Protein AF-A0AAD3M2L0-F1 (afdb_monomer_lite)

pLDDT: mean 81.77, std 20.48, range [26.97, 98.06]

Organism: Lates japonicus (NCBI:txid270547)

Sequence (405 aa):
MWPLIIVSFMLYFEPCYQQFPRLCATREALRAKECCPPWEGDGSACGASSGRGFCRDVEVSDQPDGPQYPFAGLDDREKWPLVFYNRTCQCAGNFMGFNCADCKFGYFGVNCNERRESLRRNIFHLSRAERIRVVSYLNLAKQTVSRDYVVATGTYREMENGSNPMFADESVYDVFVWMHHYVSRNALLGGPRNMWTDVDFAHWAPAFLPWHRTGLGNSSRMGMHAALHVFMNGSMSSVQGSANDPIFLLHHAFVDSIYEEWLRRHRPSPSQYPESNTPIGHNSEYHMVPFLPLHRNREYFVSSKDLGYEYSHLLDANQRLAESLRPYLEELQAVWPWLLLAGLCGGIVVVAVATAAVTAKRRYRGSPWLNVSRWKNLFALPERQPLICSSDAVETSQRNYQTVM

Radius of gyration: 34.85 Å; chains: 1; bounding box: 71×69×112 Å

Secondary structure (DSSP, 8-state):
------------------SEEGGG-SHHHHHHTEE-PBPTTT-SBTTGGGTSEEEEE-----PPPPTT---SS--TTTTTTTTT-SEEEEE-TTEESTTS-EEPTTEETTTT-EE--EEE--GGGS-HHHHHHHHHHHHHHHHSEEEEEEEE-S-TTTTTTTTS--EEEEEHHHHHHHHHHHHHSPEE-SSTT-EE-S--SSSSSTTHHHHHHHH-----SSSSHHHHHHHH-GGGG-TTTGGGSTHHHHHHHHHHHHHHHHHHHH---GGGS--SSSSTT-STTSBPTT-SS--BGGGGSS-GGGGTEEEGGG--HHHHHHHHHHHHHHHHHHHHHHHHHHHHHHHHHHHHHHHHHHHHHHHSTTS----S-SSSSSS--------------------------

Foldseek 3Di:
DDDDPPPPPPPPPPFLFWFAWPVCLALVNQVQLFQFAADPVPRDTLCVVVQFWDKDFDDFDPFAAAPLDVDPPQFCQFSPPSLRHGIFIDTPDQFDGRSSQHGFFQFDDRNRPRGAFAEDEDLVPDDPVVVVVVVVVVVVQQPAWDPTHWAAPDDCVVCVSSNNRGTDIGGSLVVLLVQQLSQQDWGDRDDPPPTHNSAGQQEPWQLQCLLVVSVFGDDDDVPPLQVVLPVVPDQSNDSSRNSVDVVVNVSSVVVNQVLLVVCVVPVDDLPVQAQHNHHRNRHQQRFRPPTPVTDGSSVSNDHVVVSRYYYQVPDDPVVVVCVVCVVVVVVCVVCVVVVVVVVVVVVVVVVVVVVVVVVVVVVCVPDPDDDPPDDPPPPPDPPDDDDDDDDDDDDDDDDDDDDDD

Structure (mmCIF, N/CA/C/O backbone):
data_AF-A0AAD3M2L0-F1
#
_entry.id   AF-A0AAD3M2L0-F1
#
loop_
_atom_site.group_PDB
_atom_site.id
_atom_site.type_symbol
_atom_site.label_atom_id
_atom_site.label_alt_id
_atom_site.label_comp_id
_atom_site.label_asym_id
_atom_site.label_entity_id
_atom_site.label_seq_id
_atom_site.pdbx_PDB_ins_code
_atom_site.Cartn_x
_atom_site.Cartn_y
_atom_site.Cartn_z
_atom_site.occupancy
_atom_site.B_iso_or_equiv
_atom_site.auth_seq_id
_atom_site.auth_comp_id
_atom_site.auth_asym_id
_atom_site.auth_atom_id
_atom_site.pdbx_PDB_model_num
ATOM 1 N N . MET A 1 1 ? -5.353 -17.076 48.288 1.00 34.03 1 MET A N 1
ATOM 2 C CA . MET A 1 1 ? -4.268 -16.529 47.376 1.00 34.03 1 MET A CA 1
ATOM 3 C C . MET A 1 1 ? -4.640 -16.769 45.909 1.00 34.03 1 MET A C 1
ATOM 5 O O . MET A 1 1 ? -4.703 -17.907 45.442 1.00 34.03 1 MET A O 1
ATOM 9 N N . TRP A 1 2 ? -5.704 -16.104 45.436 1.00 28.94 2 TRP A N 1
ATOM 10 C CA . TRP A 1 2 ? -6.404 -16.089 44.134 1.00 28.94 2 TRP A CA 1
ATOM 11 C C . TRP A 1 2 ? -5.483 -15.508 43.052 1.00 28.94 2 TRP A C 1
ATOM 13 O O . TRP A 1 2 ? -4.833 -14.478 43.250 1.00 28.94 2 TRP A O 1
ATOM 23 N N . PRO A 1 3 ? -5.026 -16.269 41.988 1.00 39.59 3 PRO A N 1
ATOM 24 C CA . PRO A 1 3 ? -4.100 -15.712 40.985 1.00 39.59 3 PRO A CA 1
ATOM 25 C C . PRO A 1 3 ? -4.816 -14.750 40.024 1.00 39.59 3 PRO A C 1
ATOM 27 O O . PRO A 1 3 ? -6.037 -14.809 39.860 1.00 39.59 3 PRO A O 1
ATOM 30 N N . LEU A 1 4 ? -4.573 -13.468 40.186 1.00 32.00 4 LEU A N 1
ATOM 31 C CA . LEU A 1 4 ? -4.619 -12.295 39.289 1.00 32.00 4 LEU A CA 1
ATOM 32 C C . LEU A 1 4 ? -4.294 -12.688 37.843 1.00 32.00 4 LEU A C 1
ATOM 34 O O . LEU A 1 4 ? -3.260 -13.299 37.563 1.00 32.00 4 LEU A O 1
ATOM 38 N N . ILE A 1 5 ? -5.209 -13.191 37.074 1.00 32.47 5 ILE A N 1
ATOM 39 C CA . ILE A 1 5 ? -5.191 -13.359 35.603 1.00 32.47 5 ILE A CA 1
ATOM 40 C C . ILE A 1 5 ? -5.008 -11.985 34.945 1.00 32.47 5 ILE A C 1
ATOM 42 O O . ILE A 1 5 ? -5.754 -11.040 35.212 1.00 32.47 5 ILE A O 1
ATOM 46 N N . ILE A 1 6 ? -3.801 -11.508 34.836 1.00 33.47 6 ILE A N 1
ATOM 47 C CA . ILE A 1 6 ? -3.325 -10.403 33.975 1.00 33.47 6 ILE A CA 1
ATOM 48 C C . ILE A 1 6 ? -3.750 -10.672 32.523 1.00 33.47 6 ILE A C 1
ATOM 50 O O . ILE A 1 6 ? -3.491 -11.740 31.965 1.00 33.47 6 ILE A O 1
ATOM 54 N N . VAL A 1 7 ? -4.956 -10.329 32.129 1.00 35.03 7 VAL A N 1
ATOM 55 C CA . VAL A 1 7 ? -5.419 -10.249 30.724 1.00 35.03 7 VAL A CA 1
ATOM 56 C C . VAL A 1 7 ? -4.512 -9.279 29.955 1.00 35.03 7 VAL A C 1
ATOM 58 O O . VAL A 1 7 ? -4.312 -8.131 30.357 1.00 35.03 7 VAL A O 1
ATOM 61 N N . SER A 1 8 ? -3.324 -9.692 29.584 1.00 30.58 8 SER A N 1
ATOM 62 C CA . SER A 1 8 ? -2.406 -9.117 28.576 1.00 30.58 8 SER A CA 1
ATOM 63 C C . SER A 1 8 ? -3.157 -8.757 27.287 1.00 30.58 8 SER A C 1
ATOM 65 O O . SER A 1 8 ? -3.901 -9.568 26.732 1.00 30.58 8 SER A O 1
ATOM 67 N N . PHE A 1 9 ? -3.795 -7.637 27.226 1.00 32.59 9 PHE A N 1
ATOM 68 C CA . PHE A 1 9 ? -4.285 -7.018 25.970 1.00 32.59 9 PHE A CA 1
ATOM 69 C C . PHE A 1 9 ? -3.142 -6.895 24.960 1.00 32.59 9 PHE A C 1
ATOM 71 O O . PHE A 1 9 ? -2.128 -6.241 25.214 1.00 32.59 9 PHE A O 1
ATOM 78 N N . MET A 1 10 ? -2.648 -8.010 24.433 1.00 26.97 10 MET A N 1
ATOM 79 C CA . MET A 1 10 ? -1.750 -7.961 23.252 1.00 26.97 10 MET A CA 1
ATOM 80 C C . MET A 1 10 ? -2.412 -7.194 22.104 1.00 26.97 10 MET A C 1
ATOM 82 O O . MET A 1 10 ? -3.483 -7.563 21.620 1.00 26.97 10 MET A O 1
ATOM 86 N N . LEU A 1 11 ? -2.534 -5.900 22.166 1.00 30.14 11 LEU A N 1
ATOM 87 C CA . LEU A 1 11 ? -2.800 -5.041 20.989 1.00 30.14 11 LEU A CA 1
ATOM 88 C C . LEU A 1 11 ? -1.956 -5.494 19.792 1.00 30.14 11 LEU A C 1
ATOM 90 O O . LEU A 1 11 ? -0.743 -5.687 19.899 1.00 30.14 11 LEU A O 1
ATOM 94 N N . TYR A 1 12 ? -2.404 -6.573 19.103 1.00 29.39 12 TYR A N 1
ATOM 95 C CA . TYR A 1 12 ? -1.860 -7.028 17.804 1.00 29.39 12 TYR A CA 1
ATOM 96 C C . TYR A 1 12 ? -1.722 -5.844 16.840 1.00 29.39 12 TYR A C 1
ATOM 98 O O . TYR A 1 12 ? -2.651 -5.055 16.654 1.00 29.39 12 TYR A O 1
ATOM 106 N N . PHE A 1 13 ? -0.676 -5.140 17.004 1.00 33.94 13 PHE A N 1
ATOM 107 C CA . PHE A 1 13 ? -0.201 -4.114 16.054 1.00 33.94 13 PHE A CA 1
ATOM 108 C C . PHE A 1 13 ? -0.119 -4.698 14.637 1.00 33.94 13 PHE A C 1
ATOM 110 O O . PHE A 1 13 ? 0.333 -5.826 14.435 1.00 33.94 13 PHE A O 1
ATOM 117 N N . GLU A 1 14 ? -1.105 -4.371 13.819 1.00 38.16 14 GLU A N 1
ATOM 118 C CA . GLU A 1 14 ? -0.926 -4.849 12.428 1.00 38.16 14 GLU A CA 1
ATOM 119 C C . GLU A 1 14 ? -0.145 -3.806 11.612 1.00 38.16 14 GLU A C 1
ATOM 121 O O . GLU A 1 14 ? -0.617 -2.692 11.378 1.00 38.16 14 GLU A O 1
ATOM 126 N N . PRO A 1 15 ? 1.225 -3.903 11.529 1.00 38.53 15 PRO A N 1
ATOM 127 C CA . PRO A 1 15 ? 2.194 -3.052 10.824 1.00 38.53 15 PRO A CA 1
ATOM 128 C C . PRO A 1 15 ? 2.010 -3.117 9.300 1.00 38.53 15 PRO A C 1
ATOM 130 O O . PRO A 1 15 ? 1.131 -3.825 8.803 1.00 38.53 15 PRO A O 1
ATOM 133 N N . CYS A 1 16 ? 2.033 -1.976 8.669 1.00 43.31 16 CYS A N 1
ATOM 134 C CA . CYS A 1 16 ? 2.202 -1.779 7.214 1.00 43.31 16 CYS A CA 1
ATOM 135 C C . CYS A 1 16 ? 2.407 -3.116 6.492 1.00 43.31 16 CYS A C 1
ATOM 137 O O . CYS A 1 16 ? 3.262 -3.921 6.867 1.00 43.31 16 CYS A O 1
ATOM 139 N N . TYR A 1 17 ? 1.391 -3.616 5.799 1.00 56.34 17 TYR A N 1
ATOM 140 C CA . TYR A 1 17 ? 1.148 -4.964 5.243 1.00 56.34 17 TYR A CA 1
ATOM 141 C C . TYR A 1 17 ? 1.546 -4.987 3.763 1.00 56.34 17 TYR A C 1
ATOM 143 O O . TYR A 1 17 ? 1.151 -5.892 3.025 1.00 56.34 17 TYR A O 1
ATOM 151 N N . GLN A 1 18 ? 2.896 -4.525 3.589 1.00 65.88 18 GLN A N 1
ATOM 152 C CA . GLN A 1 18 ? 2.962 -4.913 2.154 1.00 65.88 18 GLN A CA 1
ATOM 153 C C . GLN A 1 18 ? 4.288 -4.426 1.561 1.00 65.88 18 GLN A C 1
ATOM 155 O O . GLN A 1 18 ? 4.679 -3.269 1.730 1.00 65.88 18 GLN A O 1
ATOM 160 N N . GLN A 1 19 ? 5.164 -5.270 1.297 1.00 79.56 19 GLN A N 1
ATOM 161 C CA . GLN A 1 19 ? 6.403 -5.246 0.499 1.00 79.56 19 GLN A CA 1
ATOM 162 C C . GLN A 1 19 ? 6.954 -6.668 0.356 1.00 79.56 19 GLN A C 1
ATOM 164 O O . GLN A 1 19 ? 6.198 -7.640 0.422 1.00 79.56 19 GLN A O 1
ATOM 169 N N . PHE A 1 20 ? 8.327 -6.769 -0.040 1.00 91.00 20 PHE A N 1
ATOM 170 C CA . PHE A 1 20 ? 8.880 -8.134 -0.153 1.00 91.00 20 PHE A CA 1
ATOM 171 C C . PHE A 1 20 ? 8.854 -8.854 1.200 1.00 91.00 20 PHE A C 1
ATOM 173 O O . PHE A 1 20 ? 9.484 -8.422 2.168 1.00 91.00 20 PHE A O 1
ATOM 180 N N . PRO A 1 21 ? 8.013 -9.960 1.268 1.00 94.31 21 PRO A N 1
ATOM 181 C CA . PRO A 1 21 ? 8.020 -10.728 2.526 1.00 94.31 21 PRO A CA 1
ATOM 182 C C . PRO A 1 21 ? 9.409 -11.314 2.825 1.00 94.31 21 PRO A C 1
ATOM 184 O O . PRO A 1 21 ? 10.104 -11.793 1.925 1.00 94.31 21 PRO A O 1
ATOM 187 N N . ARG A 1 22 ? 9.739 -11.101 4.026 1.00 94.44 22 ARG A N 1
ATOM 188 C CA . ARG A 1 22 ? 11.058 -11.606 4.442 1.00 94.44 22 ARG A CA 1
ATOM 189 C C . ARG A 1 22 ? 11.267 -13.057 4.007 1.00 94.44 22 ARG A C 1
ATOM 191 O O . ARG A 1 22 ? 12.366 -13.416 3.578 1.00 94.44 22 ARG A O 1
ATOM 198 N N . LEU A 1 23 ? 10.242 -13.801 4.101 1.00 95.12 23 LEU A N 1
ATOM 199 C CA . LEU A 1 23 ? 10.373 -15.241 3.776 1.00 95.12 23 LEU A CA 1
ATOM 200 C C . LEU A 1 23 ? 10.572 -15.447 2.273 1.00 95.12 23 LEU A C 1
ATOM 202 O O . LEU A 1 23 ? 11.029 -16.513 1.855 1.00 95.12 23 LEU A O 1
ATOM 206 N N . CYS A 1 24 ? 10.313 -14.412 1.557 1.00 96.50 24 CYS A N 1
ATOM 207 C CA . CYS A 1 24 ? 10.480 -14.567 0.098 1.00 96.50 24 CYS A CA 1
ATOM 208 C C . CYS A 1 24 ? 11.699 -13.777 -0.398 1.00 96.50 24 CYS A C 1
ATOM 210 O O . CYS A 1 24 ? 11.979 -13.766 -1.598 1.00 96.50 24 CYS A O 1
ATOM 212 N N . ALA A 1 25 ? 12.410 -13.189 0.525 1.00 96.38 25 ALA A N 1
ATOM 213 C CA . ALA A 1 25 ? 13.597 -12.402 0.123 1.00 96.38 25 ALA A CA 1
ATOM 214 C C . ALA A 1 25 ? 14.852 -13.270 0.264 1.00 96.38 25 ALA A C 1
ATOM 216 O O . ALA A 1 25 ? 15.796 -12.907 0.970 1.00 96.38 25 ALA A O 1
ATOM 217 N N . THR A 1 26 ? 14.792 -14.474 -0.329 1.00 96.94 26 THR A N 1
ATOM 218 C CA . THR A 1 26 ? 15.925 -15.424 -0.269 1.00 96.94 26 THR A CA 1
ATOM 219 C C . THR A 1 26 ? 16.336 -15.800 -1.699 1.00 96.94 26 THR A C 1
ATOM 221 O O . THR A 1 26 ? 15.598 -15.563 -2.657 1.00 96.94 26 THR A O 1
ATOM 224 N N . ARG A 1 27 ? 17.525 -16.295 -1.722 1.00 97.19 27 ARG A N 1
ATOM 225 C CA . ARG A 1 27 ? 18.045 -16.749 -3.039 1.00 97.19 27 ARG A CA 1
ATOM 226 C C . ARG A 1 27 ? 17.136 -17.821 -3.644 1.00 97.19 27 ARG A C 1
ATOM 228 O O . ARG A 1 27 ? 16.831 -17.763 -4.837 1.00 97.19 27 ARG A O 1
ATOM 235 N N . GLU A 1 28 ? 16.667 -18.700 -2.840 1.00 97.06 28 GLU A N 1
ATOM 236 C CA . GLU A 1 28 ? 15.828 -19.818 -3.349 1.00 97.06 28 GLU A CA 1
ATOM 237 C C . GLU A 1 28 ? 14.501 -19.294 -3.908 1.00 97.06 28 GLU A C 1
ATOM 239 O O . GLU A 1 28 ? 14.090 -19.710 -4.994 1.00 97.06 28 GLU A O 1
ATOM 244 N N . ALA A 1 29 ? 13.916 -18.406 -3.181 1.00 96.88 29 ALA A N 1
ATOM 245 C CA . ALA A 1 29 ? 12.616 -17.884 -3.661 1.00 96.88 29 ALA A CA 1
ATOM 246 C C . ALA A 1 29 ? 12.791 -17.027 -4.923 1.00 96.88 29 ALA A C 1
ATOM 248 O O . ALA A 1 29 ? 11.995 -17.143 -5.857 1.00 96.88 29 ALA A O 1
ATOM 249 N N . LEU A 1 30 ? 13.832 -16.204 -4.973 1.00 97.25 30 LEU A N 1
ATOM 250 C CA . LEU A 1 30 ? 14.030 -15.312 -6.143 1.00 97.25 30 LEU A CA 1
ATOM 251 C C . LEU A 1 30 ? 14.409 -16.126 -7.381 1.00 97.25 30 LEU A C 1
ATOM 253 O O . LEU A 1 30 ? 13.932 -15.826 -8.477 1.00 97.25 30 LEU A O 1
ATOM 257 N N . ARG A 1 31 ? 15.208 -17.203 -7.203 1.00 96.56 31 ARG A N 1
ATOM 258 C CA . ARG A 1 31 ? 15.579 -18.027 -8.380 1.00 96.56 31 ARG A CA 1
ATOM 259 C C . ARG A 1 31 ? 14.383 -18.838 -8.883 1.00 96.56 31 ARG A C 1
ATOM 261 O O . ARG A 1 31 ? 14.213 -18.986 -10.095 1.00 96.56 31 ARG A O 1
ATOM 268 N N . ALA A 1 32 ? 13.603 -19.206 -7.866 1.00 96.94 32 ALA A N 1
ATOM 269 C CA . ALA A 1 32 ? 12.411 -19.984 -8.284 1.00 96.94 32 ALA A CA 1
ATOM 270 C C . ALA A 1 32 ? 11.303 -19.059 -8.795 1.00 96.94 32 ALA A C 1
ATOM 272 O O . ALA A 1 32 ? 10.339 -19.530 -9.402 1.00 96.94 32 ALA A O 1
ATOM 273 N N . LYS A 1 33 ? 11.528 -17.746 -8.549 1.00 97.69 33 LYS A N 1
ATOM 274 C CA . LYS A 1 33 ? 10.514 -16.725 -8.887 1.00 97.69 33 LYS A CA 1
ATOM 275 C C . LYS A 1 33 ? 9.138 -17.099 -8.327 1.00 97.69 33 LYS A C 1
ATOM 277 O O . LYS A 1 33 ? 8.119 -16.935 -9.002 1.00 97.69 33 LYS A O 1
ATOM 282 N N . GLU A 1 34 ? 9.174 -17.619 -7.113 1.00 97.81 34 GLU A N 1
ATOM 283 C CA . GLU A 1 34 ? 7.920 -18.004 -6.434 1.00 97.81 34 GLU A CA 1
ATOM 284 C C . GLU A 1 34 ? 7.939 -17.483 -4.989 1.00 97.81 34 GLU A C 1
ATOM 286 O O . GLU A 1 34 ? 8.883 -17.724 -4.234 1.00 97.81 34 GLU A O 1
ATOM 291 N N . CYS A 1 35 ? 6.885 -16.672 -4.656 1.00 97.38 35 CYS A N 1
ATOM 292 C CA . CYS A 1 35 ? 6.742 -16.199 -3.263 1.00 97.38 35 CYS A CA 1
ATOM 293 C C . CYS A 1 35 ? 5.420 -16.704 -2.676 1.00 97.38 35 CYS A C 1
ATOM 295 O O . CYS A 1 35 ? 4.378 -16.059 -2.804 1.00 97.38 35 CYS A O 1
ATOM 297 N N . CYS A 1 36 ? 5.464 -17.919 -2.061 1.00 97.44 36 CYS A N 1
ATOM 298 C CA . CYS A 1 36 ? 4.264 -18.534 -1.444 1.00 97.44 36 CYS A CA 1
ATOM 299 C C . CYS A 1 36 ? 4.659 -19.164 -0.106 1.00 97.44 36 CYS A C 1
ATOM 301 O O . CYS A 1 36 ? 4.749 -20.387 0.017 1.00 97.44 36 CYS A O 1
ATOM 303 N N . PRO A 1 37 ? 4.877 -18.267 0.802 1.00 96.56 37 PRO A N 1
ATOM 304 C CA . PRO A 1 37 ? 5.324 -18.777 2.107 1.00 96.56 37 PRO A CA 1
ATOM 305 C C . PRO A 1 37 ? 4.214 -19.567 2.821 1.00 96.56 37 PRO A C 1
ATOM 307 O O . PRO A 1 37 ? 3.024 -19.321 2.610 1.00 96.56 37 PRO A O 1
ATOM 310 N N . PRO A 1 38 ? 4.690 -20.522 3.626 1.00 96.69 38 PRO A N 1
ATOM 311 C CA . PRO A 1 38 ? 3.716 -21.334 4.371 1.00 96.69 38 PRO A CA 1
ATOM 312 C C . PRO A 1 38 ? 3.057 -20.533 5.507 1.00 96.69 38 PRO A C 1
ATOM 314 O O . PRO A 1 38 ? 3.662 -19.617 6.070 1.00 96.69 38 PRO A O 1
ATOM 317 N N . TRP A 1 39 ? 1.724 -20.837 5.697 1.00 94.88 39 TRP A N 1
ATOM 318 C CA . TRP A 1 39 ? 1.002 -20.254 6.849 1.00 94.88 39 TRP A CA 1
ATOM 319 C C . TRP A 1 39 ? 1.276 -21.069 8.119 1.00 94.88 39 TRP A C 1
ATOM 321 O O . TRP A 1 39 ? 1.233 -22.301 8.111 1.00 94.88 39 TRP A O 1
ATOM 331 N N . GLU A 1 40 ? 1.626 -20.382 9.224 1.00 92.44 40 GLU A N 1
ATOM 332 C CA . GLU A 1 40 ? 2.038 -21.057 10.478 1.00 92.44 40 GLU A CA 1
ATOM 333 C C . GLU A 1 40 ? 0.913 -21.936 11.032 1.00 92.44 40 GLU A C 1
ATOM 335 O O . GLU A 1 40 ? 1.188 -22.922 11.719 1.00 92.44 40 GLU A O 1
ATOM 340 N N . GLY A 1 41 ? -0.287 -21.615 10.696 1.00 91.75 41 GLY A N 1
ATOM 341 C CA . GLY A 1 41 ? -1.445 -22.380 11.219 1.00 91.75 41 GLY A CA 1
ATOM 342 C C . GLY A 1 41 ? -1.462 -23.827 10.725 1.00 91.75 41 GLY A C 1
ATOM 343 O O . GLY A 1 41 ? -1.534 -24.747 11.542 1.00 91.75 41 GLY A O 1
ATOM 344 N N . ASP A 1 42 ? -1.182 -23.959 9.416 1.00 94.81 42 ASP A N 1
ATOM 345 C CA . ASP A 1 42 ? -1.330 -25.371 8.965 1.00 94.81 42 ASP A CA 1
ATOM 346 C C . ASP A 1 42 ? -0.092 -25.793 8.170 1.00 94.81 42 ASP A C 1
ATOM 348 O O . ASP A 1 42 ? -0.042 -26.912 7.655 1.00 94.81 42 ASP A O 1
ATOM 352 N N . GLY A 1 43 ? 0.873 -24.941 8.019 1.00 95.88 43 GLY A N 1
ATOM 353 C CA . GLY A 1 43 ? 2.191 -25.282 7.437 1.00 95.88 43 GLY A CA 1
ATOM 354 C C . GLY A 1 43 ? 2.155 -25.361 5.908 1.00 95.88 43 GLY A C 1
ATOM 355 O O . GLY A 1 43 ? 3.202 -25.555 5.287 1.00 95.88 43 GLY A O 1
ATOM 356 N N . SER A 1 44 ? 0.937 -25.275 5.336 1.00 97.31 44 SER A N 1
ATOM 357 C CA . SER A 1 44 ? 0.879 -25.377 3.864 1.00 97.31 44 SER A CA 1
ATOM 358 C C . SER A 1 44 ? 1.123 -24.005 3.217 1.00 97.31 44 SER A C 1
ATOM 360 O O . SER A 1 44 ? 0.938 -22.961 3.845 1.00 97.31 44 SER A O 1
ATOM 362 N N . ALA A 1 45 ? 1.594 -24.034 1.962 1.00 97.25 45 ALA A N 1
ATOM 363 C CA . ALA A 1 45 ? 1.797 -22.769 1.216 1.00 97.25 45 ALA A CA 1
ATOM 364 C C . ALA A 1 45 ? 0.464 -22.015 1.047 1.00 97.25 45 ALA A C 1
ATOM 366 O O . ALA A 1 45 ? -0.543 -22.584 0.617 1.00 97.25 45 ALA A O 1
ATOM 367 N N . CYS A 1 46 ? 0.524 -20.742 1.455 1.00 96.94 46 CYS A N 1
ATOM 368 C CA . CYS A 1 46 ? -0.631 -19.828 1.328 1.00 96.94 46 CYS A CA 1
ATOM 369 C C . CYS A 1 46 ? -1.844 -20.356 2.095 1.00 96.94 46 CYS A C 1
ATOM 371 O O . CYS A 1 46 ? -2.980 -19.988 1.793 1.00 96.94 46 CYS A O 1
ATOM 373 N N . GLY A 1 47 ? -1.550 -21.237 3.040 1.00 96.94 47 GLY A N 1
ATOM 374 C CA . GLY A 1 47 ? -2.682 -21.754 3.856 1.00 96.94 47 GLY A CA 1
ATOM 375 C C . GLY A 1 47 ? -3.624 -22.644 3.041 1.00 96.94 47 GLY A C 1
ATOM 376 O O . GLY A 1 47 ? -4.824 -22.678 3.324 1.00 96.94 47 GLY A O 1
ATOM 377 N N . ALA A 1 48 ? -3.139 -23.385 2.133 1.00 97.56 48 ALA A N 1
ATOM 378 C CA . ALA A 1 48 ? -3.971 -24.157 1.177 1.00 97.56 48 ALA A CA 1
ATOM 379 C C . ALA A 1 48 ? -4.739 -25.265 1.899 1.00 97.56 48 ALA A C 1
ATOM 381 O O . ALA A 1 48 ? -5.909 -25.501 1.586 1.00 97.56 48 ALA A O 1
ATOM 382 N N . SER A 1 49 ? -4.118 -25.890 2.865 1.00 97.25 49 SER A N 1
ATOM 383 C CA . SER A 1 49 ? -4.798 -27.015 3.540 1.00 97.25 49 SER A CA 1
ATOM 384 C C . SER A 1 49 ? -5.998 -26.519 4.352 1.00 97.25 49 SER A C 1
ATOM 386 O O . SER A 1 49 ? -6.942 -27.279 4.574 1.00 97.25 49 SER A O 1
ATOM 388 N N . SER A 1 50 ? -5.913 -25.269 4.692 1.00 95.69 50 SER A N 1
ATOM 389 C CA . SER A 1 50 ? -7.033 -24.730 5.499 1.00 95.69 50 SER A CA 1
ATOM 390 C C . SER A 1 50 ? -7.985 -23.923 4.617 1.00 95.69 50 SER A C 1
ATOM 392 O O . SER A 1 50 ? -8.945 -23.336 5.121 1.00 95.69 50 SER A O 1
ATOM 394 N N . GLY A 1 51 ? -7.718 -23.950 3.318 1.00 95.94 51 GLY A N 1
ATOM 395 C CA . GLY A 1 51 ? -8.636 -23.290 2.365 1.00 95.94 51 GLY A CA 1
ATOM 396 C C . GLY A 1 51 ? -8.483 -21.767 2.406 1.00 95.94 51 GLY A C 1
ATOM 397 O O . GLY A 1 51 ? -9.408 -21.055 2.009 1.00 95.94 51 GLY A O 1
ATOM 398 N N . ARG A 1 52 ? -7.380 -21.258 2.940 1.00 96.38 52 ARG A N 1
ATOM 399 C CA . ARG A 1 52 ? -7.230 -19.790 3.048 1.00 96.38 52 ARG A CA 1
ATOM 400 C C . ARG A 1 52 ? -6.711 -19.191 1.738 1.00 96.38 52 ARG A C 1
ATOM 402 O O . ARG A 1 52 ? -7.025 -18.042 1.422 1.00 96.38 52 ARG A O 1
ATOM 409 N N . GLY A 1 53 ? -6.020 -20.028 0.978 1.00 97.00 53 GLY A N 1
ATOM 410 C CA . GLY A 1 53 ? -5.523 -19.515 -0.320 1.00 97.00 53 GLY A CA 1
ATOM 411 C C . GLY A 1 53 ? -4.637 -20.554 -1.005 1.00 97.00 53 GLY A C 1
ATOM 412 O O . GLY A 1 53 ? -4.417 -21.649 -0.484 1.00 97.00 53 GLY A O 1
ATOM 413 N N . PHE A 1 54 ? -4.215 -20.103 -2.222 1.00 97.50 54 PHE A N 1
ATOM 414 C CA . PHE A 1 54 ? -3.415 -21.075 -3.007 1.00 97.50 54 PHE A CA 1
ATOM 415 C C . PHE A 1 54 ? -2.324 -20.315 -3.769 1.00 97.50 54 PHE A C 1
ATOM 417 O O . PHE A 1 54 ? -2.486 -19.144 -4.119 1.00 97.50 54 PHE A O 1
ATOM 424 N N . CYS A 1 55 ? -1.250 -21.095 -3.893 1.00 97.69 55 CYS A N 1
ATOM 425 C CA . CYS A 1 55 ? -0.148 -20.509 -4.688 1.00 97.69 55 CYS A CA 1
ATOM 426 C C . CYS A 1 55 ? -0.470 -20.616 -6.185 1.00 97.69 55 CYS A C 1
ATOM 428 O O . CYS A 1 55 ? -0.619 -21.711 -6.730 1.00 97.69 55 CYS A O 1
ATOM 430 N N . ARG A 1 56 ? -0.465 -19.383 -6.815 1.00 97.25 56 ARG A N 1
ATOM 431 C CA . ARG A 1 56 ? -0.895 -19.396 -8.234 1.00 97.25 56 ARG A CA 1
ATOM 432 C C . ARG A 1 56 ? 0.016 -18.472 -9.048 1.00 97.25 56 ARG A C 1
ATOM 434 O O . ARG A 1 56 ? 0.765 -17.665 -8.493 1.00 97.25 56 ARG A O 1
ATOM 441 N N . ASP A 1 57 ? -0.116 -18.734 -10.434 1.00 98.06 57 ASP A N 1
ATOM 442 C CA . ASP A 1 57 ? 0.655 -17.840 -11.336 1.00 98.06 57 ASP A CA 1
ATOM 443 C C . ASP A 1 57 ? 0.071 -16.420 -11.318 1.00 98.06 57 ASP A C 1
ATOM 445 O O . ASP A 1 57 ? -1.147 -16.230 -11.283 1.00 98.06 57 ASP A O 1
ATOM 449 N N . VAL A 1 58 ? 1.081 -15.478 -11.369 1.00 97.50 58 VAL A N 1
ATOM 450 C CA . VAL A 1 58 ? 0.654 -14.065 -11.381 1.00 97.50 58 VAL A CA 1
ATOM 451 C C . VAL A 1 58 ? 0.152 -13.705 -12.786 1.00 97.50 58 VAL A C 1
ATOM 453 O O . VAL A 1 58 ? 0.786 -14.023 -13.795 1.00 97.50 58 VAL A O 1
ATOM 456 N N . GLU A 1 59 ? -1.035 -13.087 -12.725 1.00 95.62 59 GLU A N 1
ATOM 457 C CA . GLU A 1 59 ? -1.600 -12.642 -14.020 1.00 95.62 59 GLU A CA 1
ATOM 458 C C . GLU A 1 59 ? -1.451 -11.121 -14.164 1.00 95.62 59 GLU A C 1
ATOM 460 O O . GLU A 1 59 ? -1.806 -10.354 -13.266 1.00 95.62 59 GLU A O 1
ATOM 465 N N . VAL A 1 60 ? -0.903 -10.720 -15.355 1.00 95.25 60 VAL A N 1
ATOM 466 C CA . VAL A 1 60 ? -0.749 -9.260 -15.587 1.00 95.25 60 VAL A CA 1
ATOM 467 C C . VAL A 1 60 ? -1.449 -8.909 -16.903 1.00 95.25 60 VAL A C 1
ATOM 469 O O . VAL A 1 60 ? -1.557 -9.738 -17.811 1.00 95.25 60 VAL A O 1
ATOM 472 N N . SER A 1 61 ? -2.076 -7.747 -16.921 1.00 92.56 61 SER A N 1
ATOM 473 C CA . SER A 1 61 ? -2.830 -7.302 -18.114 1.00 92.56 61 SER A CA 1
ATOM 474 C C . SER A 1 61 ? -1.867 -7.008 -19.271 1.00 92.56 61 SER A C 1
ATOM 476 O O . SER A 1 61 ? -0.744 -6.541 -19.067 1.00 92.56 61 SER A O 1
ATOM 478 N N . ASP A 1 62 ? -2.429 -7.326 -20.562 1.00 92.31 62 ASP A N 1
ATOM 479 C CA . ASP A 1 62 ? -1.590 -7.068 -21.763 1.00 92.31 62 ASP A CA 1
ATOM 480 C C . ASP A 1 62 ? -2.007 -5.753 -22.428 1.00 92.31 62 ASP A C 1
ATOM 482 O O . ASP A 1 62 ? -1.584 -5.465 -23.550 1.00 92.31 62 ASP A O 1
ATOM 486 N N . GLN A 1 63 ? -2.797 -4.983 -21.696 1.00 94.62 63 GLN A N 1
ATOM 487 C CA . GLN A 1 63 ? -3.240 -3.710 -22.292 1.00 94.62 63 GLN A CA 1
ATOM 488 C C . GLN A 1 63 ? -2.056 -2.732 -22.353 1.00 94.62 63 GLN A C 1
ATOM 490 O O . GLN A 1 63 ? -1.163 -2.756 -21.504 1.00 94.62 63 GLN A O 1
ATOM 495 N N . PRO A 1 64 ? -2.066 -1.966 -23.467 1.00 93.88 64 PRO A N 1
ATOM 496 C CA . PRO A 1 64 ? -0.901 -1.093 -23.673 1.00 93.88 64 PRO A CA 1
ATOM 497 C C . PRO A 1 64 ? -0.890 0.086 -22.686 1.00 93.88 64 PRO A C 1
ATOM 499 O O . PRO A 1 64 ? -1.943 0.557 -22.250 1.00 93.88 64 PRO A O 1
ATOM 502 N N . ASP A 1 65 ? 0.399 0.460 -22.331 1.00 93.31 65 ASP A N 1
ATOM 503 C CA . ASP A 1 65 ? 0.565 1.687 -21.510 1.00 93.31 65 ASP A CA 1
ATOM 504 C C . ASP A 1 65 ? 0.682 2.916 -22.421 1.00 93.31 65 ASP A C 1
ATOM 506 O O . ASP A 1 65 ? 0.819 2.794 -23.640 1.00 93.31 65 ASP A O 1
ATOM 510 N N . GLY A 1 66 ? 0.587 4.070 -21.805 1.00 90.62 66 GLY A N 1
ATOM 511 C CA . GLY A 1 66 ? 0.719 5.325 -22.569 1.00 90.62 66 GLY A CA 1
ATOM 512 C C . GLY A 1 66 ? 2.144 5.482 -23.119 1.00 90.62 66 GLY A C 1
ATOM 513 O O . GLY A 1 66 ? 3.055 4.730 -22.766 1.00 90.62 66 GLY A O 1
ATOM 514 N N . PRO A 1 67 ? 2.386 6.429 -24.059 1.00 91.19 67 PRO A N 1
ATOM 515 C CA . PRO A 1 67 ? 3.663 6.568 -24.783 1.00 91.19 67 PRO A CA 1
ATOM 516 C C . PRO A 1 67 ? 4.734 7.251 -23.920 1.00 91.19 67 PRO A C 1
ATOM 518 O O . PRO A 1 67 ? 5.882 7.373 -24.355 1.00 91.19 67 PRO A O 1
ATOM 521 N N . GLN A 1 68 ? 4.450 7.642 -22.647 1.00 88.06 68 GLN A N 1
ATOM 522 C CA . GLN A 1 68 ? 5.362 8.478 -21.834 1.00 88.06 68 GLN A CA 1
ATOM 523 C C . GLN A 1 68 ? 6.588 7.662 -21.415 1.00 88.06 68 GLN A C 1
ATOM 525 O O . GLN A 1 68 ? 7.651 8.236 -21.168 1.00 88.06 68 GLN A O 1
ATOM 530 N N . TYR A 1 69 ? 6.460 6.361 -21.343 1.00 90.69 69 TYR A N 1
ATOM 531 C CA . TYR A 1 69 ? 7.600 5.495 -20.981 1.00 90.69 69 TYR A CA 1
ATOM 532 C C . TYR A 1 69 ? 7.920 4.561 -22.154 1.00 90.69 69 TYR A C 1
ATOM 534 O O . TYR A 1 69 ? 7.235 3.561 -22.382 1.00 90.69 69 TYR A O 1
ATOM 542 N N . PRO A 1 70 ? 9.020 4.896 -22.914 1.00 90.19 70 PRO A N 1
ATOM 543 C CA . PRO A 1 70 ? 9.293 4.210 -24.193 1.00 90.19 70 PRO A CA 1
ATOM 544 C C . PRO A 1 70 ? 10.224 3.007 -24.006 1.00 90.19 70 PRO A C 1
ATOM 546 O O . PRO A 1 70 ? 10.651 2.405 -24.994 1.00 90.19 70 PRO A O 1
ATOM 549 N N . PHE A 1 71 ? 10.460 2.579 -22.752 1.00 90.81 71 PHE A N 1
ATOM 550 C CA . PHE A 1 71 ? 11.432 1.476 -22.577 1.00 90.81 71 PHE A CA 1
ATOM 551 C C . PHE A 1 71 ? 10.689 0.196 -22.184 1.00 90.81 71 PHE A C 1
ATOM 553 O O . PHE A 1 71 ? 9.552 0.238 -21.710 1.00 90.81 71 PHE A O 1
ATOM 560 N N . ALA A 1 72 ? 11.314 -0.962 -22.545 1.00 89.19 72 ALA A N 1
ATOM 561 C CA . ALA A 1 72 ? 10.787 -2.276 -22.104 1.00 89.19 72 ALA A CA 1
ATOM 562 C C . ALA A 1 72 ? 11.939 -3.128 -21.550 1.00 89.19 72 ALA A C 1
ATOM 564 O O . ALA A 1 72 ? 13.037 -3.164 -22.110 1.00 89.19 72 ALA A O 1
ATOM 565 N N . GLY A 1 73 ? 11.639 -3.683 -20.374 1.00 88.81 73 GLY A N 1
ATOM 566 C CA . GLY A 1 73 ? 12.584 -4.679 -19.824 1.00 88.81 73 GLY A CA 1
ATOM 567 C C . GLY A 1 73 ? 13.708 -3.999 -19.035 1.00 88.81 73 GLY A C 1
ATOM 568 O O . GLY A 1 73 ? 14.724 -4.639 -18.755 1.00 88.81 73 GLY A O 1
ATOM 569 N N . LEU A 1 74 ? 13.472 -2.728 -18.750 1.00 89.44 74 LEU A N 1
ATOM 570 C CA . LEU A 1 74 ? 14.605 -2.054 -18.075 1.00 89.44 74 LEU A CA 1
ATOM 571 C C . LEU A 1 74 ? 14.282 -1.798 -16.605 1.00 89.44 74 LEU A C 1
ATOM 573 O O . LEU A 1 74 ? 15.158 -1.954 -15.752 1.00 89.44 74 LEU A O 1
ATOM 577 N N . ASP A 1 75 ? 13.079 -1.510 -16.333 1.00 92.94 75 ASP A N 1
ATOM 578 C CA . ASP A 1 75 ? 12.689 -1.152 -14.948 1.00 92.94 75 ASP A CA 1
ATOM 579 C C . ASP A 1 75 ? 11.991 -2.339 -14.267 1.00 92.94 75 ASP A C 1
ATOM 581 O O . ASP A 1 75 ? 11.109 -2.979 -14.843 1.00 92.94 75 ASP A O 1
ATOM 585 N N . ASP A 1 76 ? 12.433 -2.634 -12.993 1.00 94.81 76 ASP A N 1
ATOM 586 C CA . ASP A 1 76 ? 11.924 -3.828 -12.277 1.00 94.81 76 ASP A CA 1
ATOM 587 C C . ASP A 1 76 ? 10.432 -3.687 -11.948 1.00 94.81 76 ASP A C 1
ATOM 589 O O . ASP A 1 76 ? 9.767 -4.686 -11.666 1.00 94.81 76 ASP A O 1
ATOM 593 N N . ARG A 1 77 ? 9.966 -2.487 -12.150 1.00 95.25 77 ARG A N 1
ATOM 594 C CA . ARG A 1 77 ? 8.551 -2.265 -11.758 1.00 95.25 77 ARG A CA 1
ATOM 595 C C . ARG A 1 77 ? 7.605 -2.555 -12.925 1.00 95.25 77 ARG A C 1
ATOM 597 O O . ARG A 1 77 ? 6.389 -2.623 -12.729 1.00 95.25 77 ARG A O 1
ATOM 604 N N . GLU A 1 78 ? 8.183 -2.812 -14.065 1.00 94.56 78 GLU A N 1
ATOM 605 C CA . GLU A 1 78 ? 7.285 -3.150 -15.198 1.00 94.56 78 GLU A CA 1
ATOM 606 C C . GLU A 1 78 ? 6.584 -4.496 -14.962 1.00 94.56 78 GLU A C 1
ATOM 608 O O . GLU A 1 78 ? 7.172 -5.439 -14.428 1.00 94.56 78 GLU A O 1
ATOM 613 N N . LYS A 1 79 ? 5.324 -4.480 -15.321 1.00 95.00 79 LYS A N 1
ATOM 614 C CA . LYS A 1 79 ? 4.491 -5.695 -15.167 1.00 95.00 79 LYS A CA 1
ATOM 615 C C . LYS A 1 79 ? 4.668 -6.327 -13.783 1.00 95.00 79 LYS A C 1
ATOM 617 O O . LYS A 1 79 ? 4.799 -7.546 -13.660 1.00 95.00 79 LYS A O 1
ATOM 622 N N . TRP A 1 80 ? 4.682 -5.440 -12.823 1.00 96.56 80 TRP A N 1
ATOM 623 C CA . TRP A 1 80 ? 4.845 -5.888 -11.425 1.00 96.56 80 TRP A CA 1
ATOM 624 C C . TRP A 1 80 ? 3.865 -7.031 -11.107 1.00 96.56 80 TRP A C 1
ATOM 626 O O . TRP A 1 80 ? 2.678 -6.965 -11.434 1.00 96.56 80 TRP A O 1
ATOM 636 N N . PRO A 1 81 ? 4.532 -8.062 -10.394 1.00 96.31 81 PRO A N 1
ATOM 637 C CA . PRO A 1 81 ? 5.897 -8.214 -9.846 1.00 96.31 81 PRO A CA 1
ATOM 638 C C . PRO A 1 81 ? 6.716 -9.233 -10.640 1.00 96.31 81 PRO A C 1
ATOM 640 O O . PRO A 1 81 ? 7.609 -9.876 -10.081 1.00 96.31 81 PRO A O 1
ATOM 643 N N . LEU A 1 82 ? 6.520 -9.372 -11.896 1.00 96.81 82 LEU A N 1
ATOM 644 C CA . LEU A 1 82 ? 7.002 -10.531 -12.687 1.00 96.81 82 LEU A CA 1
ATOM 645 C C . LEU A 1 82 ? 8.523 -10.490 -12.803 1.00 96.81 82 LEU A C 1
ATOM 647 O O . LEU A 1 82 ? 9.142 -11.511 -13.111 1.00 96.81 82 LEU A O 1
ATOM 651 N N . VAL A 1 83 ? 9.076 -9.370 -12.512 1.00 95.88 83 VAL A N 1
ATOM 652 C CA . VAL A 1 83 ? 10.556 -9.394 -12.528 1.00 95.88 83 VAL A CA 1
ATOM 653 C C . VAL A 1 83 ? 11.077 -10.216 -11.341 1.00 95.88 83 VAL A C 1
ATOM 655 O O . VAL A 1 83 ? 12.051 -10.956 -11.491 1.00 95.88 83 VAL A O 1
ATOM 658 N N . PHE A 1 84 ? 10.348 -10.166 -10.284 1.00 97.00 84 PHE A N 1
ATOM 659 C CA . PHE A 1 84 ? 10.836 -10.899 -9.091 1.00 97.00 84 PHE A CA 1
ATOM 660 C C . PHE A 1 84 ? 10.108 -12.235 -8.947 1.00 97.00 84 PHE A C 1
ATOM 662 O O . PHE A 1 84 ? 10.755 -13.268 -8.766 1.00 97.00 84 PHE A O 1
ATOM 669 N N . TYR A 1 85 ? 8.823 -12.263 -9.092 1.00 97.69 85 TYR A N 1
ATOM 670 C CA . TYR A 1 85 ? 8.081 -13.512 -8.810 1.00 97.69 85 TYR A CA 1
ATOM 671 C C . TYR A 1 85 ? 7.015 -13.729 -9.889 1.00 97.69 85 TYR A C 1
ATOM 673 O O . TYR A 1 85 ? 6.311 -12.800 -10.291 1.00 97.69 85 TYR A O 1
ATOM 681 N N . ASN A 1 86 ? 6.958 -15.087 -10.319 1.00 97.94 86 ASN A N 1
ATOM 682 C CA . ASN A 1 86 ? 5.905 -15.471 -11.287 1.00 97.94 86 ASN A CA 1
ATOM 683 C C . ASN A 1 86 ? 4.696 -16.092 -10.583 1.00 97.94 86 ASN A C 1
ATOM 685 O O . ASN A 1 86 ? 3.590 -16.059 -11.127 1.00 97.94 86 ASN A O 1
ATOM 689 N N . ARG A 1 87 ? 4.982 -16.450 -9.338 1.00 97.94 87 ARG A N 1
ATOM 690 C CA . ARG A 1 87 ? 3.877 -17.090 -8.585 1.00 97.94 87 ARG A CA 1
ATOM 691 C C . ARG A 1 87 ? 3.803 -16.473 -7.184 1.00 97.94 87 ARG A C 1
ATOM 693 O O . ARG A 1 87 ? 4.813 -16.331 -6.493 1.00 97.94 87 ARG A O 1
ATOM 700 N N . THR A 1 88 ? 2.552 -16.064 -6.783 1.00 97.31 88 THR A N 1
ATOM 701 C CA . THR A 1 88 ? 2.347 -15.565 -5.410 1.00 97.31 88 THR A CA 1
ATOM 702 C C . THR A 1 88 ? 1.031 -16.118 -4.860 1.00 97.31 88 THR A C 1
ATOM 704 O O . THR A 1 88 ? 0.284 -16.796 -5.569 1.00 97.31 88 THR A O 1
ATOM 707 N N . CYS A 1 89 ? 0.856 -15.835 -3.524 1.00 96.38 89 CYS A N 1
ATOM 708 C CA . CYS A 1 89 ? -0.365 -16.361 -2.878 1.00 96.38 89 CYS A CA 1
ATOM 709 C C . CYS A 1 89 ? -1.599 -15.576 -3.340 1.00 96.38 89 CYS A C 1
ATOM 711 O O . CYS A 1 89 ? -1.583 -14.345 -3.409 1.00 96.38 89 CYS A O 1
ATOM 713 N N . GLN A 1 90 ? -2.611 -16.313 -3.768 1.00 95.69 90 GLN A N 1
ATOM 714 C CA . GLN A 1 90 ? -3.961 -15.754 -4.000 1.00 95.69 90 GLN A CA 1
ATOM 715 C C . GLN A 1 90 ? -4.924 -16.270 -2.917 1.00 95.69 90 GLN A C 1
ATOM 717 O O . GLN A 1 90 ? -5.235 -17.461 -2.851 1.00 95.69 90 GLN A O 1
ATOM 722 N N . CYS A 1 91 ? -5.306 -15.254 -2.120 1.00 95.38 91 CYS A N 1
ATOM 723 C CA . CYS A 1 91 ? -6.082 -15.675 -0.931 1.00 95.38 91 CYS A CA 1
ATOM 724 C C . CYS A 1 91 ? -7.567 -15.807 -1.297 1.00 95.38 91 CYS A C 1
ATOM 726 O O . CYS A 1 91 ? -8.060 -15.145 -2.212 1.00 95.38 91 CYS A O 1
ATOM 728 N N . ALA A 1 92 ? -8.246 -16.751 -0.542 1.00 96.00 92 ALA A N 1
ATOM 729 C CA . ALA A 1 92 ? -9.671 -17.038 -0.814 1.00 96.00 92 ALA A CA 1
ATOM 730 C C . ALA A 1 92 ? -10.540 -16.208 0.142 1.00 96.00 92 ALA A C 1
ATOM 732 O O . ALA A 1 92 ? -10.155 -15.931 1.281 1.00 96.00 92 ALA A O 1
ATOM 733 N N . GLY A 1 93 ? -11.682 -15.789 -0.369 1.00 94.62 93 GLY A N 1
ATOM 734 C CA . GLY A 1 93 ? -12.681 -15.106 0.485 1.00 94.62 93 GLY A CA 1
ATOM 735 C C . GLY A 1 93 ? -12.130 -13.791 1.060 1.00 94.62 93 GLY A C 1
ATOM 736 O O . GLY A 1 93 ? -11.578 -12.964 0.332 1.00 94.62 93 GLY A O 1
ATOM 737 N N . ASN A 1 94 ? -12.273 -13.764 2.464 1.00 93.81 94 ASN A N 1
ATOM 738 C CA . ASN A 1 94 ? -11.907 -12.484 3.118 1.00 93.81 94 ASN A CA 1
ATOM 739 C C . ASN A 1 94 ? -10.505 -12.574 3.740 1.00 93.81 94 ASN A C 1
ATOM 741 O O . ASN A 1 94 ? -10.155 -11.767 4.603 1.00 93.81 94 ASN A O 1
ATOM 745 N N . PHE A 1 95 ? -9.778 -13.566 3.236 1.00 93.88 95 PHE A N 1
ATOM 746 C CA . PHE A 1 95 ? -8.399 -13.671 3.753 1.00 93.88 95 PHE A CA 1
ATOM 747 C C . PHE A 1 95 ? -7.473 -12.804 2.892 1.00 93.88 95 PHE A C 1
ATOM 749 O O . PHE A 1 95 ? -7.765 -12.518 1.730 1.00 93.88 95 PHE A O 1
ATOM 756 N N . MET A 1 96 ? -6.378 -12.367 3.540 1.00 90.88 96 MET A N 1
ATOM 757 C CA . MET A 1 96 ? -5.381 -11.537 2.821 1.00 90.88 96 MET A CA 1
ATOM 758 C C . MET A 1 96 ? -4.001 -11.743 3.447 1.00 90.88 96 MET A C 1
ATOM 760 O O . MET A 1 96 ? -3.822 -12.600 4.315 1.00 90.88 96 MET A O 1
ATOM 764 N N . GLY A 1 97 ? -3.009 -11.016 2.974 1.00 89.88 97 GLY A N 1
ATOM 765 C CA . GLY A 1 97 ? -1.632 -11.154 3.516 1.00 89.88 97 GLY A CA 1
ATOM 766 C C . GLY A 1 97 ? -0.734 -11.935 2.549 1.00 89.88 97 GLY A C 1
ATOM 767 O O . GLY A 1 97 ? -1.209 -12.604 1.629 1.00 89.88 97 GLY A O 1
ATOM 768 N N . PHE A 1 98 ? 0.585 -11.863 2.805 1.00 91.56 98 PHE A N 1
ATOM 769 C CA . PHE A 1 98 ? 1.543 -12.485 1.851 1.00 91.56 98 PHE A CA 1
ATOM 770 C C . PHE A 1 98 ? 1.479 -14.009 1.947 1.00 91.56 98 PHE A C 1
ATOM 772 O O . PHE A 1 98 ? 1.931 -14.700 1.031 1.00 91.56 98 PHE A O 1
ATOM 779 N N . ASN A 1 99 ? 0.880 -14.564 3.036 1.00 93.94 99 ASN A N 1
ATOM 780 C CA . ASN A 1 99 ? 0.690 -16.034 3.101 1.00 93.94 99 ASN A CA 1
ATOM 781 C C . ASN A 1 99 ? -0.762 -16.378 3.431 1.00 93.94 99 ASN A C 1
ATOM 783 O O . ASN A 1 99 ? -1.045 -17.457 3.956 1.00 93.94 99 ASN A O 1
ATOM 787 N N . CYS A 1 100 ? -1.700 -15.372 3.325 1.00 94.94 100 CYS A N 1
ATOM 788 C CA . CYS A 1 100 ? -3.163 -15.512 3.473 1.00 94.94 100 CYS A CA 1
ATOM 789 C C . CYS A 1 100 ? -3.538 -15.737 4.941 1.00 94.94 100 CYS A C 1
ATOM 791 O O . CYS A 1 100 ? -4.579 -16.329 5.233 1.00 94.94 100 CYS A O 1
ATOM 793 N N . ALA A 1 101 ? -2.659 -15.198 5.783 1.00 92.19 101 ALA A N 1
ATOM 794 C CA . ALA A 1 101 ? -2.914 -15.401 7.231 1.00 92.19 101 ALA A CA 1
ATOM 795 C C . ALA A 1 101 ? -3.724 -14.227 7.790 1.00 92.19 101 ALA A C 1
ATOM 797 O O . ALA A 1 101 ? -4.302 -14.340 8.873 1.00 92.19 101 ALA A O 1
ATOM 798 N N . ASP A 1 102 ? -3.755 -13.172 7.003 1.00 90.44 102 ASP A N 1
ATOM 799 C CA . ASP A 1 102 ? -4.457 -11.971 7.510 1.00 90.44 102 ASP A CA 1
ATOM 800 C C . ASP A 1 102 ? -5.837 -11.825 6.854 1.00 90.44 102 ASP A C 1
ATOM 802 O O . ASP A 1 102 ? -6.185 -12.567 5.933 1.00 90.44 102 ASP A O 1
ATOM 806 N N . CYS A 1 103 ? -6.597 -10.895 7.461 1.00 89.38 103 CYS A N 1
ATOM 807 C CA . CYS A 1 103 ? -7.948 -10.651 6.902 1.00 89.38 103 CYS A CA 1
ATOM 808 C C . CYS A 1 103 ? -7.938 -9.370 6.054 1.00 89.38 103 CYS A C 1
ATOM 810 O O . CYS A 1 103 ? -7.136 -8.463 6.282 1.00 89.38 103 CYS A O 1
ATOM 812 N N . LYS A 1 104 ? -8.783 -9.440 5.043 1.00 87.44 104 LYS A N 1
ATOM 813 C CA . LYS A 1 104 ? -8.979 -8.212 4.237 1.00 87.44 104 LYS A CA 1
ATOM 814 C C . LYS A 1 104 ? -9.388 -7.032 5.126 1.00 87.44 104 LYS A C 1
ATOM 816 O O . LYS A 1 104 ? -9.897 -7.214 6.233 1.00 87.44 104 LYS A O 1
ATOM 821 N N . PHE A 1 105 ? -9.096 -5.847 4.545 1.00 85.44 105 PHE A N 1
ATOM 822 C CA . PHE A 1 105 ? -9.458 -4.649 5.333 1.00 85.44 105 PHE A CA 1
ATOM 823 C C . PHE A 1 105 ? -10.938 -4.688 5.731 1.00 85.44 105 PHE A C 1
ATOM 825 O O . PHE A 1 105 ? -11.811 -5.008 4.921 1.00 85.44 105 PHE A O 1
ATOM 832 N N . GLY A 1 106 ? -11.160 -4.416 7.121 1.00 84.88 106 GLY A N 1
ATOM 833 C CA . GLY A 1 106 ? -12.570 -4.365 7.587 1.00 84.88 106 GLY A CA 1
ATOM 834 C C . GLY A 1 106 ? -13.030 -5.707 8.155 1.00 84.88 106 GLY A C 1
ATOM 835 O O . GLY A 1 106 ? -14.116 -5.785 8.733 1.00 84.88 106 GLY A O 1
ATOM 836 N N . TYR A 1 107 ? -12.237 -6.715 7.974 1.00 87.38 107 TYR A N 1
ATOM 837 C CA . TYR A 1 107 ? -12.626 -8.044 8.490 1.00 87.38 107 TYR A CA 1
ATOM 838 C C . TYR A 1 107 ? -11.617 -8.474 9.561 1.00 87.38 107 TYR A C 1
ATOM 840 O O . TYR A 1 107 ? -10.432 -8.137 9.496 1.00 87.38 107 TYR A O 1
ATOM 848 N N . PHE A 1 108 ? -12.186 -9.237 10.552 1.00 87.75 108 PHE A N 1
ATOM 849 C CA . PHE A 1 108 ? -11.326 -9.647 11.682 1.00 87.75 108 PHE A CA 1
ATOM 850 C C . PHE A 1 108 ? -11.719 -11.061 12.119 1.00 87.75 108 PHE A C 1
ATOM 852 O O . PHE A 1 108 ? -12.716 -11.618 11.655 1.00 87.75 108 PHE A O 1
ATOM 859 N N . GLY A 1 109 ? -10.872 -11.518 13.036 1.00 88.06 109 GLY A N 1
ATOM 860 C CA . GLY A 1 109 ? -11.156 -12.870 13.576 1.00 88.06 109 GLY A CA 1
ATOM 861 C C . GLY A 1 109 ? -10.254 -13.919 12.913 1.00 88.06 109 GLY A C 1
ATOM 862 O O . GLY A 1 109 ? -9.617 -13.666 11.889 1.00 88.06 109 GLY A O 1
ATOM 863 N N . VAL A 1 110 ? -10.234 -15.044 13.469 1.00 88.69 110 VAL A N 1
ATOM 864 C CA . VAL A 1 110 ? -9.331 -16.127 13.009 1.00 88.69 110 VAL A CA 1
ATOM 865 C C . VAL A 1 110 ? -9.754 -16.588 11.607 1.00 88.69 110 VAL A C 1
ATOM 867 O O . VAL A 1 110 ? -8.894 -16.859 10.766 1.00 88.69 110 VAL A O 1
ATOM 870 N N . ASN A 1 111 ? -11.114 -16.468 11.359 1.00 92.19 111 ASN A N 1
ATOM 871 C CA . ASN A 1 111 ? -11.572 -16.933 10.026 1.00 92.19 111 ASN A CA 1
ATOM 872 C C . ASN A 1 111 ? -12.018 -15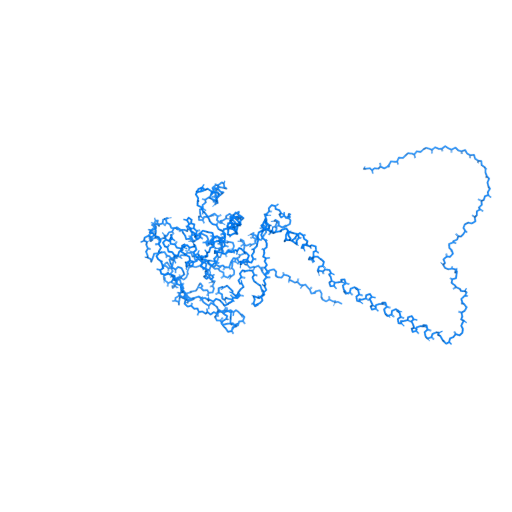.748 9.163 1.00 92.19 111 ASN A C 1
ATOM 874 O O . ASN A 1 111 ? -12.632 -15.945 8.113 1.00 92.19 111 ASN A O 1
ATOM 878 N N . CYS A 1 112 ? -11.809 -14.561 9.640 1.00 92.88 112 CYS A N 1
ATOM 879 C CA . CYS A 1 112 ? -12.074 -13.309 8.903 1.00 92.88 112 CYS A CA 1
ATOM 880 C C . CYS A 1 112 ? -13.565 -13.169 8.588 1.00 92.88 112 CYS A C 1
ATOM 882 O O . CYS A 1 112 ? -13.938 -12.761 7.487 1.00 92.88 112 CYS A O 1
ATOM 884 N N . ASN A 1 113 ? -14.385 -13.544 9.589 1.00 95.06 113 ASN A N 1
ATOM 885 C CA . ASN A 1 113 ? -15.842 -13.437 9.331 1.00 95.06 113 ASN A CA 1
ATOM 886 C C . ASN A 1 113 ? -16.453 -12.309 10.165 1.00 95.06 113 ASN A C 1
ATOM 888 O O . ASN A 1 113 ? -17.656 -12.058 10.071 1.00 95.06 113 ASN A O 1
ATOM 892 N N . GLU A 1 114 ? -15.568 -11.650 10.846 1.00 91.81 114 GLU A N 1
ATOM 893 C CA . GLU A 1 114 ? -16.117 -10.537 11.659 1.00 91.81 114 GLU A CA 1
ATOM 894 C C . GLU A 1 114 ? -15.810 -9.200 10.968 1.00 91.81 114 GLU A C 1
ATOM 896 O O . GLU A 1 114 ? -14.652 -8.862 10.710 1.00 91.81 114 GLU A O 1
ATOM 901 N N . ARG A 1 115 ? -16.958 -8.471 10.785 1.00 87.81 115 ARG A N 1
ATOM 902 C CA . ARG A 1 115 ? -16.765 -7.172 10.098 1.00 87.81 115 ARG A CA 1
ATOM 903 C C . ARG A 1 115 ? -16.742 -6.039 11.139 1.00 87.81 115 ARG A C 1
ATOM 905 O O . ARG A 1 115 ? -17.602 -5.964 12.019 1.00 87.81 115 ARG A O 1
ATOM 912 N N . ARG A 1 116 ? -15.624 -5.338 11.019 1.00 82.38 116 ARG A N 1
ATOM 913 C CA . ARG A 1 116 ? -15.543 -4.138 11.877 1.00 82.38 116 ARG A CA 1
ATOM 914 C C . ARG A 1 116 ? -15.101 -2.932 11.044 1.00 82.38 116 ARG A C 1
ATOM 916 O O . ARG A 1 116 ? -14.191 -3.022 10.217 1.00 82.38 116 ARG A O 1
ATOM 923 N N . GLU A 1 117 ? -15.777 -1.879 11.405 1.00 83.75 117 GLU A N 1
ATOM 924 C CA . GLU A 1 117 ? -15.408 -0.659 10.652 1.00 83.75 117 GLU A CA 1
ATOM 925 C C . GLU A 1 117 ? -14.589 0.278 11.560 1.00 83.75 117 GLU A C 1
ATOM 927 O O . GLU A 1 117 ? -14.945 0.520 12.715 1.00 83.75 117 GLU A O 1
ATOM 932 N N . SER A 1 118 ? -13.429 0.712 10.979 1.00 86.31 118 SER A N 1
ATOM 933 C CA . SER A 1 118 ? -12.643 1.728 11.715 1.00 86.31 118 SER A CA 1
ATOM 934 C C . SER A 1 118 ? -13.042 3.152 11.300 1.00 86.31 118 SER A C 1
ATOM 936 O O . SER A 1 118 ? -13.550 3.378 10.200 1.00 86.31 118 SER A O 1
ATOM 938 N N . LEU A 1 119 ? -12.925 3.971 12.335 1.00 88.31 119 LEU A N 1
ATOM 939 C CA . LEU A 1 119 ? -13.329 5.366 12.052 1.00 88.31 119 LEU A CA 1
ATOM 940 C C . LEU A 1 119 ? -12.089 6.272 12.087 1.00 88.31 119 LEU A C 1
ATOM 942 O O . LEU A 1 119 ? -11.363 6.320 13.082 1.00 88.31 119 LEU A O 1
ATOM 946 N N . ARG A 1 120 ? -11.926 6.996 11.012 1.00 90.56 120 ARG A N 1
ATOM 947 C CA . ARG A 1 120 ? -10.817 7.967 10.964 1.00 90.56 120 ARG A CA 1
ATOM 948 C C . ARG A 1 120 ? -11.334 9.368 11.324 1.00 90.56 120 ARG A C 1
ATOM 950 O O . ARG A 1 120 ? -12.243 9.901 10.684 1.00 90.56 120 ARG A O 1
ATOM 957 N N . ARG A 1 121 ? -10.648 9.940 12.299 1.00 90.88 121 ARG A N 1
ATOM 958 C CA . ARG A 1 121 ? -11.137 11.234 12.830 1.00 90.88 121 ARG A CA 1
ATOM 959 C C . ARG A 1 121 ? -10.096 12.323 12.563 1.00 90.88 121 ARG A C 1
ATOM 961 O O . ARG A 1 121 ? -8.934 12.035 12.270 1.00 90.88 121 ARG A O 1
ATOM 968 N N . ASN A 1 122 ? -10.653 13.488 12.659 1.00 91.25 122 ASN A N 1
ATOM 969 C CA . ASN A 1 122 ? -9.737 14.642 12.552 1.00 91.25 122 ASN A CA 1
ATOM 970 C C . ASN A 1 122 ? -8.847 14.761 13.802 1.00 91.25 122 ASN A C 1
ATOM 972 O O . ASN A 1 122 ? -9.332 14.758 14.935 1.00 91.25 122 ASN A O 1
ATOM 976 N N . ILE A 1 123 ? -7.507 14.868 13.454 1.00 91.50 123 ILE A N 1
ATOM 977 C CA . ILE A 1 123 ? -6.519 14.799 14.553 1.00 91.50 123 ILE A CA 1
ATOM 978 C C . ILE A 1 123 ? -6.752 15.966 15.535 1.00 91.50 123 ILE A C 1
ATOM 980 O O . ILE A 1 123 ? -6.431 15.848 16.720 1.00 91.50 123 ILE A O 1
ATOM 984 N N . PHE A 1 124 ? -7.375 17.061 15.032 1.00 91.19 124 PHE A N 1
ATOM 985 C CA . PHE A 1 124 ? -7.580 18.219 15.930 1.00 91.19 124 PHE A CA 1
ATOM 986 C C . PHE A 1 124 ? -8.784 17.991 16.846 1.00 91.19 124 PHE A C 1
ATOM 988 O O . PHE A 1 124 ? -8.953 18.716 17.828 1.00 91.19 124 PHE A O 1
ATOM 995 N N . HIS A 1 125 ? -9.540 17.062 16.578 1.00 91.19 125 HIS A N 1
ATOM 996 C CA . HIS A 1 125 ? -10.701 16.778 17.453 1.00 91.19 125 HIS A CA 1
ATOM 997 C C . HIS A 1 125 ? -10.384 15.653 18.441 1.00 91.19 125 HIS A C 1
ATOM 999 O O . HIS A 1 125 ? -11.234 15.298 19.261 1.00 91.19 125 HIS A O 1
ATOM 1005 N N . LEU A 1 126 ? -9.180 15.150 18.383 1.00 89.50 126 LEU A N 1
ATOM 1006 C CA . LEU A 1 126 ? -8.815 14.076 19.326 1.00 89.50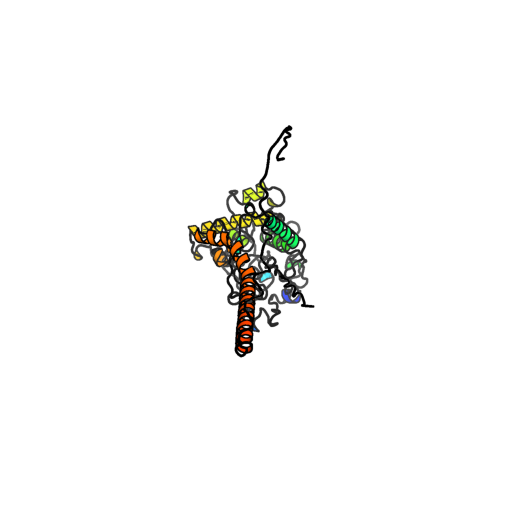 126 LEU A CA 1
ATOM 1007 C C . LEU A 1 126 ? -8.480 14.688 20.688 1.00 89.50 126 LEU A C 1
ATOM 1009 O O . LEU A 1 126 ? -8.130 15.866 20.787 1.00 89.50 126 LEU A O 1
ATOM 1013 N N . SER A 1 127 ? -8.739 13.849 21.819 1.00 92.06 127 SER A N 1
ATOM 1014 C CA . SER A 1 127 ? -8.295 14.298 23.154 1.00 92.06 127 SER A CA 1
ATOM 1015 C C . SER A 1 127 ? -6.763 14.347 23.249 1.00 92.06 127 SER A C 1
ATOM 1017 O O . SER A 1 127 ? -6.055 13.860 22.365 1.00 92.06 127 SER A O 1
ATOM 1019 N N . ARG A 1 128 ? -6.343 15.009 24.219 1.00 93.19 128 ARG A N 1
ATOM 1020 C CA . ARG A 1 128 ? -4.875 15.083 24.420 1.00 93.19 128 ARG A CA 1
ATOM 1021 C C . ARG A 1 128 ? -4.262 13.681 24.528 1.00 93.19 128 ARG A C 1
ATOM 1023 O O . ARG A 1 128 ? -3.220 13.421 23.923 1.00 93.19 128 ARG A O 1
ATOM 1030 N N . ALA A 1 129 ? -4.884 12.835 25.254 1.00 94.50 129 ALA A N 1
ATOM 1031 C CA . ALA A 1 129 ? -4.350 11.462 25.406 1.00 94.50 129 ALA A CA 1
ATOM 1032 C C . ALA A 1 129 ? -4.313 10.729 24.056 1.00 94.50 129 ALA A C 1
ATOM 1034 O O . ALA A 1 129 ? -3.355 10.004 23.779 1.00 94.50 129 ALA A O 1
ATOM 1035 N N . GLU A 1 130 ? -5.307 10.930 23.253 1.00 92.56 130 GLU A N 1
ATOM 1036 C CA . GLU A 1 130 ? -5.327 10.253 21.931 1.00 92.56 130 GLU A CA 1
ATOM 1037 C C . GLU A 1 130 ? -4.235 10.815 21.011 1.00 92.56 130 GLU A C 1
ATOM 1039 O O . GLU A 1 130 ? -3.604 10.053 20.275 1.00 92.56 130 GLU A O 1
ATOM 1044 N N . ARG A 1 131 ? -4.046 12.100 21.047 1.00 94.06 131 ARG A N 1
ATOM 1045 C CA . ARG A 1 131 ? -2.989 12.675 20.187 1.00 94.06 131 ARG A CA 1
ATOM 1046 C C . ARG A 1 131 ? -1.614 12.145 20.602 1.00 94.06 131 ARG A C 1
ATOM 1048 O O . ARG A 1 131 ? -0.781 11.861 19.738 1.00 94.06 131 ARG A O 1
ATOM 1055 N N . ILE A 1 132 ? -1.414 12.055 21.907 1.00 95.25 132 ILE A N 1
ATOM 1056 C CA . ILE A 1 132 ? -0.125 11.497 22.370 1.00 95.25 132 ILE A CA 1
ATOM 1057 C C . ILE A 1 132 ? 0.010 10.039 21.913 1.00 95.25 132 ILE A C 1
ATOM 1059 O O . ILE A 1 132 ? 1.101 9.617 21.524 1.00 95.25 132 ILE A O 1
ATOM 1063 N N . ARG A 1 133 ? -1.092 9.353 21.927 1.00 93.56 133 ARG A N 1
ATOM 1064 C CA . ARG A 1 133 ? -1.043 7.958 21.454 1.00 93.56 133 ARG A CA 1
ATOM 1065 C C . ARG A 1 133 ? -0.669 7.880 19.968 1.00 93.56 133 ARG A C 1
ATOM 1067 O O . ARG A 1 133 ? 0.145 7.037 19.586 1.00 93.56 133 ARG A O 1
ATOM 1074 N N . VAL A 1 134 ? -1.257 8.762 19.181 1.00 91.12 134 VAL A N 1
ATOM 1075 C CA . VAL A 1 134 ? -0.922 8.727 17.740 1.00 91.12 134 VAL A CA 1
ATOM 1076 C C . VAL A 1 134 ? 0.581 8.981 17.561 1.00 91.12 134 VAL A C 1
ATOM 1078 O O . VAL A 1 134 ? 1.250 8.222 16.856 1.00 91.12 134 VAL A O 1
ATOM 1081 N N . VAL A 1 135 ? 1.083 9.993 18.216 1.00 94.44 135 VAL A N 1
ATOM 1082 C CA . VAL A 1 135 ? 2.517 10.321 18.050 1.00 94.44 135 VAL A CA 1
ATOM 1083 C C . VAL A 1 135 ? 3.369 9.173 18.609 1.00 94.44 135 VAL A C 1
ATOM 1085 O O . VAL A 1 135 ? 4.376 8.804 17.998 1.00 94.44 135 VAL A O 1
ATOM 1088 N N . SER A 1 136 ? 3.019 8.623 19.737 1.00 95.88 136 SER A N 1
ATOM 1089 C CA . SER A 1 136 ? 3.790 7.516 20.334 1.00 95.88 136 SER A CA 1
ATOM 1090 C C . SER A 1 136 ? 3.822 6.287 19.418 1.00 95.88 136 SER A C 1
ATOM 1092 O O . SER A 1 136 ? 4.879 5.676 19.252 1.00 95.88 136 SER A O 1
ATOM 1094 N N . TYR A 1 137 ? 2.693 6.026 18.769 1.00 92.62 137 TYR A N 1
ATOM 1095 C CA . TYR A 1 137 ? 2.692 4.818 17.923 1.00 92.62 137 TYR A CA 1
ATOM 1096 C C . TYR A 1 137 ? 3.463 5.070 16.619 1.00 92.62 137 TYR A C 1
ATOM 1098 O O . TYR A 1 137 ? 4.078 4.147 16.079 1.00 92.62 137 TYR A O 1
ATOM 1106 N N . LEU A 1 138 ? 3.417 6.330 16.144 1.00 92.56 138 LEU A N 1
ATOM 1107 C CA . LEU A 1 138 ? 4.276 6.603 14.971 1.00 92.56 138 LEU A CA 1
ATOM 1108 C C . LEU A 1 138 ? 5.755 6.455 15.340 1.00 92.56 138 LEU A C 1
ATOM 1110 O O . LEU A 1 138 ? 6.531 5.912 14.549 1.00 92.56 138 LEU A O 1
ATOM 1114 N N . ASN A 1 139 ? 6.038 6.936 16.522 1.00 95.31 139 ASN A N 1
ATOM 1115 C CA . ASN A 1 139 ? 7.434 6.762 16.961 1.00 95.31 139 ASN A CA 1
ATOM 1116 C C . ASN A 1 139 ? 7.786 5.280 17.165 1.00 95.31 139 ASN A C 1
ATOM 1118 O O . ASN A 1 139 ? 8.873 4.852 16.775 1.00 95.31 139 ASN A O 1
ATOM 1122 N N . LEU A 1 140 ? 6.864 4.619 17.798 1.00 95.56 140 LEU A N 1
ATOM 1123 C CA . LEU A 1 140 ? 7.106 3.172 17.941 1.00 95.56 140 LEU A CA 1
ATOM 1124 C C . LEU A 1 140 ? 7.312 2.500 16.580 1.00 95.56 140 LEU A C 1
ATOM 1126 O O . LEU A 1 140 ? 8.230 1.690 16.434 1.00 95.56 140 LEU A O 1
ATOM 1130 N N . ALA A 1 141 ? 6.473 2.857 15.582 1.00 92.12 141 ALA A N 1
ATOM 1131 C CA . ALA A 1 141 ? 6.611 2.230 14.249 1.00 92.12 141 ALA A CA 1
ATOM 1132 C C . ALA A 1 141 ? 7.967 2.599 13.621 1.00 92.12 141 ALA A C 1
ATOM 1134 O O . ALA A 1 141 ? 8.567 1.774 12.929 1.00 92.12 141 ALA A O 1
ATOM 1135 N N . LYS A 1 142 ? 8.434 3.735 13.861 1.00 95.44 142 LYS A N 1
ATOM 1136 C CA . LYS A 1 142 ? 9.726 4.166 13.282 1.00 95.44 142 LYS A CA 1
ATOM 1137 C C . LYS A 1 142 ? 10.892 3.429 13.944 1.00 95.44 142 LYS A C 1
ATOM 1139 O O . LYS A 1 142 ? 11.922 3.212 13.303 1.00 95.44 142 LYS A O 1
ATOM 1144 N N . GLN A 1 143 ? 10.671 2.993 15.148 1.00 95.69 143 GLN A N 1
ATOM 1145 C CA . GLN A 1 143 ? 11.822 2.395 15.861 1.00 95.69 143 GLN A CA 1
ATOM 1146 C C . GLN A 1 143 ? 11.693 0.871 15.893 1.00 95.69 143 GLN A C 1
ATOM 1148 O O . GLN A 1 143 ? 12.605 0.188 16.364 1.00 95.69 143 GLN A O 1
ATOM 1153 N N . THR A 1 144 ? 10.616 0.396 15.319 1.00 95.44 144 THR A N 1
ATOM 1154 C CA . THR A 1 144 ? 10.448 -1.069 15.373 1.00 95.44 144 THR A CA 1
ATOM 1155 C C . THR A 1 144 ? 10.731 -1.666 13.986 1.00 95.44 144 THR A C 1
ATOM 1157 O O . THR A 1 144 ? 10.099 -1.304 12.991 1.00 95.44 144 THR A O 1
ATOM 1160 N N . VAL A 1 145 ? 11.670 -2.602 14.024 1.00 95.62 145 VAL A N 1
ATOM 1161 C CA . VAL A 1 145 ? 12.007 -3.239 12.730 1.00 95.62 145 VAL A CA 1
ATOM 1162 C C . VAL A 1 145 ? 10.825 -4.123 12.285 1.00 95.62 145 VAL A C 1
ATOM 1164 O O . VAL A 1 145 ? 10.216 -4.829 13.092 1.00 95.62 145 VAL A O 1
ATOM 1167 N N . SER A 1 146 ? 10.516 -3.974 10.976 1.00 93.00 146 SER A N 1
ATOM 1168 C CA . SER A 1 146 ? 9.426 -4.814 10.442 1.00 93.00 146 SER A CA 1
ATOM 1169 C C . SER A 1 146 ? 9.761 -6.306 10.535 1.00 93.00 146 SER A C 1
ATOM 1171 O O . SER A 1 146 ? 10.819 -6.753 10.089 1.00 93.00 146 SER A O 1
ATOM 1173 N N . ARG A 1 147 ? 8.801 -7.044 11.013 1.00 92.00 147 ARG A N 1
ATOM 1174 C CA . ARG A 1 147 ? 9.055 -8.494 11.193 1.00 92.00 147 ARG A CA 1
ATOM 1175 C C . ARG A 1 147 ? 8.776 -9.251 9.893 1.00 92.00 147 ARG A C 1
ATOM 1177 O O . ARG A 1 147 ? 9.410 -10.277 9.634 1.00 92.00 147 ARG A O 1
ATOM 1184 N N . ASP A 1 148 ? 7.911 -8.664 9.105 1.00 89.88 148 ASP A N 1
ATOM 1185 C CA . ASP A 1 148 ? 7.427 -9.476 7.963 1.00 89.88 148 ASP A CA 1
ATOM 1186 C C . ASP A 1 148 ? 8.046 -8.979 6.652 1.00 89.88 148 ASP A C 1
ATOM 1188 O O . ASP A 1 148 ? 8.185 -9.758 5.707 1.00 89.88 148 ASP A O 1
ATOM 1192 N N . TYR A 1 149 ? 8.557 -7.763 6.688 1.00 93.12 149 TYR A N 1
ATOM 1193 C CA . TYR A 1 149 ? 8.916 -7.240 5.347 1.00 93.12 149 TYR A CA 1
ATOM 1194 C C . TYR A 1 149 ? 10.322 -6.640 5.410 1.00 93.12 149 TYR A C 1
ATOM 1196 O O . TYR A 1 149 ? 10.752 -6.12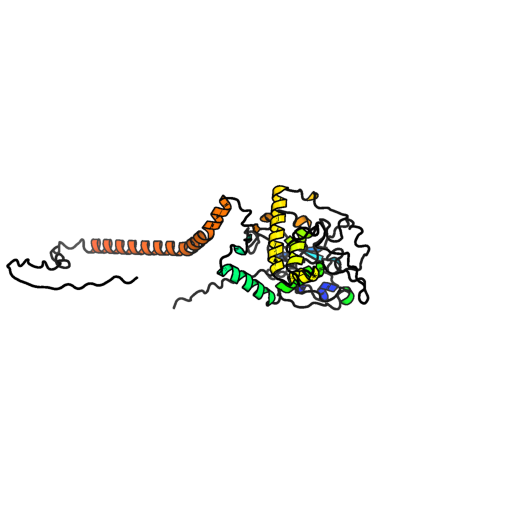1 6.443 1.00 93.12 149 TYR A O 1
ATOM 1204 N N . VAL A 1 150 ? 10.981 -6.764 4.228 1.00 95.62 150 VAL A N 1
ATOM 1205 C CA . VAL A 1 150 ? 12.304 -6.142 4.018 1.00 95.62 150 VAL A CA 1
ATOM 1206 C C . VAL A 1 150 ? 12.242 -5.326 2.720 1.00 95.62 150 VAL A C 1
ATOM 1208 O O . VAL A 1 150 ? 11.282 -5.424 1.952 1.00 95.62 150 VAL A O 1
ATOM 1211 N N . VAL A 1 151 ? 13.256 -4.467 2.612 1.00 95.56 151 VAL A N 1
ATOM 1212 C CA . VAL A 1 151 ? 13.193 -3.634 1.382 1.00 95.56 151 VAL A CA 1
ATOM 1213 C C . VAL A 1 151 ? 14.399 -3.958 0.492 1.00 95.56 151 VAL A C 1
ATOM 1215 O O . VAL A 1 151 ? 15.468 -4.336 0.977 1.00 95.56 151 VAL A O 1
ATOM 1218 N N . ALA A 1 152 ? 14.150 -3.848 -0.805 1.00 94.81 152 ALA A N 1
ATOM 1219 C CA . ALA A 1 152 ? 15.259 -4.105 -1.754 1.00 94.81 152 ALA A CA 1
ATOM 1220 C C . ALA A 1 152 ? 16.214 -2.902 -1.795 1.00 94.81 152 ALA A C 1
ATOM 1222 O O . ALA A 1 152 ? 15.787 -1.745 -1.802 1.00 94.81 152 ALA A O 1
ATOM 1223 N N . THR A 1 153 ? 17.564 -3.220 -1.800 1.00 94.75 153 THR A N 1
ATOM 1224 C CA . THR A 1 153 ? 18.560 -2.118 -1.807 1.00 94.75 153 THR A CA 1
ATOM 1225 C C . THR A 1 153 ? 19.253 -2.048 -3.168 1.00 94.75 153 THR A C 1
ATOM 1227 O O . THR A 1 153 ? 20.083 -1.164 -3.389 1.00 94.75 153 THR A O 1
ATOM 1230 N N . GLY A 1 154 ? 18.836 -2.991 -4.033 1.00 91.94 154 GLY A N 1
ATOM 1231 C CA . GLY A 1 154 ? 19.419 -2.962 -5.393 1.00 91.94 154 GLY A CA 1
ATOM 1232 C C . GLY A 1 154 ? 18.403 -3.482 -6.421 1.00 91.94 154 GLY A C 1
ATOM 1233 O O . GLY A 1 154 ? 17.332 -3.980 -6.068 1.00 91.94 154 GLY A O 1
ATOM 1234 N N . THR A 1 155 ? 18.726 -3.237 -7.731 1.00 92.75 155 THR A N 1
ATOM 1235 C CA . THR A 1 155 ? 17.858 -3.766 -8.808 1.00 92.75 155 THR A CA 1
ATOM 1236 C C . THR A 1 155 ? 18.053 -5.279 -8.981 1.00 92.75 155 THR A C 1
ATOM 1238 O O . THR A 1 155 ? 19.016 -5.858 -8.475 1.00 92.75 155 THR A O 1
ATOM 1241 N N . TYR A 1 156 ? 17.004 -5.844 -9.598 1.00 93.50 156 TYR A N 1
ATOM 1242 C CA . TYR A 1 156 ? 17.088 -7.300 -9.818 1.00 93.50 156 TYR A CA 1
ATOM 1243 C C . TYR A 1 156 ? 18.356 -7.663 -10.603 1.00 93.50 156 TYR A C 1
ATOM 1245 O O . TYR A 1 156 ? 18.973 -8.695 -10.329 1.00 93.50 156 TYR A O 1
ATOM 1253 N N . ARG A 1 157 ? 18.697 -6.867 -11.536 1.00 91.88 157 ARG A N 1
ATOM 1254 C CA . ARG A 1 157 ? 19.950 -7.112 -12.284 1.00 91.88 157 ARG A CA 1
ATOM 1255 C C . ARG A 1 157 ? 21.171 -7.056 -11.354 1.00 91.88 157 ARG A C 1
ATOM 1257 O O . ARG A 1 157 ? 22.071 -7.889 -11.475 1.00 91.88 157 ARG A O 1
ATOM 1264 N N . GLU A 1 158 ? 21.225 -6.114 -10.477 1.00 93.38 158 GLU A N 1
ATOM 1265 C CA . GLU A 1 158 ? 22.357 -6.039 -9.522 1.00 93.38 158 GLU A CA 1
ATOM 1266 C C . GLU A 1 158 ? 22.361 -7.238 -8.567 1.00 93.38 158 GLU A C 1
ATOM 1268 O O . GLU A 1 158 ? 23.409 -7.580 -8.016 1.00 93.38 158 GLU A O 1
ATOM 1273 N N . MET A 1 159 ? 21.131 -7.824 -8.502 1.00 95.25 159 MET A N 1
ATOM 1274 C CA . MET A 1 159 ? 21.086 -9.040 -7.655 1.00 95.25 159 MET A CA 1
ATOM 1275 C C . MET A 1 159 ? 21.510 -10.269 -8.460 1.00 95.25 159 MET A C 1
ATOM 1277 O O . MET A 1 159 ? 21.256 -11.402 -8.046 1.00 95.25 159 MET A O 1
ATOM 1281 N N . GLU A 1 160 ? 22.168 -10.086 -9.548 1.00 95.25 160 GLU A N 1
ATOM 1282 C CA . GLU A 1 160 ? 22.558 -11.194 -10.446 1.00 95.25 160 GLU A CA 1
ATOM 1283 C C . GLU A 1 160 ? 21.381 -12.129 -10.729 1.00 95.25 160 GLU A C 1
ATOM 1285 O O . GLU A 1 160 ? 21.499 -13.349 -10.596 1.00 95.25 160 GLU A O 1
ATOM 1290 N N . ASN A 1 161 ? 20.215 -11.421 -11.020 1.00 92.69 161 ASN A N 1
ATOM 1291 C CA . ASN A 1 161 ? 18.966 -12.109 -11.411 1.00 92.69 161 ASN A CA 1
ATOM 1292 C C . ASN A 1 161 ? 18.491 -13.095 -10.338 1.00 92.69 161 ASN A C 1
ATOM 1294 O O . ASN A 1 161 ? 18.058 -14.206 -10.652 1.00 92.69 161 ASN A O 1
ATOM 1298 N N . GLY A 1 162 ? 18.770 -12.636 -9.077 1.00 93.38 162 GLY A N 1
ATOM 1299 C CA . GLY A 1 162 ? 18.145 -13.415 -7.978 1.00 93.38 162 GLY A CA 1
ATOM 1300 C C . GLY A 1 162 ? 19.166 -14.265 -7.223 1.00 93.38 162 GLY A C 1
ATOM 1301 O O . GLY A 1 162 ? 18.857 -14.776 -6.144 1.00 93.38 162 GLY A O 1
ATOM 1302 N N . SER A 1 163 ? 20.415 -14.369 -7.784 1.00 96.19 163 SER A N 1
ATOM 1303 C CA . SER A 1 163 ? 21.396 -15.266 -7.127 1.00 96.19 163 SER A CA 1
ATOM 1304 C C . SER A 1 163 ? 22.029 -14.580 -5.914 1.00 96.19 163 SER A C 1
ATOM 1306 O O . SER A 1 163 ? 22.475 -15.261 -4.988 1.00 96.19 163 SER A O 1
ATOM 1308 N N . ASN A 1 164 ? 22.006 -13.276 -5.947 1.00 97.06 164 ASN A N 1
ATOM 1309 C CA . ASN A 1 164 ? 22.602 -12.538 -4.814 1.00 97.06 164 ASN A CA 1
ATOM 1310 C C . ASN A 1 164 ? 21.590 -11.506 -4.294 1.00 97.06 164 ASN A C 1
ATOM 1312 O O . ASN A 1 164 ? 21.619 -10.337 -4.683 1.00 97.06 164 ASN A O 1
ATOM 1316 N N . PRO A 1 165 ? 20.664 -12.057 -3.324 1.00 96.50 165 PRO A N 1
ATOM 1317 C CA . PRO A 1 165 ? 19.606 -11.162 -2.835 1.00 96.50 165 PRO A CA 1
ATOM 1318 C C . PRO A 1 165 ? 20.182 -9.935 -2.110 1.00 96.50 165 PRO A C 1
ATOM 1320 O O . PRO A 1 165 ? 21.123 -10.050 -1.320 1.00 96.50 165 PRO A O 1
ATOM 1323 N N . MET A 1 166 ? 19.660 -8.818 -2.449 1.00 97.06 166 MET A N 1
ATOM 1324 C CA . MET A 1 166 ? 20.067 -7.548 -1.799 1.00 97.06 166 MET A CA 1
ATOM 1325 C C . MET A 1 166 ? 18.848 -6.933 -1.100 1.00 97.06 166 MET A C 1
ATOM 1327 O O . MET A 1 166 ? 18.003 -6.297 -1.732 1.00 97.06 166 MET A O 1
ATOM 1331 N N . PHE A 1 167 ? 18.751 -7.210 0.248 1.00 96.81 167 PHE A N 1
ATOM 1332 C CA . PHE A 1 167 ? 17.613 -6.684 1.035 1.00 96.81 167 PHE A CA 1
ATOM 1333 C C . PHE A 1 167 ? 18.126 -6.156 2.374 1.00 96.81 167 PHE A C 1
ATOM 1335 O O . PHE A 1 167 ? 19.197 -6.547 2.844 1.00 96.81 167 PHE A O 1
ATOM 1342 N N . ALA A 1 168 ? 17.371 -5.159 2.866 1.00 96.50 168 ALA A N 1
ATOM 1343 C CA . ALA A 1 168 ? 17.780 -4.609 4.170 1.00 96.50 168 ALA A CA 1
ATOM 1344 C C . ALA A 1 168 ? 16.564 -4.533 5.104 1.00 96.50 168 ALA A C 1
ATOM 1346 O O . ALA A 1 168 ? 15.428 -4.346 4.662 1.00 96.50 168 ALA A O 1
ATOM 1347 N N . ASP A 1 169 ? 16.977 -4.784 6.409 1.00 96.31 169 ASP A N 1
ATOM 1348 C CA . ASP A 1 169 ? 15.913 -4.603 7.425 1.00 96.31 169 ASP A CA 1
ATOM 1349 C C . ASP A 1 169 ? 15.622 -3.110 7.636 1.00 96.31 169 ASP A C 1
ATOM 1351 O O . ASP A 1 169 ? 16.533 -2.281 7.680 1.00 96.31 169 ASP A O 1
ATOM 1355 N N . GLU A 1 170 ? 14.256 -2.943 7.720 1.00 95.19 170 GLU A N 1
ATOM 1356 C CA . GLU A 1 170 ? 13.867 -1.542 8.002 1.00 95.19 170 GLU A CA 1
ATOM 1357 C C . GLU A 1 170 ? 12.703 -1.520 8.996 1.00 95.19 170 GLU A C 1
ATOM 1359 O O . GLU A 1 170 ? 12.035 -2.533 9.215 1.00 95.19 170 GLU A O 1
ATOM 1364 N N . SER A 1 171 ? 12.619 -0.289 9.679 1.00 95.69 171 SER A N 1
ATOM 1365 C CA . SER A 1 171 ? 11.483 -0.160 10.618 1.00 95.69 171 SER A CA 1
ATOM 1366 C C . SER A 1 171 ? 10.136 -0.231 9.880 1.00 95.69 171 SER A C 1
ATOM 1368 O O . SER A 1 171 ? 10.078 -0.129 8.653 1.00 95.69 171 SER A O 1
ATOM 1370 N N . VAL A 1 172 ? 9.083 -0.397 10.663 1.00 91.75 172 VAL A N 1
ATOM 1371 C CA . VAL A 1 172 ? 7.734 -0.493 10.064 1.00 91.75 172 VAL A CA 1
ATOM 1372 C C . VAL A 1 172 ? 7.436 0.791 9.282 1.00 91.75 172 VAL A C 1
ATOM 1374 O O . VAL A 1 172 ? 6.945 0.720 8.153 1.00 91.75 172 VAL A O 1
ATOM 1377 N N . TYR A 1 173 ? 7.768 1.894 9.822 1.00 93.69 173 TYR A N 1
ATOM 1378 C CA . TYR A 1 173 ? 7.468 3.163 9.125 1.00 93.69 173 TYR A CA 1
ATOM 1379 C C . TYR A 1 173 ? 8.374 3.327 7.899 1.00 93.69 173 TYR A C 1
ATOM 1381 O O . TYR A 1 173 ? 7.907 3.773 6.848 1.00 93.69 173 TYR A O 1
ATOM 1389 N N . ASP A 1 174 ? 9.600 2.890 8.009 1.00 95.38 174 ASP A N 1
ATOM 1390 C CA . ASP A 1 174 ? 10.525 3.093 6.871 1.00 95.38 174 ASP A CA 1
ATOM 1391 C C . ASP A 1 174 ? 10.218 2.118 5.726 1.00 95.38 174 ASP A C 1
ATOM 1393 O O . ASP A 1 174 ? 10.582 2.385 4.579 1.00 95.38 174 ASP A O 1
ATOM 1397 N N . VAL A 1 175 ? 9.606 1.002 6.043 1.00 92.81 175 VAL A N 1
ATOM 1398 C CA . VAL A 1 175 ? 9.128 0.163 4.920 1.00 92.81 175 VAL A CA 1
ATOM 1399 C C . VAL A 1 175 ? 8.085 0.944 4.109 1.00 92.81 175 VAL A C 1
ATOM 1401 O O . VAL A 1 175 ? 8.119 0.913 2.877 1.00 92.81 175 VAL A O 1
ATOM 1404 N N . PHE A 1 176 ? 7.195 1.659 4.862 1.00 90.62 176 PHE A N 1
ATOM 1405 C CA . PHE A 1 176 ? 6.199 2.520 4.184 1.00 90.62 176 PHE A CA 1
ATOM 1406 C C . PHE A 1 176 ? 6.889 3.627 3.379 1.00 90.62 176 PHE A C 1
ATOM 1408 O O . PHE A 1 176 ? 6.518 3.868 2.228 1.00 90.62 176 PHE A O 1
ATOM 1415 N N . VAL A 1 177 ? 7.854 4.215 3.948 1.00 93.56 177 VAL A N 1
ATOM 1416 C CA . VAL A 1 177 ? 8.551 5.320 3.255 1.00 93.56 177 VAL A CA 1
ATOM 1417 C C . VAL A 1 177 ? 9.263 4.773 2.010 1.00 93.56 177 VAL A C 1
ATOM 1419 O O . VAL A 1 177 ? 9.207 5.398 0.949 1.00 93.56 177 VAL A O 1
ATOM 1422 N N . TRP A 1 178 ? 9.873 3.664 2.170 1.00 94.94 178 TRP A N 1
ATOM 1423 C CA . TRP A 1 178 ? 10.578 3.058 1.029 1.00 94.94 178 TRP A CA 1
ATOM 1424 C C . TRP A 1 178 ? 9.606 2.698 -0.103 1.00 94.94 178 TRP A C 1
ATOM 1426 O O . TRP A 1 178 ? 9.943 2.869 -1.278 1.00 94.94 178 TRP A O 1
ATOM 1436 N N . MET A 1 179 ? 8.486 2.238 0.235 1.00 91.31 179 MET A N 1
ATOM 1437 C CA . MET A 1 179 ? 7.507 1.888 -0.825 1.00 91.31 179 MET A CA 1
ATOM 1438 C C . MET A 1 179 ? 7.161 3.121 -1.663 1.00 91.31 179 MET A C 1
ATOM 1440 O O . MET A 1 179 ? 7.106 3.029 -2.891 1.00 91.31 179 MET A O 1
ATOM 1444 N N . HIS A 1 180 ? 6.898 4.165 -0.904 1.00 92.12 180 HIS A N 1
ATOM 1445 C CA . HIS A 1 180 ? 6.588 5.400 -1.658 1.00 92.12 180 HIS A CA 1
ATOM 1446 C C . HIS A 1 180 ? 7.788 5.841 -2.505 1.00 92.12 180 HIS A C 1
ATOM 1448 O O . HIS A 1 180 ? 7.606 6.265 -3.648 1.00 92.12 180 HIS A O 1
ATOM 1454 N N . HIS A 1 181 ? 8.905 5.748 -1.948 1.00 93.44 181 HIS A N 1
ATOM 1455 C CA . HIS A 1 181 ? 10.104 6.098 -2.729 1.00 93.44 181 HIS A CA 1
ATOM 1456 C C . HIS A 1 181 ? 10.257 5.203 -3.963 1.00 93.44 181 HIS A C 1
ATOM 1458 O O . HIS A 1 181 ? 10.508 5.710 -5.058 1.00 93.44 181 HIS A O 1
ATOM 1464 N N . TYR A 1 182 ? 10.119 3.910 -3.787 1.00 94.19 182 TYR A N 1
ATOM 1465 C CA . TYR A 1 182 ? 10.312 2.930 -4.869 1.00 94.19 182 TYR A CA 1
ATOM 1466 C C . TYR A 1 182 ? 9.335 3.170 -6.027 1.00 94.19 182 TYR A C 1
ATOM 1468 O O . TYR A 1 182 ? 9.737 3.108 -7.191 1.00 94.19 182 TYR A O 1
ATOM 1476 N N . VAL A 1 183 ? 8.117 3.533 -5.625 1.00 91.50 183 VAL A N 1
ATOM 1477 C CA . VAL A 1 183 ? 7.096 3.669 -6.693 1.00 91.50 183 VAL A CA 1
ATOM 1478 C C . VAL A 1 183 ? 7.271 5.023 -7.394 1.00 91.50 183 VAL A C 1
ATOM 1480 O O . VAL A 1 183 ? 6.832 5.187 -8.535 1.00 91.50 183 VAL A O 1
ATOM 1483 N N . SER A 1 184 ? 7.991 5.958 -6.790 1.00 90.31 184 SER A N 1
ATOM 1484 C CA . SER A 1 184 ? 8.056 7.308 -7.400 1.00 90.31 184 SER A CA 1
ATOM 1485 C C . SER A 1 184 ? 9.459 7.580 -7.941 1.00 90.31 184 SER A C 1
ATOM 1487 O O . SER A 1 184 ? 9.685 8.611 -8.577 1.00 90.31 184 SER A O 1
ATOM 1489 N N . ARG A 1 185 ? 10.400 6.638 -7.694 1.00 91.12 185 ARG A N 1
ATOM 1490 C CA . ARG A 1 185 ? 11.783 6.962 -8.117 1.00 91.12 185 ARG A CA 1
ATOM 1491 C C . ARG A 1 185 ? 11.910 6.873 -9.640 1.00 91.12 185 ARG A C 1
ATOM 1493 O O . ARG A 1 185 ? 11.059 6.293 -10.318 1.00 91.12 185 ARG A O 1
ATOM 1500 N N . ASN A 1 186 ? 12.992 7.487 -10.139 1.00 91.50 186 ASN A N 1
ATOM 1501 C CA . ASN A 1 186 ? 13.281 7.450 -11.589 1.00 91.50 186 ASN A CA 1
ATOM 1502 C C . ASN A 1 186 ? 13.608 6.024 -12.057 1.00 91.50 186 ASN A C 1
ATOM 1504 O O . ASN A 1 186 ? 13.972 5.161 -11.256 1.00 91.50 186 ASN A O 1
ATOM 1508 N N . ALA A 1 187 ? 13.364 5.802 -13.373 1.00 90.00 187 ALA A N 1
ATOM 1509 C CA . ALA A 1 187 ? 13.770 4.490 -13.937 1.00 90.00 187 ALA A CA 1
ATOM 1510 C C . ALA A 1 187 ? 15.277 4.473 -14.208 1.00 90.00 187 ALA A C 1
ATOM 1512 O O . ALA A 1 187 ? 15.828 5.385 -14.830 1.00 90.00 187 ALA A O 1
ATOM 1513 N N . LEU A 1 188 ? 15.852 3.403 -13.660 1.00 88.69 188 LEU A N 1
ATOM 1514 C CA . LEU A 1 188 ? 17.322 3.308 -13.802 1.00 88.69 188 LEU A CA 1
ATOM 1515 C C . LEU A 1 188 ? 17.656 2.604 -15.124 1.00 88.69 188 LEU A C 1
ATOM 1517 O O . LEU A 1 188 ? 17.316 1.437 -15.332 1.00 88.69 188 LEU A O 1
ATOM 1521 N N . LEU A 1 189 ? 18.236 3.359 -16.111 1.00 84.94 189 LEU A N 1
ATOM 1522 C CA . LEU A 1 189 ? 18.454 2.815 -17.476 1.00 84.94 189 LEU A CA 1
ATOM 1523 C C . LEU A 1 189 ? 19.848 2.198 -17.567 1.00 84.94 189 LEU A C 1
ATOM 1525 O O . LEU A 1 189 ? 20.184 1.580 -18.579 1.00 84.94 189 LEU A O 1
ATOM 1529 N N . GLY A 1 190 ? 20.674 2.184 -16.503 1.00 78.56 190 GLY A N 1
ATOM 1530 C CA . GLY A 1 190 ? 22.028 1.592 -16.574 1.00 78.56 190 GLY A CA 1
ATOM 1531 C C . GLY A 1 190 ? 23.096 2.683 -16.698 1.00 78.56 190 GLY A C 1
ATOM 1532 O O . GLY A 1 190 ? 22.848 3.767 -17.231 1.00 78.56 190 GLY A O 1
ATOM 1533 N N . GLY A 1 191 ? 24.318 2.415 -15.909 1.00 74.12 191 GLY A N 1
ATOM 1534 C CA . GLY A 1 191 ? 25.418 3.404 -15.995 1.00 74.12 191 GLY A CA 1
ATOM 1535 C C . GLY A 1 191 ? 25.203 4.565 -15.009 1.00 74.12 191 GLY A C 1
ATOM 1536 O O . GLY A 1 191 ? 24.136 4.707 -14.409 1.00 74.12 191 GLY A O 1
ATOM 1537 N N . PRO A 1 192 ? 26.283 5.324 -14.624 1.00 73.31 192 PRO A N 1
ATOM 1538 C CA . PRO A 1 192 ? 26.150 6.399 -13.627 1.00 73.31 192 PRO A CA 1
ATOM 1539 C C . PRO A 1 192 ? 25.304 7.567 -14.160 1.00 73.31 192 PRO A C 1
ATOM 1541 O O . PRO A 1 192 ? 25.478 8.011 -15.298 1.00 73.31 192 PRO A O 1
ATOM 1544 N N . ARG A 1 193 ? 24.124 7.840 -13.545 1.00 72.75 193 ARG A N 1
ATOM 1545 C CA . ARG A 1 193 ? 23.276 9.039 -13.725 1.00 72.75 193 ARG A CA 1
ATOM 1546 C C . ARG A 1 193 ? 22.445 8.930 -15.005 1.00 72.75 193 ARG A C 1
ATOM 1548 O O . ARG A 1 193 ? 22.022 9.943 -15.565 1.00 72.75 193 ARG A O 1
ATOM 1555 N N . ASN A 1 194 ? 22.357 7.739 -15.535 1.00 85.62 194 ASN A N 1
ATOM 1556 C CA . ASN A 1 194 ? 21.454 7.531 -16.686 1.00 85.62 194 ASN A CA 1
ATOM 1557 C C . ASN A 1 194 ? 20.088 7.025 -16.195 1.00 85.62 194 ASN A C 1
ATOM 1559 O O . ASN A 1 194 ? 19.893 5.829 -15.970 1.00 85.62 194 ASN A O 1
ATOM 1563 N N . MET A 1 195 ? 19.250 8.152 -16.065 1.00 90.19 195 MET A N 1
ATOM 1564 C CA . MET A 1 195 ? 17.923 7.813 -15.491 1.00 90.19 195 MET A CA 1
ATOM 1565 C C . MET A 1 195 ? 16.830 8.485 -16.328 1.00 90.19 195 MET A C 1
ATOM 1567 O O . MET A 1 195 ? 17.080 9.464 -17.032 1.00 90.19 195 MET A O 1
ATOM 1571 N N . TRP A 1 196 ? 15.724 7.777 -16.329 1.00 89.31 196 TRP A N 1
ATOM 1572 C CA . TRP A 1 196 ? 14.535 8.370 -16.973 1.00 89.31 196 TRP A CA 1
ATOM 1573 C C . TRP A 1 196 ? 13.602 8.923 -15.889 1.00 89.31 196 TRP A C 1
ATOM 1575 O O . TRP A 1 196 ? 13.121 8.191 -15.020 1.00 89.31 196 TRP A O 1
ATOM 1585 N N . THR A 1 197 ? 13.284 10.229 -15.983 1.00 87.44 197 THR A N 1
ATOM 1586 C CA . THR A 1 197 ? 12.604 10.896 -14.839 1.00 87.44 197 THR A CA 1
ATOM 1587 C C . THR A 1 197 ? 11.105 11.005 -15.114 1.00 87.44 197 THR A C 1
ATOM 1589 O O . THR A 1 197 ? 10.332 11.285 -14.196 1.00 87.44 197 THR A O 1
ATOM 1592 N N . ASP A 1 198 ? 10.757 10.776 -16.405 1.00 85.62 198 ASP A N 1
ATOM 1593 C CA . ASP A 1 198 ? 9.317 10.946 -16.702 1.00 85.62 198 ASP A CA 1
ATOM 1594 C C . ASP A 1 198 ? 8.558 9.628 -16.494 1.00 85.62 198 ASP A C 1
ATOM 1596 O O . ASP A 1 198 ? 7.954 9.091 -17.425 1.00 85.62 198 ASP A O 1
ATOM 1600 N N . VAL A 1 199 ? 8.683 9.097 -15.249 1.00 86.19 199 VAL A N 1
ATOM 1601 C CA . VAL A 1 199 ? 7.963 7.855 -14.907 1.00 86.19 199 VAL A CA 1
ATOM 1602 C C . VAL A 1 199 ? 7.596 7.917 -13.419 1.00 86.19 199 VAL A C 1
ATOM 1604 O O . VAL A 1 199 ? 8.397 8.332 -12.578 1.00 86.19 199 VAL A O 1
ATOM 1607 N N . ASP A 1 200 ? 6.268 7.579 -13.227 1.00 88.06 200 ASP A N 1
ATOM 1608 C CA . ASP A 1 200 ? 5.769 7.515 -11.838 1.00 88.06 200 ASP A CA 1
ATOM 1609 C C . ASP A 1 200 ? 4.556 6.573 -11.778 1.00 88.06 200 ASP A C 1
ATOM 1611 O O . ASP A 1 200 ? 3.542 6.793 -12.444 1.00 88.06 200 ASP A O 1
ATOM 1615 N N . PHE A 1 201 ? 4.701 5.556 -10.859 1.00 87.38 201 PHE A N 1
ATOM 1616 C CA . PHE A 1 20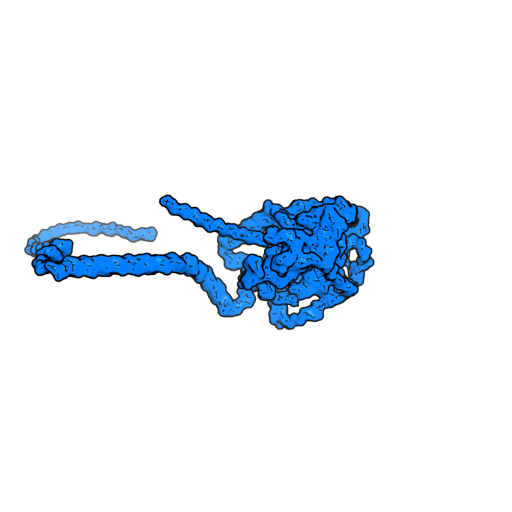1 ? 3.665 4.492 -10.870 1.00 87.38 201 PHE A CA 1
ATOM 1617 C C . PHE A 1 201 ? 2.558 4.822 -9.866 1.00 87.38 201 PHE A C 1
ATOM 1619 O O . PHE A 1 201 ? 1.571 4.089 -9.772 1.00 87.38 201 PHE A O 1
ATOM 1626 N N . ALA A 1 202 ? 2.721 6.049 -9.180 1.00 81.25 202 ALA A N 1
ATOM 1627 C CA . ALA A 1 202 ? 1.688 6.260 -8.133 1.00 81.25 202 ALA A CA 1
ATOM 1628 C C . ALA A 1 202 ? 1.171 7.699 -8.178 1.00 81.25 202 ALA A C 1
ATOM 1630 O O . ALA A 1 202 ? 0.246 8.045 -7.439 1.00 81.25 202 ALA A O 1
ATOM 1631 N N . HIS A 1 203 ? 1.874 8.548 -9.044 1.00 84.62 203 HIS A N 1
ATOM 1632 C CA . HIS A 1 203 ? 1.462 9.962 -9.121 1.00 84.62 203 HIS A CA 1
ATOM 1633 C C . HIS A 1 203 ? 1.160 10.324 -10.581 1.00 84.62 203 HIS A C 1
ATOM 1635 O O . HIS A 1 203 ? 1.459 9.553 -11.496 1.00 84.62 203 HIS A O 1
ATOM 1641 N N . TRP A 1 204 ? 0.355 11.617 -10.740 1.00 75.31 204 TRP A N 1
ATOM 1642 C CA . TRP A 1 204 ? 0.182 12.340 -12.012 1.00 75.31 204 TRP A CA 1
ATOM 1643 C C . TRP A 1 204 ? -0.681 11.543 -12.988 1.00 75.31 204 TRP A C 1
ATOM 1645 O O . TRP A 1 204 ? -0.599 11.748 -14.201 1.00 75.31 204 TRP A O 1
ATOM 1655 N N . ALA A 1 205 ? -1.444 10.434 -12.398 1.00 80.38 205 ALA A N 1
ATOM 1656 C CA . ALA A 1 205 ? -2.328 9.630 -13.269 1.00 80.38 205 ALA A CA 1
ATOM 1657 C C . ALA A 1 205 ? -3.369 8.905 -12.415 1.00 80.38 205 ALA A C 1
ATOM 1659 O O . ALA A 1 205 ? -3.470 9.144 -11.209 1.00 80.38 205 ALA A O 1
ATOM 1660 N N . PRO A 1 206 ? -4.314 8.226 -12.934 1.00 79.44 206 PRO A N 1
ATOM 1661 C CA . PRO A 1 206 ? -5.541 7.754 -12.269 1.00 79.44 206 PRO A CA 1
ATOM 1662 C C . PRO A 1 206 ? -5.232 6.791 -11.116 1.00 79.44 206 PRO A C 1
ATOM 1664 O O . PRO A 1 206 ? -6.071 6.616 -10.228 1.00 79.44 206 PRO A O 1
ATOM 1667 N N . ALA A 1 207 ? -3.978 6.173 -11.080 1.00 81.25 207 ALA A N 1
ATOM 1668 C CA . ALA A 1 207 ? -3.670 5.254 -9.953 1.00 81.25 207 ALA A CA 1
ATOM 1669 C C . ALA A 1 207 ? -3.272 6.046 -8.706 1.00 81.25 207 ALA A C 1
ATOM 1671 O O . ALA A 1 207 ? -3.023 5.451 -7.654 1.00 81.25 207 ALA A O 1
ATOM 1672 N N . PHE A 1 208 ? -3.213 7.394 -8.795 1.00 82.94 208 PHE A N 1
ATOM 1673 C CA . PHE A 1 208 ? -2.813 8.212 -7.640 1.00 82.94 208 PHE A CA 1
ATOM 1674 C C . PHE A 1 208 ? -3.691 7.933 -6.420 1.00 82.94 208 PHE A C 1
ATOM 1676 O O . PHE A 1 208 ? -3.168 7.628 -5.347 1.00 82.94 208 PHE A O 1
ATOM 1683 N N . LEU A 1 209 ? -5.031 7.960 -6.578 1.00 79.25 209 LEU A N 1
ATOM 1684 C CA . LEU A 1 209 ? -5.915 7.839 -5.386 1.00 79.25 209 LEU A CA 1
ATOM 1685 C C . LEU A 1 209 ? -5.995 6.385 -4.925 1.00 79.25 209 LEU A C 1
ATOM 1687 O O . LEU A 1 209 ? -5.847 6.116 -3.731 1.00 79.25 209 LEU A O 1
ATOM 1691 N N . PRO A 1 210 ? -6.137 5.415 -5.898 1.00 74.56 210 PRO A N 1
ATOM 1692 C CA . PRO A 1 210 ? -6.172 4.020 -5.434 1.00 74.56 210 PRO A CA 1
ATOM 1693 C C . PRO A 1 210 ? -4.838 3.598 -4.794 1.00 74.56 210 PRO A C 1
ATOM 1695 O O . PRO A 1 210 ? -4.846 2.908 -3.772 1.00 74.56 210 PRO A O 1
ATOM 1698 N N . TRP A 1 211 ? -3.595 4.114 -5.342 1.00 80.50 211 TRP A N 1
ATOM 1699 C CA . TRP A 1 211 ? -2.291 3.705 -4.758 1.00 80.50 211 TRP A CA 1
ATOM 1700 C C . TRP A 1 211 ? -2.134 4.295 -3.351 1.00 80.50 211 TRP A C 1
ATOM 1702 O O . TRP A 1 211 ? -1.717 3.586 -2.433 1.00 80.50 211 TRP A O 1
ATOM 1712 N N . HIS A 1 212 ? -2.500 5.655 -3.225 1.00 74.94 212 HIS A N 1
ATOM 1713 C CA . HIS A 1 212 ? -2.282 6.286 -1.894 1.00 74.94 212 HIS A CA 1
ATOM 1714 C C . HIS A 1 212 ? -3.383 5.875 -0.908 1.00 74.94 212 HIS A C 1
ATOM 1716 O O . HIS A 1 212 ? -3.182 5.957 0.306 1.00 74.94 212 HIS A O 1
ATOM 1722 N N . ARG A 1 213 ? -4.594 5.257 -1.466 1.00 64.00 213 ARG A N 1
ATOM 1723 C CA . ARG A 1 213 ? -5.645 4.695 -0.583 1.00 64.00 213 ARG A CA 1
ATOM 1724 C C . ARG A 1 213 ? -5.167 3.381 0.042 1.00 64.00 213 ARG A C 1
ATOM 1726 O O . ARG A 1 213 ? -5.460 3.117 1.210 1.00 64.00 213 ARG A O 1
ATOM 1733 N N . THR A 1 214 ? -4.326 2.507 -0.746 1.00 49.59 214 THR A N 1
ATOM 1734 C CA . THR A 1 214 ? -3.677 1.302 -0.175 1.00 49.59 214 THR A CA 1
ATOM 1735 C C . THR A 1 214 ? -2.341 1.676 0.463 1.00 49.59 214 THR A C 1
ATOM 1737 O O . THR A 1 214 ? -1.851 0.950 1.330 1.00 49.59 214 THR A O 1
ATOM 1740 N N . GLY A 1 215 ? -1.857 2.958 0.522 1.00 49.38 215 GLY A N 1
ATOM 1741 C CA . GLY A 1 215 ? -0.669 3.710 0.983 1.00 49.38 215 GLY A CA 1
ATOM 1742 C C . GLY A 1 215 ? -0.843 5.209 0.704 1.00 49.38 215 GLY A C 1
ATOM 1743 O O . GLY A 1 215 ? 0.012 6.005 1.099 1.00 49.38 215 GLY A O 1
ATOM 1744 N N . LEU A 1 216 ? -1.878 5.944 1.156 1.00 35.94 216 LEU A N 1
ATOM 1745 C CA . LEU A 1 216 ? -2.689 7.193 1.123 1.00 35.94 216 LEU A CA 1
ATOM 1746 C C . LEU A 1 216 ? -2.092 8.205 0.143 1.00 35.94 216 LEU A C 1
ATOM 1748 O O . LEU A 1 216 ? -0.917 8.570 0.235 1.00 35.94 216 LEU A O 1
ATOM 1752 N N . GLY A 1 217 ? -2.959 8.547 -0.983 1.00 30.77 217 GLY A N 1
ATOM 1753 C CA . GLY A 1 217 ? -3.691 9.031 -2.168 1.00 30.77 217 GLY A CA 1
ATOM 1754 C C . GLY A 1 217 ? -3.088 10.331 -2.713 1.00 30.77 217 GLY A C 1
ATOM 1755 O O . GLY A 1 217 ? -2.379 11.048 -2.005 1.00 30.77 217 GLY A O 1
ATOM 1756 N N . ASN A 1 218 ? -3.042 10.623 -4.258 1.00 37.72 218 ASN A N 1
ATOM 1757 C CA . ASN A 1 218 ? -2.574 11.644 -5.215 1.00 37.72 218 ASN A CA 1
ATOM 1758 C C . ASN A 1 218 ? -3.793 12.279 -5.934 1.00 37.72 218 ASN A C 1
ATOM 1760 O O . ASN A 1 218 ? -4.764 11.599 -6.271 1.00 37.72 218 ASN A O 1
ATOM 1764 N N . SER A 1 219 ? -3.665 13.600 -6.884 1.00 41.47 219 SER A N 1
ATOM 1765 C CA . SER A 1 219 ? -3.200 14.712 -7.725 1.00 41.47 219 SER A CA 1
ATOM 1766 C C . SER A 1 219 ? -4.277 15.064 -8.755 1.00 41.47 219 SER A C 1
ATOM 1768 O O . SER A 1 219 ? -5.070 14.214 -9.165 1.00 41.47 219 SER A O 1
ATOM 1770 N N . SER A 1 220 ? -4.150 16.466 -9.408 1.00 35.25 220 SER A N 1
ATOM 1771 C CA . SER A 1 220 ? -3.511 17.032 -10.631 1.00 35.25 220 SER A CA 1
ATOM 1772 C C . SER A 1 220 ? -4.023 18.457 -10.848 1.00 35.25 220 SER A C 1
ATOM 1774 O O . SER A 1 220 ? -5.229 18.698 -10.943 1.00 35.25 220 SER A O 1
ATOM 1776 N N . ARG A 1 221 ? -3.284 19.522 -10.428 1.00 36.72 221 ARG A N 1
ATOM 1777 C CA . ARG A 1 221 ? -2.895 20.730 -11.201 1.00 36.72 221 ARG A CA 1
ATOM 1778 C C . ARG A 1 221 ? -2.096 21.668 -10.292 1.00 36.72 221 ARG A C 1
ATOM 1780 O O . ARG A 1 221 ? -2.331 21.744 -9.085 1.00 36.72 221 ARG A O 1
ATOM 1787 N N . MET A 1 222 ? -0.816 21.429 -10.093 1.00 49.53 222 MET A N 1
ATOM 1788 C CA . MET A 1 222 ? -0.302 22.448 -9.138 1.00 49.53 222 MET A CA 1
ATOM 1789 C C . MET A 1 222 ? -1.445 23.087 -8.343 1.00 49.53 222 MET A C 1
ATOM 1791 O O . MET A 1 222 ? -1.241 24.100 -7.671 1.00 49.53 222 MET A O 1
ATOM 1795 N N . GLY A 1 223 ? -2.534 22.364 -7.631 1.00 61.00 223 GLY A N 1
ATOM 1796 C CA . GLY A 1 223 ? -3.907 22.886 -7.355 1.00 61.00 223 GLY A CA 1
ATOM 1797 C C . GLY A 1 223 ? -4.534 22.122 -6.188 1.00 61.00 223 GLY A C 1
ATOM 1798 O O . GLY A 1 223 ? -4.632 20.893 -6.209 1.00 61.00 223 GLY A O 1
ATOM 1799 N N . MET A 1 224 ? -4.027 21.854 -5.003 1.00 71.75 224 MET A N 1
ATOM 1800 C CA . MET A 1 224 ? -4.381 21.811 -3.573 1.00 71.75 224 MET A CA 1
ATOM 1801 C C . MET A 1 224 ? -3.488 20.792 -2.854 1.00 71.75 224 MET A C 1
ATOM 1803 O O . MET A 1 224 ? -2.699 21.176 -1.990 1.00 71.75 224 MET A O 1
ATOM 1807 N N . HIS A 1 225 ? -3.329 19.384 -3.354 1.00 81.06 225 HIS A N 1
ATOM 1808 C CA . HIS A 1 225 ? -2.473 18.387 -2.674 1.00 81.06 225 HIS A CA 1
ATOM 1809 C C . HIS A 1 225 ? -0.994 18.796 -2.737 1.00 81.06 225 HIS A C 1
ATOM 1811 O O . HIS A 1 225 ? -0.311 18.780 -1.710 1.00 81.06 225 HIS A O 1
ATOM 1817 N N . ALA A 1 226 ? -0.549 19.170 -3.980 1.00 73.19 226 ALA A N 1
ATOM 1818 C CA . ALA A 1 226 ? 0.884 19.509 -4.174 1.00 73.19 226 ALA A CA 1
ATOM 1819 C C . ALA A 1 226 ? 1.243 20.801 -3.426 1.00 73.19 226 ALA A C 1
ATOM 1821 O O . ALA A 1 226 ? 2.388 20.963 -2.997 1.00 73.19 226 ALA A O 1
ATOM 1822 N N . ALA A 1 227 ? 0.174 21.674 -3.266 1.00 76.62 227 ALA A N 1
ATOM 1823 C CA . ALA A 1 227 ? 0.440 22.955 -2.574 1.00 76.62 227 ALA A CA 1
ATOM 1824 C C . ALA A 1 227 ? 0.888 22.724 -1.124 1.00 76.62 227 ALA A C 1
ATOM 1826 O O . ALA A 1 227 ? 1.810 23.395 -0.654 1.00 76.62 227 ALA A O 1
ATOM 1827 N N . LEU A 1 228 ? 0.197 21.749 -0.513 1.00 81.44 228 LEU A N 1
ATOM 1828 C CA . LEU A 1 228 ? 0.621 21.510 0.882 1.00 81.44 228 LEU A CA 1
ATOM 1829 C C . LEU A 1 228 ? 2.037 20.913 0.932 1.00 81.44 228 LEU A C 1
ATOM 1831 O O . LEU A 1 228 ? 2.815 21.253 1.827 1.00 81.44 228 LEU A O 1
ATOM 1835 N N . HIS A 1 229 ? 2.228 19.954 -0.036 1.00 84.25 229 HIS A N 1
ATOM 1836 C CA . HIS A 1 229 ? 3.598 19.401 -0.029 1.00 84.25 229 HIS A CA 1
ATOM 1837 C C . HIS A 1 229 ? 4.650 20.501 -0.192 1.00 84.25 229 HIS A C 1
ATOM 1839 O O . HIS A 1 229 ? 5.668 20.480 0.504 1.00 84.25 229 HIS A O 1
ATOM 1845 N N . VAL A 1 230 ? 4.374 21.547 -0.985 1.00 77.19 230 VAL A N 1
ATOM 1846 C CA . VAL A 1 230 ? 5.357 22.622 -1.245 1.00 77.19 230 VAL A CA 1
ATOM 1847 C C . VAL A 1 230 ? 5.345 23.609 -0.072 1.00 77.19 230 VAL A C 1
ATOM 1849 O O . VAL A 1 230 ? 6.404 24.103 0.324 1.00 77.19 230 VAL A O 1
ATOM 1852 N N . PHE A 1 231 ? 4.116 23.840 0.503 1.00 82.31 231 PHE A N 1
ATOM 1853 C CA . PHE A 1 231 ? 3.980 24.787 1.624 1.00 82.31 231 PHE A CA 1
ATOM 1854 C C . PHE A 1 231 ? 4.825 24.333 2.817 1.00 82.31 231 PHE A C 1
ATOM 1856 O O . PHE A 1 231 ? 5.468 25.163 3.462 1.00 82.31 231 PHE A O 1
ATOM 1863 N N . MET A 1 232 ? 4.786 23.052 3.105 1.00 82.56 232 MET A N 1
ATOM 1864 C CA . MET A 1 232 ? 5.500 22.538 4.297 1.00 82.56 232 MET A CA 1
ATOM 1865 C C . MET A 1 232 ? 7.013 22.653 4.108 1.00 82.56 232 MET A C 1
ATOM 1867 O O . MET A 1 232 ? 7.740 22.811 5.090 1.00 82.56 232 MET A O 1
ATOM 1871 N N . ASN A 1 233 ? 7.500 22.848 2.816 1.00 75.50 233 ASN A N 1
ATOM 1872 C CA . ASN A 1 233 ? 8.940 22.968 2.514 1.00 75.50 233 ASN A CA 1
ATOM 1873 C C . ASN A 1 233 ? 9.746 21.856 3.198 1.00 75.50 233 ASN A C 1
ATOM 1875 O O . ASN A 1 233 ? 9.197 21.038 3.938 1.00 75.50 233 ASN A O 1
ATOM 1879 N N . GLY A 1 234 ? 10.939 21.578 2.761 1.00 86.75 234 GLY A N 1
ATOM 1880 C CA . GLY A 1 234 ? 11.768 20.509 3.358 1.00 86.75 234 GLY A CA 1
ATOM 1881 C C . GLY A 1 234 ? 11.479 19.150 2.703 1.00 86.75 234 GLY A C 1
ATOM 1882 O O . GLY A 1 234 ? 11.359 19.044 1.481 1.00 86.75 234 GLY A O 1
ATOM 1883 N N . SER A 1 235 ? 11.405 18.043 3.615 1.00 88.62 235 SER A N 1
ATOM 1884 C CA . SER A 1 235 ? 11.266 16.672 3.057 1.00 88.62 235 SER A CA 1
ATOM 1885 C C . SER A 1 235 ? 9.914 16.504 2.351 1.00 88.62 235 SER A C 1
ATOM 1887 O O . SER A 1 235 ? 9.820 15.753 1.378 1.00 88.62 235 SER A O 1
ATOM 1889 N N . MET A 1 236 ? 8.851 17.293 2.764 1.00 86.56 236 MET A N 1
ATOM 1890 C CA . MET A 1 236 ? 7.493 17.164 2.172 1.00 86.56 236 MET A CA 1
ATOM 1891 C C . MET A 1 236 ? 7.458 17.752 0.757 1.00 86.56 236 MET A C 1
ATOM 1893 O O . MET A 1 236 ? 6.533 17.466 -0.004 1.00 86.56 236 MET A O 1
ATOM 1897 N N . SER A 1 237 ? 8.512 18.415 0.359 1.00 83.19 237 SER A N 1
ATOM 1898 C CA . SER A 1 237 ? 8.482 19.018 -0.999 1.00 83.19 237 SER A CA 1
ATOM 1899 C C . SER A 1 237 ? 9.101 18.079 -2.033 1.00 83.19 237 SER A C 1
ATOM 1901 O O . SER A 1 237 ? 8.966 18.318 -3.235 1.00 83.19 237 SER A O 1
ATOM 1903 N N . SER A 1 238 ? 9.763 17.098 -1.441 1.00 87.00 238 SER A N 1
ATOM 1904 C CA . SER A 1 238 ? 10.335 16.099 -2.369 1.00 87.00 238 SER A CA 1
ATOM 1905 C C . SER A 1 238 ? 9.377 14.916 -2.566 1.00 87.00 238 SER A C 1
ATOM 1907 O O . SER A 1 238 ? 8.910 14.301 -1.605 1.00 87.00 238 SER A O 1
ATOM 1909 N N . VAL A 1 239 ? 9.043 14.620 -3.899 1.00 85.25 239 VAL A N 1
ATOM 1910 C CA . VAL A 1 239 ? 8.079 13.521 -4.166 1.00 85.25 239 VAL A CA 1
ATOM 1911 C C . VAL A 1 239 ? 8.625 12.207 -3.586 1.00 85.25 239 VAL A C 1
ATOM 1913 O O . VAL A 1 239 ? 7.891 11.489 -2.902 1.00 85.25 239 VAL A O 1
ATOM 1916 N N . GLN A 1 240 ? 9.910 12.003 -3.750 1.00 87.56 240 GLN A N 1
ATOM 1917 C CA . GLN A 1 240 ? 10.466 10.700 -3.301 1.00 87.56 240 GLN A CA 1
ATOM 1918 C C . GLN A 1 240 ? 10.689 10.703 -1.787 1.00 87.56 240 GLN A C 1
ATOM 1920 O O . GLN A 1 240 ? 10.658 9.641 -1.162 1.00 87.56 240 GLN A O 1
ATOM 1925 N N . GLY A 1 241 ? 10.851 11.865 -1.200 1.00 89.25 241 GLY A N 1
ATOM 1926 C CA . GLY A 1 241 ? 11.263 11.890 0.222 1.00 89.25 241 GLY A CA 1
ATOM 1927 C C . GLY A 1 241 ? 10.114 12.346 1.133 1.00 89.25 241 GLY A C 1
ATOM 1928 O O . GLY A 1 241 ? 10.282 12.377 2.354 1.00 89.25 241 GLY A O 1
ATOM 1929 N N . SER A 1 242 ? 8.945 12.635 0.557 1.00 91.50 242 SER A N 1
ATOM 1930 C CA . SER A 1 242 ? 7.907 13.348 1.340 1.00 91.50 242 SER A CA 1
ATOM 1931 C C . SER A 1 242 ? 7.368 12.462 2.461 1.00 91.50 242 SER A C 1
ATOM 1933 O O . SER A 1 242 ? 7.009 12.970 3.525 1.00 91.50 242 SER A O 1
ATOM 1935 N N . ALA A 1 243 ? 7.434 11.151 2.215 1.00 91.62 243 ALA A N 1
ATOM 1936 C CA . ALA A 1 243 ? 6.805 10.255 3.216 1.00 91.62 243 ALA A CA 1
ATOM 1937 C C . ALA A 1 243 ? 7.695 10.140 4.457 1.00 91.62 243 ALA A C 1
ATOM 1939 O O . ALA A 1 243 ? 7.279 9.557 5.461 1.00 91.62 243 ALA A O 1
ATOM 1940 N N . ASN A 1 244 ? 8.919 10.751 4.384 1.00 93.88 244 ASN A N 1
ATOM 1941 C CA . ASN A 1 244 ? 9.763 10.755 5.600 1.00 93.88 244 ASN A CA 1
ATOM 1942 C C . ASN A 1 244 ? 9.173 11.657 6.686 1.00 93.88 244 ASN A C 1
ATOM 1944 O O . ASN A 1 244 ? 9.450 11.450 7.869 1.00 93.88 244 ASN A O 1
ATOM 1948 N N . ASP A 1 245 ? 8.416 12.588 6.262 1.00 94.31 245 ASP A N 1
ATOM 1949 C CA . ASP A 1 245 ? 7.696 13.441 7.234 1.00 94.31 245 ASP A CA 1
ATOM 1950 C C . ASP A 1 245 ? 6.332 12.828 7.597 1.00 94.31 245 ASP A C 1
ATOM 1952 O O . ASP A 1 245 ? 5.489 12.583 6.732 1.00 94.31 245 ASP A O 1
ATOM 1956 N N . PRO A 1 246 ? 6.022 12.565 8.896 1.00 92.69 246 PRO A N 1
ATOM 1957 C CA . PRO A 1 246 ? 4.803 11.833 9.295 1.00 92.69 246 PRO A CA 1
ATOM 1958 C C . PRO A 1 246 ? 3.535 12.641 9.013 1.00 92.69 246 PRO A C 1
ATOM 1960 O O . PRO A 1 246 ? 2.439 12.075 9.022 1.00 92.69 246 PRO A O 1
ATOM 1963 N N . ILE A 1 247 ? 3.715 13.940 8.741 1.00 92.00 247 ILE A N 1
ATOM 1964 C CA . ILE A 1 247 ? 2.530 14.716 8.318 1.00 92.00 247 ILE A CA 1
ATOM 1965 C C . ILE A 1 247 ? 1.983 14.168 6.991 1.00 92.00 247 ILE A C 1
ATOM 1967 O O . ILE A 1 247 ? 0.795 14.326 6.703 1.00 92.00 247 ILE A O 1
ATOM 1971 N N . PHE A 1 248 ? 2.812 13.491 6.254 1.00 90.75 248 PHE A N 1
ATOM 1972 C CA . PHE A 1 248 ? 2.400 12.830 4.999 1.00 90.75 248 PHE A CA 1
ATOM 1973 C C . PHE A 1 248 ? 1.169 11.946 5.211 1.00 90.75 248 PHE A C 1
ATOM 1975 O O . PHE A 1 248 ? 0.233 11.998 4.411 1.00 90.75 248 PHE A O 1
ATOM 1982 N N . LEU A 1 249 ? 1.146 11.202 6.363 1.00 88.69 249 LEU A N 1
ATOM 1983 C CA . LEU A 1 249 ? 0.007 10.282 6.597 1.00 88.69 249 LEU A CA 1
ATOM 1984 C C . LEU A 1 249 ? -1.286 11.063 6.846 1.00 88.69 249 LEU A C 1
ATOM 1986 O O . LEU A 1 249 ? -2.331 10.703 6.299 1.00 88.69 249 LEU A O 1
ATOM 1990 N N . LEU A 1 250 ? -1.154 12.124 7.629 1.00 90.56 250 LEU A N 1
ATOM 1991 C CA . LEU A 1 250 ? -2.379 12.914 7.907 1.00 90.56 250 LEU A CA 1
ATOM 1992 C C . LEU A 1 250 ? -2.873 13.611 6.637 1.00 90.56 250 LEU A C 1
ATOM 1994 O O . LEU A 1 250 ? -4.079 13.623 6.377 1.00 90.56 250 LEU A O 1
ATOM 1998 N N . HIS A 1 251 ? -1.950 14.149 5.956 1.00 89.38 251 HIS A N 1
ATOM 1999 C CA . HIS A 1 251 ? -2.313 14.828 4.702 1.00 89.38 251 HIS A CA 1
ATOM 2000 C C . HIS A 1 251 ? -2.994 13.871 3.715 1.00 89.38 251 HIS A C 1
ATOM 2002 O O . HIS A 1 251 ? -4.043 14.210 3.163 1.00 89.38 251 HIS A O 1
ATOM 2008 N N . HIS A 1 252 ? -2.473 12.665 3.574 1.00 88.50 252 HIS A N 1
ATOM 2009 C CA . HIS A 1 252 ? -3.030 11.760 2.538 1.00 88.50 252 HIS A CA 1
ATOM 2010 C C . HIS A 1 252 ? -4.271 11.032 3.067 1.00 88.50 252 HIS A C 1
ATOM 2012 O O . HIS A 1 252 ? -5.089 10.557 2.276 1.00 88.50 252 HIS A O 1
ATOM 2018 N N . ALA A 1 253 ? -4.459 11.020 4.488 1.00 88.44 253 ALA A N 1
ATOM 2019 C CA . ALA A 1 253 ? -5.779 10.577 4.994 1.00 88.44 253 ALA A CA 1
ATOM 2020 C C . ALA A 1 253 ? -6.861 11.597 4.617 1.00 88.44 253 ALA A C 1
ATOM 2022 O O . ALA A 1 253 ? -7.977 11.206 4.268 1.00 88.44 253 ALA A O 1
ATOM 2023 N N . PHE A 1 254 ? -6.493 12.836 4.690 1.00 90.12 254 PHE A N 1
ATOM 2024 C CA . PHE A 1 254 ? -7.469 13.864 4.289 1.00 90.12 254 PHE A CA 1
ATOM 2025 C C . PHE A 1 254 ? -7.753 13.800 2.782 1.00 90.12 254 PHE A C 1
ATOM 2027 O O . PHE A 1 254 ? -8.908 13.928 2.370 1.00 90.12 254 PHE A O 1
ATOM 2034 N N . VAL A 1 255 ? -6.736 13.667 1.973 1.00 87.75 255 VAL A N 1
ATOM 2035 C CA . VAL A 1 255 ? -6.957 13.528 0.515 1.00 87.75 255 VAL A CA 1
ATOM 2036 C C . VAL A 1 255 ? -7.867 12.324 0.234 1.00 87.75 255 VAL A C 1
ATOM 2038 O O . VAL A 1 255 ? -8.766 12.418 -0.604 1.00 87.75 255 VAL A O 1
ATOM 2041 N N . ASP A 1 256 ? -7.634 11.244 0.915 1.00 87.44 256 ASP A N 1
ATOM 2042 C CA . ASP A 1 256 ? -8.505 10.062 0.730 1.00 87.44 256 ASP A CA 1
ATOM 2043 C C . ASP A 1 256 ? -9.957 10.388 1.109 1.00 87.44 256 ASP A C 1
ATOM 2045 O O . ASP A 1 256 ? -10.885 9.878 0.477 1.00 87.44 256 ASP A O 1
ATOM 2049 N N . SER A 1 257 ? -10.108 11.198 2.177 1.00 90.38 257 SER A N 1
ATOM 2050 C CA . SER A 1 257 ? -11.499 11.545 2.553 1.00 90.38 257 SER A CA 1
ATOM 2051 C C . SER A 1 257 ? -12.186 12.341 1.437 1.00 90.38 257 SER A C 1
ATOM 2053 O O . SER A 1 257 ? -13.393 12.194 1.234 1.00 90.38 257 SER A O 1
ATOM 2055 N N . ILE A 1 258 ? -11.457 13.181 0.776 1.00 91.38 258 ILE A N 1
ATOM 2056 C CA . ILE A 1 258 ? -12.056 13.924 -0.353 1.00 91.38 258 ILE A CA 1
ATOM 2057 C C . ILE A 1 258 ? -12.420 12.947 -1.479 1.00 91.38 258 ILE A C 1
ATOM 2059 O O . ILE A 1 258 ? -13.485 13.081 -2.086 1.00 91.38 258 ILE A O 1
ATOM 2063 N N . TYR A 1 259 ? -11.516 12.039 -1.769 1.00 89.38 259 TYR A N 1
ATOM 2064 C CA . TYR A 1 259 ? -11.829 10.983 -2.748 1.00 89.38 259 TYR A CA 1
ATOM 2065 C C . TYR A 1 259 ? -13.114 10.235 -2.378 1.00 89.38 259 TYR A C 1
ATOM 2067 O O . TYR A 1 259 ? -13.969 10.024 -3.241 1.00 89.38 259 TYR A O 1
ATOM 2075 N N . GLU A 1 260 ? -13.204 9.935 -1.097 1.00 92.00 260 GLU A N 1
ATOM 2076 C CA . GLU A 1 260 ? -14.430 9.215 -0.677 1.00 92.00 260 GLU A CA 1
ATOM 2077 C C . GLU A 1 260 ? -15.668 10.088 -0.899 1.00 92.00 260 GLU A C 1
ATOM 2079 O O . GLU A 1 260 ? -16.704 9.580 -1.333 1.00 92.00 260 GLU A O 1
ATOM 2084 N N . GLU A 1 261 ? -15.560 11.305 -0.608 1.00 93.31 261 GLU A N 1
ATOM 2085 C CA . GLU A 1 261 ? -16.710 12.197 -0.870 1.00 93.31 261 GLU A CA 1
ATOM 2086 C C . GLU A 1 261 ? -17.071 12.223 -2.360 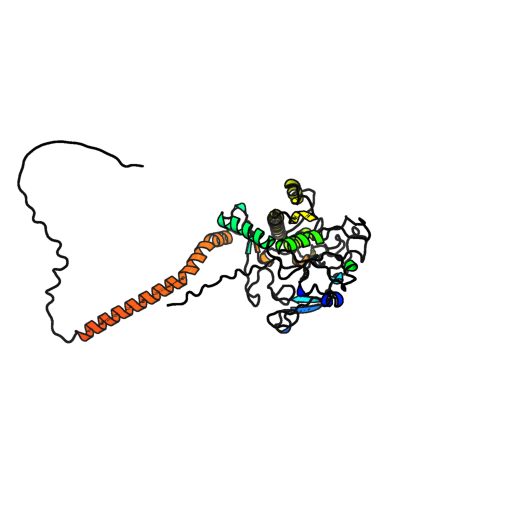1.00 93.31 261 GLU A C 1
ATOM 2088 O O . GLU A 1 261 ? -18.255 12.213 -2.702 1.00 93.31 261 GLU A O 1
ATOM 2093 N N . TRP A 1 262 ? -16.016 12.322 -3.182 1.00 93.31 262 TRP A N 1
ATOM 2094 C CA . TRP A 1 262 ? -16.266 12.271 -4.634 1.00 93.31 262 TRP A CA 1
ATOM 2095 C C . TRP A 1 262 ? -16.945 10.953 -5.039 1.00 93.31 262 TRP A C 1
ATOM 2097 O O . TRP A 1 262 ? -17.891 10.969 -5.829 1.00 93.31 262 TRP A O 1
ATOM 2107 N N . LEU A 1 263 ? -16.497 9.795 -4.509 1.00 92.38 263 LEU A N 1
ATOM 2108 C CA . LEU A 1 263 ? -17.106 8.495 -4.873 1.00 92.38 263 LEU A CA 1
ATOM 2109 C C . LEU A 1 263 ? -18.578 8.461 -4.455 1.00 92.38 263 LEU A C 1
ATOM 2111 O O . LEU A 1 263 ? -19.410 7.924 -5.190 1.00 92.38 263 LEU A O 1
ATOM 2115 N N . ARG A 1 264 ? -18.943 9.146 -3.354 1.00 91.62 264 ARG A N 1
ATOM 2116 C CA . ARG A 1 264 ? -20.347 9.109 -2.894 1.00 91.62 264 ARG A CA 1
ATOM 2117 C C . ARG A 1 264 ? -21.225 10.023 -3.752 1.00 91.62 264 ARG A C 1
ATOM 2119 O O . ARG A 1 264 ? -22.376 9.679 -4.032 1.00 91.62 264 ARG A O 1
ATOM 2126 N N . ARG A 1 265 ? -20.581 11.058 -4.077 1.00 93.50 265 ARG A N 1
ATOM 2127 C CA . ARG A 1 265 ? -21.387 12.033 -4.838 1.00 93.50 265 ARG A CA 1
ATOM 2128 C C . ARG A 1 265 ? -21.616 11.558 -6.276 1.00 93.50 265 ARG A C 1
ATOM 2130 O O . ARG A 1 265 ? -22.713 11.733 -6.810 1.00 93.50 265 ARG A O 1
ATOM 2137 N N . HIS A 1 266 ? -20.661 10.863 -6.790 1.00 93.31 266 HIS A N 1
ATOM 2138 C CA . HIS A 1 266 ? -20.781 10.650 -8.251 1.00 93.31 266 HIS A CA 1
ATOM 2139 C C . HIS A 1 266 ? -21.057 9.172 -8.539 1.00 93.31 266 HIS A C 1
ATOM 2141 O O . HIS A 1 266 ? -21.499 8.837 -9.641 1.00 93.31 266 HIS A O 1
ATOM 2147 N N . ARG A 1 267 ? -20.825 8.326 -7.616 1.00 92.81 267 ARG A N 1
ATOM 2148 C CA . ARG A 1 267 ? -21.102 6.879 -7.766 1.00 92.81 267 ARG A CA 1
ATOM 2149 C C . ARG A 1 267 ? -20.656 6.366 -9.137 1.00 92.81 267 ARG A C 1
ATOM 2151 O O . ARG A 1 267 ? -21.460 5.824 -9.898 1.00 92.81 267 ARG A O 1
ATOM 2158 N N . PRO A 1 268 ? -19.379 6.525 -9.349 1.00 92.81 268 PRO A N 1
ATOM 2159 C CA . PRO A 1 268 ? -18.900 6.073 -10.663 1.00 92.81 268 PRO A CA 1
ATOM 2160 C C . PRO A 1 268 ? -18.901 4.540 -10.776 1.00 92.81 268 PRO A C 1
ATOM 2162 O O . PRO A 1 268 ? -18.777 3.831 -9.774 1.00 92.81 268 PRO A O 1
ATOM 2165 N N . SER A 1 269 ? -19.162 4.104 -12.057 1.00 91.38 269 SER A N 1
ATOM 2166 C CA . SER A 1 269 ? -18.993 2.655 -12.295 1.00 91.38 269 SER A CA 1
ATOM 2167 C C . SER A 1 269 ? -17.508 2.273 -12.412 1.00 91.38 269 SER A C 1
ATOM 2169 O O . SER A 1 269 ? -16.673 3.081 -12.824 1.00 91.38 269 SER A O 1
ATOM 2171 N N . PRO A 1 270 ? -17.224 1.046 -11.990 1.00 87.56 270 PRO A N 1
ATOM 2172 C CA . PRO A 1 270 ? -15.823 0.597 -12.071 1.00 87.56 270 PRO A CA 1
ATOM 2173 C C . PRO A 1 270 ? -15.279 0.685 -13.504 1.00 87.56 270 PRO A C 1
ATOM 2175 O O . PRO A 1 270 ? -14.066 0.821 -13.687 1.00 87.56 270 PRO A O 1
ATOM 2178 N N . SER A 1 271 ? -16.057 0.633 -14.471 1.00 88.62 271 SER A N 1
ATOM 2179 C CA . SER A 1 271 ? -15.605 0.665 -15.880 1.00 88.62 271 SER A CA 1
ATOM 2180 C C . SER A 1 271 ? -15.090 2.056 -16.273 1.00 88.62 271 SER A C 1
ATOM 2182 O O . SER A 1 271 ? -14.413 2.193 -17.294 1.00 88.62 271 SER A O 1
ATOM 2184 N N . GLN A 1 272 ? -15.420 3.009 -15.425 1.00 91.88 272 GLN A N 1
ATOM 2185 C CA . GLN A 1 272 ? -14.969 4.374 -15.772 1.00 91.88 272 GLN A CA 1
ATOM 2186 C C . GLN A 1 272 ? -13.473 4.521 -15.481 1.00 91.88 272 GLN A C 1
ATOM 2188 O O . GLN A 1 272 ? -12.842 5.459 -15.972 1.00 91.88 272 GLN A O 1
ATOM 2193 N N . TYR A 1 273 ? -12.900 3.645 -14.688 1.00 94.00 273 TYR A N 1
ATOM 2194 C CA . TYR A 1 273 ? -11.432 3.635 -14.562 1.00 94.00 273 TYR A CA 1
ATOM 2195 C C . TYR A 1 273 ? -10.766 3.128 -15.849 1.00 94.00 273 TYR A C 1
ATOM 2197 O O . TYR A 1 273 ? -11.110 2.065 -16.371 1.00 94.00 273 TYR A O 1
ATOM 2205 N N . PRO A 1 274 ? -9.786 3.839 -16.415 1.00 94.38 274 PRO A N 1
ATOM 2206 C CA . PRO A 1 274 ? -9.222 3.523 -17.735 1.00 94.38 274 PRO A CA 1
ATOM 2207 C C . PRO A 1 274 ? -8.505 2.162 -17.739 1.00 94.38 274 PRO A C 1
ATOM 2209 O O . PRO A 1 274 ? -7.707 1.862 -16.848 1.00 94.38 274 PRO A O 1
ATOM 2212 N N . GLU A 1 275 ? -8.825 1.403 -18.805 1.00 95.31 275 GLU A N 1
ATOM 2213 C CA . GLU A 1 275 ? -8.269 0.024 -18.890 1.00 95.31 275 GLU A CA 1
ATOM 2214 C C . GLU A 1 275 ? -6.900 0.040 -19.575 1.00 95.31 275 GLU A C 1
ATOM 2216 O O . GLU A 1 275 ? -6.103 -0.878 -19.369 1.00 95.31 275 GLU A O 1
ATOM 2221 N N . SER A 1 276 ? -6.687 1.086 -20.470 1.00 95.62 276 SER A N 1
ATOM 2222 C CA . SER A 1 276 ? -5.409 1.055 -21.217 1.00 95.62 276 SER A CA 1
ATOM 2223 C C . SER A 1 276 ? -4.969 2.487 -21.537 1.00 95.62 276 SER A C 1
ATOM 2225 O O . SER A 1 276 ? -5.689 3.448 -21.262 1.00 95.62 276 SER A O 1
ATOM 2227 N N . ASN A 1 277 ? -3.745 2.627 -21.933 1.00 94.38 277 ASN A N 1
ATOM 2228 C CA . ASN A 1 277 ? -3.128 3.843 -22.502 1.00 94.38 277 ASN A CA 1
ATOM 2229 C C . ASN A 1 277 ? -2.953 4.911 -21.418 1.00 94.38 277 ASN A C 1
ATOM 2231 O O . ASN A 1 277 ? -3.032 6.108 -21.702 1.00 94.38 277 ASN A O 1
ATOM 2235 N N . THR A 1 278 ? -3.049 4.446 -20.152 1.00 94.19 278 THR A N 1
ATOM 2236 C CA . THR A 1 278 ? -2.599 5.359 -19.083 1.00 94.19 278 THR A CA 1
ATOM 2237 C C . THR A 1 278 ? -1.082 5.234 -18.883 1.00 94.19 278 THR A C 1
ATOM 2239 O O . THR A 1 278 ? -0.445 4.315 -19.404 1.00 94.19 278 THR A O 1
ATOM 2242 N N . PRO A 1 279 ? -0.520 6.324 -18.236 1.00 94.19 279 PRO A N 1
ATOM 2243 C CA . PRO A 1 279 ? 0.907 6.134 -17.940 1.00 94.19 279 PRO A CA 1
ATOM 2244 C C . PRO A 1 279 ? 1.173 4.777 -17.265 1.00 94.19 279 PRO A C 1
ATOM 2246 O O . PRO A 1 279 ? 0.304 4.227 -16.584 1.00 94.19 279 PRO A O 1
ATOM 2249 N N . ILE A 1 280 ? 2.323 4.211 -17.585 1.00 94.50 280 ILE A N 1
ATOM 2250 C CA . ILE A 1 280 ? 2.622 2.841 -17.108 1.00 94.50 280 ILE A CA 1
ATOM 2251 C C . ILE A 1 280 ? 2.360 2.745 -15.598 1.00 94.50 280 ILE A C 1
ATOM 2253 O O . ILE A 1 280 ? 2.655 3.670 -14.838 1.00 94.50 280 ILE A O 1
ATOM 2257 N N . GLY A 1 281 ? 1.646 1.709 -15.193 1.00 93.94 281 GLY A N 1
ATOM 2258 C CA . GLY A 1 281 ? 1.375 1.473 -13.751 1.00 93.94 281 GLY A CA 1
ATOM 2259 C C . GLY A 1 281 ? -0.018 1.963 -13.358 1.00 93.94 281 GLY A C 1
ATOM 2260 O O . GLY A 1 281 ? -0.474 1.679 -12.249 1.00 93.94 281 GLY A O 1
ATOM 2261 N N . HIS A 1 282 ? -0.781 2.581 -14.342 1.00 94.94 282 HIS A N 1
ATOM 2262 C CA . HIS A 1 282 ? -2.018 3.262 -13.891 1.00 94.94 282 HIS A CA 1
ATOM 2263 C C . HIS A 1 282 ? -3.242 2.618 -14.543 1.00 94.94 282 HIS A C 1
ATOM 2265 O O . HIS A 1 282 ? -4.374 3.014 -14.257 1.00 94.94 282 HIS A O 1
ATOM 2271 N N . ASN A 1 283 ? -2.973 1.666 -15.428 1.00 95.44 283 ASN A N 1
ATOM 2272 C CA . ASN A 1 283 ? -4.158 0.970 -15.971 1.00 95.44 283 ASN A CA 1
ATOM 2273 C C . ASN A 1 283 ? -4.943 0.258 -14.862 1.00 95.44 283 ASN A C 1
ATOM 2275 O O . ASN A 1 283 ? -4.409 -0.030 -13.789 1.00 95.44 283 ASN A O 1
ATOM 2279 N N . SER A 1 284 ? -6.181 0.076 -15.138 1.00 95.31 284 SER A N 1
ATOM 2280 C CA . SER A 1 284 ? -7.099 -0.431 -14.083 1.00 95.31 284 SER A CA 1
ATOM 2281 C C . SER A 1 284 ? -6.638 -1.800 -13.572 1.00 95.31 284 SER A C 1
ATOM 2283 O O . SER A 1 284 ? -6.783 -2.089 -12.383 1.00 95.31 284 SER A O 1
ATOM 2285 N N . GLU A 1 285 ? -6.028 -2.635 -14.497 1.00 95.88 285 GLU A N 1
ATOM 2286 C CA . GLU A 1 285 ? -5.713 -4.006 -14.049 1.00 95.88 285 GLU A CA 1
ATOM 2287 C C . GLU A 1 285 ? -4.226 -4.108 -13.692 1.00 95.88 285 GLU A C 1
ATOM 2289 O O . GLU A 1 285 ? -3.719 -5.206 -13.452 1.00 95.88 285 GLU A O 1
ATOM 2294 N N . TYR A 1 286 ? -3.577 -2.927 -13.566 1.00 95.94 286 TYR A N 1
ATOM 2295 C CA . TYR A 1 286 ? -2.160 -2.979 -13.164 1.00 95.94 286 TYR A CA 1
ATOM 2296 C C . TYR A 1 286 ? -2.063 -3.260 -11.656 1.00 95.94 286 TYR A C 1
ATOM 2298 O O . TYR A 1 286 ? -2.844 -2.739 -10.857 1.00 95.94 286 TYR A O 1
ATOM 2306 N N . HIS A 1 287 ? -1.134 -4.188 -11.339 1.00 96.00 287 HIS A N 1
ATOM 2307 C CA . HIS A 1 287 ? -0.887 -4.363 -9.886 1.00 96.00 287 HIS A CA 1
ATOM 2308 C C . HIS A 1 287 ? -0.119 -3.157 -9.324 1.00 96.00 287 HIS A C 1
ATOM 2310 O O . HIS A 1 287 ? 0.877 -2.710 -9.898 1.00 96.00 287 HIS A O 1
ATOM 2316 N N . MET A 1 288 ? -0.645 -2.609 -8.248 1.00 94.12 288 MET A N 1
ATOM 2317 C CA . MET A 1 288 ? -0.023 -1.396 -7.686 1.00 94.12 288 MET A CA 1
ATOM 2318 C C . MET A 1 288 ? 1.380 -1.723 -7.156 1.00 94.12 288 MET A C 1
ATOM 2320 O O . MET A 1 288 ? 1.556 -2.600 -6.308 1.00 94.12 288 MET A O 1
ATOM 2324 N N . VAL A 1 289 ? 2.340 -1.108 -7.756 1.00 94.69 289 VAL A N 1
ATOM 2325 C CA . VAL A 1 289 ? 3.753 -1.301 -7.368 1.00 94.69 289 VAL A CA 1
ATOM 2326 C C . VAL A 1 289 ? 3.995 -0.620 -6.010 1.00 94.69 289 VAL A C 1
ATOM 2328 O O . VAL A 1 289 ? 3.553 0.507 -5.773 1.00 94.69 289 VAL A O 1
ATOM 2331 N N . PRO A 1 290 ? 4.816 -1.144 -5.091 1.00 93.56 290 PRO A N 1
ATOM 2332 C CA . PRO A 1 290 ? 5.363 -2.513 -5.058 1.00 93.56 290 PRO A CA 1
ATOM 2333 C C . PRO A 1 290 ? 4.641 -3.391 -4.030 1.00 93.56 290 PRO A C 1
ATOM 2335 O O . PRO A 1 290 ? 5.286 -4.116 -3.269 1.00 93.56 290 PRO A O 1
ATOM 2338 N N . PHE A 1 291 ? 3.295 -3.274 -4.058 1.00 90.50 291 PHE A N 1
ATOM 2339 C CA . PHE A 1 291 ? 2.575 -4.006 -2.996 1.00 90.50 291 PHE A CA 1
ATOM 2340 C C . PHE A 1 291 ? 2.627 -5.519 -3.236 1.00 90.50 291 PHE A C 1
ATOM 2342 O O . PHE A 1 291 ? 2.445 -5.994 -4.359 1.00 90.50 291 PHE A O 1
ATOM 2349 N N . LEU A 1 292 ? 2.979 -6.316 -2.169 1.00 89.19 292 LEU A N 1
ATOM 2350 C CA . LEU A 1 292 ? 2.828 -7.781 -2.046 1.00 89.19 292 LEU A CA 1
ATOM 2351 C C . LEU A 1 292 ? 2.190 -8.113 -0.691 1.00 89.19 292 LEU A C 1
ATOM 2353 O O . LEU A 1 292 ? 2.739 -7.800 0.368 1.00 89.19 292 LEU A O 1
ATOM 2357 N N . PRO A 1 293 ? 0.983 -8.561 -0.777 1.00 87.44 293 PRO A N 1
ATOM 2358 C CA . PRO A 1 293 ? 0.318 -9.258 -1.892 1.00 87.44 293 PRO A CA 1
ATOM 2359 C C . PRO A 1 293 ? -0.231 -8.269 -2.933 1.00 87.44 293 PRO A C 1
ATOM 2361 O O . PRO A 1 293 ? -0.310 -7.064 -2.681 1.00 87.44 293 PRO A O 1
ATOM 2364 N N . LEU A 1 294 ? -0.609 -8.889 -4.075 1.00 92.44 294 LEU A N 1
ATOM 2365 C CA . LEU A 1 294 ? -0.873 -8.045 -5.260 1.00 92.44 294 LEU A CA 1
ATOM 2366 C C . LEU A 1 294 ? -2.281 -7.450 -5.175 1.00 92.44 294 LEU A C 1
ATOM 2368 O O . LEU A 1 294 ? -3.235 -8.122 -4.774 1.00 92.44 294 LEU A O 1
ATOM 2372 N N . HIS A 1 295 ? -2.308 -6.111 -5.477 1.00 90.81 295 HIS A N 1
ATOM 2373 C CA . HIS A 1 295 ? -3.585 -5.381 -5.575 1.00 90.81 295 HIS A CA 1
ATOM 2374 C C . HIS A 1 295 ? -3.631 -4.594 -6.891 1.00 90.81 295 HIS A C 1
ATOM 2376 O O . HIS A 1 295 ? -2.653 -3.959 -7.290 1.00 90.81 295 HIS A O 1
ATOM 2382 N N . ARG A 1 296 ? -4.882 -4.681 -7.388 1.00 93.56 296 ARG A N 1
ATOM 2383 C CA . ARG A 1 296 ? -5.033 -3.917 -8.651 1.00 93.56 296 ARG A CA 1
ATOM 2384 C C . ARG A 1 296 ? -5.650 -2.544 -8.358 1.00 93.56 296 ARG A C 1
ATOM 2386 O O . ARG A 1 296 ? -6.325 -2.351 -7.344 1.00 93.56 296 ARG A O 1
ATOM 2393 N N . ASN A 1 297 ? -5.410 -1.620 -9.273 1.00 92.88 297 ASN A N 1
ATOM 2394 C CA . ASN A 1 297 ? -5.957 -0.259 -9.071 1.00 92.88 297 ASN A CA 1
ATOM 2395 C C . ASN A 1 297 ? -7.486 -0.272 -8.976 1.00 92.88 297 ASN A C 1
ATOM 2397 O O . ASN A 1 297 ? -8.046 0.367 -8.084 1.00 92.88 297 ASN A O 1
ATOM 2401 N N . ARG A 1 298 ? -8.077 -1.057 -9.815 1.00 93.12 298 ARG A N 1
ATOM 2402 C CA . ARG A 1 298 ? -9.555 -1.012 -9.896 1.00 93.12 298 ARG A CA 1
ATOM 2403 C C . ARG A 1 298 ? -10.181 -1.493 -8.580 1.00 93.12 298 ARG A C 1
ATOM 2405 O O . ARG A 1 298 ? -11.292 -1.078 -8.242 1.00 93.12 298 ARG A O 1
ATOM 2412 N N . GLU A 1 299 ? -9.452 -2.354 -7.855 1.00 90.50 299 GLU A N 1
ATOM 2413 C CA . GLU A 1 299 ? -10.013 -2.913 -6.603 1.00 90.50 299 GLU A CA 1
ATOM 2414 C C . GLU A 1 299 ? -10.146 -1.834 -5.523 1.00 90.50 299 GLU A C 1
ATOM 2416 O O . GLU A 1 299 ? -10.872 -2.029 -4.546 1.00 90.50 299 GLU A O 1
ATOM 2421 N N . TYR A 1 300 ? -9.434 -0.715 -5.814 1.00 90.56 300 TYR A N 1
ATOM 2422 C CA . TYR A 1 300 ? -9.502 0.314 -4.745 1.00 90.56 300 TYR A CA 1
ATOM 2423 C C . TYR A 1 300 ? -10.258 1.548 -5.245 1.00 90.56 300 TYR A C 1
ATOM 2425 O O . TYR A 1 300 ? -10.209 2.605 -4.610 1.00 90.56 300 TYR A O 1
ATOM 2433 N N . PHE A 1 301 ? -10.881 1.379 -6.379 1.00 92.56 301 PHE A N 1
ATOM 2434 C CA . PHE A 1 301 ? -11.864 2.378 -6.853 1.00 92.56 301 PHE A CA 1
ATOM 2435 C C . PHE A 1 301 ? -13.257 2.039 -6.329 1.00 92.56 301 PHE A C 1
ATOM 2437 O O . PHE A 1 301 ? -14.166 1.727 -7.101 1.00 92.56 301 PHE A O 1
ATOM 2444 N N . VAL A 1 302 ? -13.339 1.924 -4.948 1.00 90.75 302 VAL A N 1
ATOM 2445 C CA . VAL A 1 302 ? -14.599 1.555 -4.268 1.00 90.75 302 VAL A CA 1
ATOM 2446 C C . VAL A 1 302 ? -14.739 2.428 -3.014 1.00 90.75 302 VAL A C 1
ATOM 2448 O O . VAL A 1 302 ? -13.810 3.144 -2.631 1.00 90.75 302 VAL A O 1
ATOM 2451 N N . SER A 1 303 ? -15.910 2.385 -2.445 1.00 91.88 303 SER A N 1
ATOM 2452 C CA . SER A 1 303 ? -16.169 3.186 -1.227 1.00 91.88 303 SER A CA 1
ATOM 2453 C C . SER A 1 303 ? -15.285 2.724 -0.059 1.00 91.88 303 SER A C 1
ATOM 2455 O O . SER A 1 303 ? -14.932 1.547 0.047 1.00 91.88 303 SER A O 1
ATOM 2457 N N . SER A 1 304 ? -14.953 3.723 0.766 1.00 89.69 304 SER A N 1
ATOM 2458 C CA . SER A 1 304 ? -14.131 3.409 1.951 1.00 89.69 304 SER A CA 1
ATOM 2459 C C . SER A 1 304 ? -14.830 2.406 2.876 1.00 89.69 304 SER A C 1
ATOM 2461 O O . SER A 1 304 ? -14.159 1.635 3.565 1.00 89.69 304 SER A O 1
ATOM 2463 N N . LYS A 1 305 ? -16.174 2.360 2.852 1.00 88.44 305 LYS A N 1
ATOM 2464 C CA . LYS A 1 305 ? -16.904 1.398 3.718 1.00 88.44 305 LYS A CA 1
ATOM 2465 C C . LYS A 1 305 ? -16.632 -0.048 3.290 1.00 88.44 305 LYS A C 1
ATOM 2467 O O . LYS A 1 305 ? -16.594 -0.939 4.141 1.00 88.44 305 LYS A O 1
ATOM 2472 N N . ASP A 1 306 ? -16.462 -0.164 1.944 1.00 89.00 306 ASP A N 1
ATOM 2473 C CA . ASP A 1 306 ? -16.140 -1.528 1.463 1.00 89.00 306 ASP A CA 1
ATOM 2474 C C . ASP A 1 306 ? -14.728 -1.949 1.886 1.00 89.00 306 ASP A C 1
ATOM 2476 O O . ASP A 1 306 ? -14.426 -3.144 1.910 1.00 89.00 306 ASP A O 1
ATOM 2480 N N . LEU A 1 307 ? -14.014 -0.959 2.291 1.00 87.88 307 LEU A N 1
ATOM 2481 C CA . LEU A 1 307 ? -12.640 -1.293 2.741 1.00 87.88 307 LEU A CA 1
ATOM 2482 C C . LEU A 1 307 ? -12.565 -1.340 4.265 1.00 87.88 307 LEU A C 1
ATOM 2484 O O . LEU A 1 307 ? -11.491 -1.573 4.824 1.00 87.88 307 LEU A O 1
ATOM 2488 N N . GLY A 1 308 ? -13.717 -1.078 4.928 1.00 87.00 308 GLY A N 1
ATOM 2489 C CA . GLY A 1 308 ? -13.790 -1.384 6.376 1.00 87.00 308 GLY A CA 1
ATOM 2490 C C . GLY A 1 308 ? -13.462 -0.145 7.215 1.00 87.00 308 GLY A C 1
ATOM 2491 O O . GLY A 1 308 ? -13.144 -0.278 8.398 1.00 87.00 308 GLY A O 1
ATOM 2492 N N . TYR A 1 309 ? -13.390 1.021 6.529 1.00 88.75 309 TYR A N 1
ATOM 2493 C CA . TYR A 1 309 ? -13.226 2.217 7.382 1.00 88.75 309 TYR A CA 1
ATOM 2494 C C . TYR A 1 309 ? -14.107 3.354 6.858 1.00 88.75 309 TYR A C 1
ATOM 2496 O O . TYR A 1 309 ? -14.629 3.292 5.742 1.00 88.75 309 TYR A O 1
ATOM 2504 N N . GLU A 1 310 ? -14.236 4.371 7.831 1.00 90.88 310 GLU A N 1
ATOM 2505 C CA . GLU A 1 310 ? -15.090 5.536 7.509 1.00 90.88 310 GLU A CA 1
ATOM 2506 C C . GLU A 1 310 ? -14.489 6.795 8.138 1.00 90.88 310 GLU A C 1
ATOM 2508 O O . GLU A 1 310 ? -13.575 6.718 8.963 1.00 90.88 310 GLU A O 1
ATOM 2513 N N . TYR A 1 311 ? -15.043 7.985 7.519 1.00 90.88 311 TYR A N 1
ATOM 2514 C CA . TYR A 1 311 ? -14.568 9.256 8.095 1.00 90.88 311 TYR A CA 1
ATOM 2515 C C . TYR A 1 311 ? -15.663 9.901 8.949 1.00 90.88 311 TYR A C 1
ATOM 2517 O O . TYR A 1 311 ? -16.832 9.951 8.561 1.00 90.88 311 TYR A O 1
ATOM 2525 N N . SER A 1 312 ? -15.133 10.392 10.141 1.00 91.19 312 SER A N 1
ATOM 2526 C CA . SER A 1 312 ? -16.116 10.849 11.157 1.00 91.19 312 SER A CA 1
ATOM 2527 C C . SER A 1 312 ? -16.975 11.981 10.595 1.00 91.19 312 SER A C 1
ATOM 2529 O O . SER A 1 312 ? -18.172 12.042 10.884 1.00 91.19 312 SER A O 1
ATOM 2531 N N . HIS A 1 313 ? -16.435 12.860 9.758 1.00 89.31 313 HIS A N 1
ATOM 2532 C CA . HIS A 1 313 ? -17.249 14.008 9.303 1.00 89.31 313 HIS A CA 1
ATOM 2533 C C . HIS A 1 313 ? -18.206 13.597 8.178 1.00 89.31 313 HIS A C 1
ATOM 2535 O O . HIS A 1 313 ? -19.057 14.394 7.774 1.00 89.31 313 HIS A O 1
ATOM 2541 N N . LEU A 1 314 ? -18.067 12.400 7.714 1.00 90.81 314 LEU A N 1
ATOM 2542 C CA . LEU A 1 314 ? -18.992 11.952 6.644 1.00 90.81 314 LEU A CA 1
ATOM 2543 C C . LEU A 1 314 ? -20.078 11.042 7.215 1.00 90.81 314 LEU A C 1
ATOM 2545 O O . LEU A 1 314 ? -20.898 10.511 6.462 1.00 90.81 314 LEU A O 1
ATOM 2549 N N . LEU A 1 315 ? -20.145 10.941 8.572 1.00 89.12 315 LEU A N 1
ATOM 2550 C CA . LEU A 1 315 ? -21.173 10.070 9.176 1.00 89.12 315 LEU A CA 1
ATOM 2551 C C . LEU A 1 315 ? -22.533 10.766 9.114 1.00 89.12 315 LEU A C 1
ATOM 2553 O O . LEU A 1 315 ? -22.622 11.996 9.143 1.00 89.12 315 LEU A O 1
ATOM 2557 N N . ASP A 1 316 ? -23.628 9.928 8.974 1.00 86.44 316 ASP A N 1
ATOM 2558 C CA . ASP A 1 316 ? -24.982 10.513 9.077 1.00 86.44 316 ASP A CA 1
ATOM 2559 C C . ASP A 1 316 ? -25.358 10.794 10.540 1.00 86.44 316 ASP A C 1
ATOM 2561 O O . ASP A 1 316 ? -24.584 10.517 11.459 1.00 86.44 316 ASP A O 1
ATOM 2565 N N . ALA A 1 317 ? -26.539 11.482 10.766 1.00 84.19 317 ALA A N 1
ATOM 2566 C CA . ALA A 1 317 ? -26.912 11.961 12.120 1.00 84.19 317 ALA A CA 1
ATOM 2567 C C . ALA A 1 317 ? -27.015 10.789 13.109 1.00 84.19 317 ALA A C 1
ATOM 2569 O O . ALA A 1 317 ? -26.539 10.899 14.241 1.00 84.19 317 ALA A O 1
ATOM 2570 N N . ASN A 1 318 ? -27.623 9.734 12.664 1.00 83.62 318 ASN A N 1
ATOM 2571 C CA . ASN A 1 318 ? -27.765 8.568 13.571 1.00 83.62 318 ASN A CA 1
ATOM 2572 C C . ASN A 1 318 ? -26.403 7.949 13.910 1.00 83.62 318 ASN A C 1
ATOM 2574 O O . ASN A 1 318 ? -26.176 7.568 15.060 1.00 83.62 318 ASN A O 1
ATOM 2578 N N . GLN A 1 319 ? -25.620 7.905 12.910 1.00 84.38 319 GLN A N 1
ATOM 2579 C CA . GLN A 1 319 ? -24.276 7.315 13.148 1.00 84.38 319 GLN A CA 1
ATOM 2580 C C . GLN A 1 319 ? -23.446 8.220 14.067 1.00 84.38 319 GLN A C 1
ATOM 2582 O O . GLN A 1 319 ? -22.705 7.718 14.915 1.00 84.38 319 GLN A O 1
ATOM 2587 N N . ARG A 1 320 ? -23.584 9.409 13.925 1.00 83.31 320 ARG A N 1
ATOM 2588 C CA . ARG A 1 320 ? -22.828 10.339 14.789 1.00 83.31 320 ARG A CA 1
ATOM 2589 C C . ARG A 1 320 ? -23.289 10.202 16.244 1.00 83.31 320 ARG A C 1
ATOM 2591 O O . ARG A 1 320 ? -22.457 10.240 17.153 1.00 83.31 320 ARG A O 1
ATOM 2598 N N . LEU A 1 321 ? -24.594 10.138 16.398 1.00 83.06 321 LEU A N 1
ATOM 2599 C CA . LEU A 1 321 ? -25.117 9.927 17.760 1.00 83.06 321 LEU A CA 1
ATOM 2600 C C . LEU A 1 321 ? -24.591 8.617 18.363 1.00 83.06 321 LEU A C 1
ATOM 2602 O O . LEU A 1 321 ? -24.167 8.606 19.521 1.00 83.06 321 LEU A O 1
ATOM 2606 N N . ALA A 1 322 ? -24.656 7.587 17.562 1.00 81.75 322 ALA A N 1
ATOM 2607 C CA . ALA A 1 322 ? -24.153 6.296 18.075 1.00 81.75 322 ALA A CA 1
ATOM 2608 C C . ALA A 1 322 ? -22.676 6.404 18.483 1.00 81.75 322 ALA A C 1
ATOM 2610 O O . ALA A 1 322 ? -22.285 5.856 19.517 1.00 81.75 322 ALA A O 1
ATOM 2611 N N . GLU A 1 323 ? -21.934 7.091 17.641 1.00 82.94 323 GLU A N 1
ATOM 2612 C CA . GLU A 1 323 ? -20.502 7.217 17.973 1.00 82.94 323 GLU A CA 1
ATOM 2613 C C . GLU A 1 323 ? -20.311 8.052 19.250 1.00 82.94 323 GLU A C 1
ATOM 2615 O O . GLU A 1 323 ? -19.413 7.763 20.044 1.00 82.94 323 GLU A O 1
ATOM 2620 N N . SER A 1 324 ? -21.037 9.086 19.443 1.00 82.38 324 SER A N 1
ATOM 2621 C CA . SER A 1 324 ? -20.916 9.905 20.662 1.00 82.38 324 SER A CA 1
ATOM 2622 C C . SER A 1 324 ? -21.257 9.101 21.921 1.00 82.38 324 SER A C 1
ATOM 2624 O O . SER A 1 324 ? -20.682 9.353 22.982 1.00 82.38 324 SER A O 1
ATOM 2626 N N . LEU A 1 325 ? -22.105 8.103 21.789 1.00 83.81 325 LEU A N 1
ATOM 2627 C CA . LEU A 1 325 ? -22.528 7.341 22.983 1.00 83.81 325 LEU A CA 1
ATOM 2628 C C . LEU A 1 325 ? -21.605 6.134 23.200 1.00 83.81 325 LEU A C 1
ATOM 2630 O O . LEU A 1 325 ? -21.677 5.485 24.246 1.00 83.81 325 LEU A O 1
ATOM 2634 N N . ARG A 1 326 ? -20.752 5.885 22.247 1.00 81.94 326 ARG A N 1
ATOM 2635 C CA . ARG A 1 326 ? -19.956 4.640 22.253 1.00 81.94 326 ARG A CA 1
ATOM 2636 C C . ARG A 1 326 ? -19.068 4.560 23.502 1.00 81.94 326 ARG A C 1
ATOM 2638 O O . ARG A 1 326 ? -19.032 3.518 24.160 1.00 81.94 326 ARG A O 1
ATOM 2645 N N . PRO A 1 327 ? -18.388 5.600 23.880 1.00 79.62 327 PRO A N 1
ATOM 2646 C CA . PRO A 1 327 ? -17.526 5.456 25.068 1.00 79.62 327 PRO A CA 1
ATOM 2647 C C . PRO A 1 327 ? -18.340 5.101 26.320 1.00 79.62 327 PRO A C 1
ATOM 2649 O O . PRO A 1 327 ? -17.855 4.344 27.164 1.00 79.62 327 PRO A O 1
ATOM 2652 N N . TYR A 1 328 ? -19.525 5.621 26.409 1.00 83.31 328 TYR A N 1
ATOM 2653 C CA . TYR A 1 328 ? -20.351 5.291 27.593 1.00 83.31 328 TYR A CA 1
ATOM 2654 C C . TYR A 1 328 ? -20.831 3.836 27.546 1.00 83.31 328 TYR A C 1
ATOM 2656 O O . TYR A 1 328 ? -20.822 3.156 28.575 1.00 83.31 328 TYR A O 1
ATOM 2664 N N . LEU A 1 329 ? -21.217 3.471 26.345 1.00 81.06 329 LEU A N 1
ATOM 2665 C CA . LEU A 1 329 ? -21.703 2.08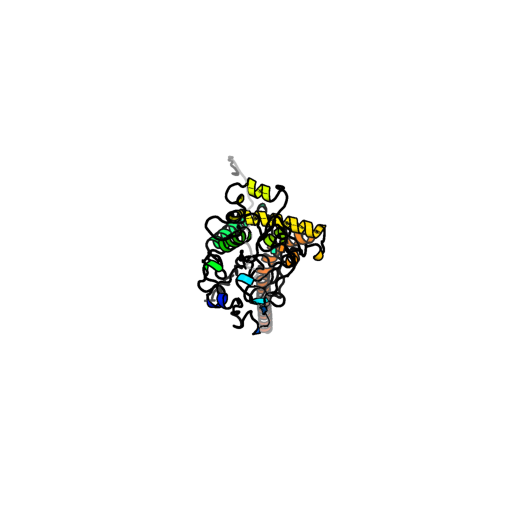3 26.211 1.00 81.06 329 LEU A CA 1
ATOM 2666 C C . LEU A 1 329 ? -20.592 1.079 26.539 1.00 81.06 329 LEU A C 1
ATOM 2668 O O . LEU A 1 329 ? -20.863 0.054 27.169 1.00 81.06 329 LEU A O 1
ATOM 2672 N N . GLU A 1 330 ? -19.317 1.439 26.108 1.00 81.25 330 GLU A N 1
ATOM 2673 C CA . GLU A 1 330 ? -18.200 0.510 26.394 1.00 81.25 330 GLU A CA 1
ATOM 2674 C C . GLU A 1 330 ? -17.962 0.409 27.907 1.00 81.25 330 GLU A C 1
ATOM 2676 O O . GLU A 1 330 ? -17.670 -0.678 28.409 1.00 81.25 330 GLU A O 1
ATOM 2681 N N . GLU A 1 331 ? -18.071 1.505 28.562 1.00 83.75 331 GLU A N 1
ATOM 2682 C CA . GLU A 1 331 ? -17.917 1.464 30.032 1.00 83.75 331 GLU A CA 1
ATOM 2683 C C . GLU A 1 331 ? -19.035 0.646 30.691 1.00 83.75 331 GLU A C 1
ATOM 2685 O O . GLU A 1 331 ? -18.767 -0.115 31.623 1.00 83.75 331 GLU A O 1
ATOM 2690 N N . LEU A 1 332 ? -20.186 0.897 30.167 1.00 84.88 332 LEU A N 1
ATOM 2691 C CA . LEU A 1 332 ? -21.311 0.118 30.719 1.00 84.88 332 LEU A CA 1
ATOM 2692 C C . LEU A 1 332 ? -21.136 -1.381 30.454 1.00 84.88 332 LEU A C 1
ATOM 2694 O O . LEU A 1 332 ? -21.430 -2.194 31.334 1.00 84.88 332 LEU A O 1
ATOM 2698 N N . GLN A 1 333 ? -20.743 -1.707 29.246 1.00 84.06 333 GLN A N 1
ATOM 2699 C CA . GLN A 1 333 ? -20.539 -3.138 28.932 1.00 84.06 333 GLN A CA 1
ATOM 2700 C C . GLN A 1 333 ? -19.448 -3.731 29.833 1.00 84.06 333 GLN A C 1
ATOM 2702 O O . GLN A 1 333 ? -19.547 -4.895 30.228 1.00 84.06 333 GLN A O 1
ATOM 2707 N N . ALA A 1 334 ? -18.462 -2.948 30.149 1.00 85.38 334 ALA A N 1
ATOM 2708 C CA . ALA A 1 334 ? -17.377 -3.466 31.008 1.00 85.38 334 ALA A CA 1
ATOM 2709 C C . ALA A 1 334 ? -17.878 -3.705 32.438 1.00 85.38 334 ALA A C 1
ATOM 2711 O O . ALA A 1 334 ? -17.413 -4.634 33.102 1.00 85.38 334 ALA A O 1
ATOM 2712 N N . VAL A 1 335 ? -18.882 -2.888 32.869 1.00 89.56 335 VAL A N 1
ATOM 2713 C CA . VAL A 1 335 ? -19.295 -2.984 34.286 1.00 89.56 335 VAL A CA 1
ATOM 2714 C C . VAL A 1 335 ? -20.467 -3.970 34.403 1.00 89.56 335 VAL A C 1
ATOM 2716 O O . VAL A 1 335 ? -20.769 -4.439 35.503 1.00 89.56 335 VAL A O 1
ATOM 2719 N N . TRP A 1 336 ? -21.061 -4.315 33.269 1.00 90.81 336 TRP A N 1
ATOM 2720 C CA . TRP A 1 336 ? -22.342 -5.052 33.262 1.00 90.81 336 TRP A CA 1
ATOM 2721 C C . TRP A 1 336 ? -22.164 -6.450 33.865 1.00 90.81 336 TRP A C 1
ATOM 2723 O O . TRP A 1 336 ? -22.969 -6.862 34.704 1.00 90.81 336 TRP A O 1
ATOM 2733 N N . PRO A 1 337 ? -21.093 -7.164 33.580 1.00 92.38 337 PRO A N 1
ATOM 2734 C CA . PRO A 1 337 ? -20.954 -8.497 34.195 1.00 92.38 337 PRO A CA 1
ATOM 2735 C C . PRO A 1 337 ? -20.808 -8.406 35.720 1.00 92.38 337 PRO A C 1
ATOM 2737 O O . PRO A 1 337 ? -21.325 -9.270 36.432 1.00 92.38 337 PRO A O 1
ATOM 2740 N N . TRP A 1 338 ? -20.227 -7.370 36.209 1.00 92.88 338 TRP A N 1
ATOM 2741 C CA . TRP A 1 338 ? -20.056 -7.239 37.671 1.00 92.88 338 TRP A CA 1
ATOM 2742 C C . TRP A 1 338 ? -21.380 -6.865 38.349 1.00 92.88 338 TRP A C 1
ATOM 2744 O O . TRP A 1 338 ? -21.660 -7.339 39.453 1.00 92.88 338 TRP A O 1
ATOM 2754 N N . LEU A 1 339 ? -22.120 -6.050 37.654 1.00 91.50 339 LEU A N 1
ATOM 2755 C CA . LEU A 1 339 ? -23.449 -5.726 38.220 1.00 91.50 339 LEU A CA 1
ATOM 2756 C C . LEU A 1 339 ? -24.341 -6.968 38.293 1.00 91.50 339 LEU A C 1
ATOM 2758 O O . LEU A 1 339 ? -25.057 -7.149 39.281 1.00 91.50 339 LEU A O 1
ATOM 2762 N N . LEU A 1 340 ? -24.276 -7.818 37.252 1.00 92.94 340 LEU A N 1
ATOM 2763 C CA . LEU A 1 340 ? -25.072 -9.065 37.274 1.00 92.94 340 LEU A CA 1
ATOM 2764 C C . LEU A 1 340 ? -24.590 -10.002 38.385 1.00 92.94 340 LEU A C 1
ATOM 2766 O O . LEU A 1 340 ? -25.415 -10.611 39.069 1.00 92.94 340 LEU A O 1
ATOM 2770 N N . LEU A 1 341 ? -23.260 -10.022 38.523 1.00 94.06 341 LEU A N 1
ATOM 2771 C CA . LEU A 1 341 ? -22.718 -10.880 39.597 1.00 94.06 341 LEU A CA 1
ATOM 2772 C C . LEU A 1 341 ? -23.148 -10.351 40.972 1.00 94.06 341 LEU A C 1
ATOM 2774 O O . LEU A 1 341 ? -23.531 -11.141 41.838 1.00 94.06 341 LEU A O 1
ATOM 2778 N N . ALA A 1 342 ? -23.037 -9.071 41.165 1.00 93.62 342 ALA A N 1
ATOM 2779 C CA . ALA A 1 342 ? -23.483 -8.479 42.441 1.00 93.62 342 ALA A CA 1
ATOM 2780 C C . ALA A 1 342 ? -24.967 -8.759 42.703 1.00 93.62 342 ALA A C 1
ATOM 2782 O O . ALA A 1 342 ? -25.343 -9.056 43.839 1.00 93.62 342 ALA A O 1
ATOM 2783 N N . GLY A 1 343 ? -25.759 -8.616 41.678 1.00 94.75 343 GLY A N 1
ATOM 2784 C CA . GLY A 1 343 ? -27.195 -8.944 41.811 1.00 94.75 343 GLY A CA 1
ATOM 2785 C C . GLY A 1 343 ? -27.426 -10.410 42.193 1.00 94.75 343 GLY A C 1
ATOM 2786 O O . GLY A 1 343 ? -28.258 -10.693 43.059 1.00 94.75 343 GLY A O 1
ATOM 2787 N N . LEU A 1 344 ? -26.738 -11.335 41.553 1.00 95.38 344 LEU A N 1
ATOM 2788 C CA . LEU A 1 344 ? -26.888 -12.769 41.890 1.00 95.38 344 LEU A CA 1
ATOM 2789 C C . LEU A 1 344 ? -26.439 -13.049 43.330 1.00 95.38 344 LEU A C 1
ATOM 2791 O O . LEU A 1 344 ? -27.140 -13.750 44.063 1.00 95.38 344 LEU A O 1
ATOM 2795 N N . CYS A 1 345 ? -25.318 -12.447 43.664 1.00 94.62 345 CYS A N 1
ATOM 2796 C CA . CYS A 1 345 ? -24.828 -12.672 45.039 1.00 94.62 345 CYS A CA 1
ATOM 2797 C C . CYS A 1 345 ? -25.819 -12.089 46.054 1.00 94.62 345 CYS A C 1
ATOM 2799 O O . CYS A 1 345 ? -26.074 -12.712 47.086 1.00 94.62 345 CYS A O 1
ATOM 2801 N N . GLY A 1 346 ? -26.242 -10.899 45.762 1.00 94.50 346 GLY A N 1
ATOM 2802 C CA . GLY A 1 346 ? -27.277 -10.292 46.629 1.00 94.50 346 GLY A CA 1
ATOM 2803 C C . GLY A 1 346 ? -28.523 -11.175 46.764 1.00 94.50 346 GLY A C 1
ATOM 2804 O O . GLY A 1 346 ? -29.058 -11.318 47.866 1.00 94.50 346 GLY A O 1
ATOM 2805 N N . GLY A 1 347 ? -29.028 -11.751 45.609 1.00 93.44 347 GLY A N 1
ATOM 2806 C CA . GLY A 1 347 ? -30.179 -12.687 45.635 1.00 93.44 347 GLY A CA 1
ATOM 2807 C C . GLY A 1 347 ? -29.918 -13.911 46.521 1.00 93.44 347 GLY A C 1
ATOM 2808 O O . GLY A 1 347 ? -30.799 -14.316 47.283 1.00 93.44 347 GLY A O 1
ATOM 2809 N N . ILE A 1 348 ? -28.741 -14.443 46.430 1.00 94.25 348 ILE A N 1
ATOM 2810 C CA . ILE A 1 348 ? -28.419 -15.655 47.221 1.00 94.25 348 ILE A CA 1
ATOM 2811 C C . ILE A 1 348 ? -28.422 -15.299 48.716 1.00 94.25 348 ILE A C 1
ATOM 2813 O O . ILE A 1 348 ? -28.933 -16.074 49.528 1.00 94.25 348 ILE A O 1
ATOM 2817 N N . VAL A 1 349 ? -27.934 -14.156 49.031 1.00 94.38 349 VAL A N 1
ATOM 2818 C CA . VAL A 1 349 ? -27.879 -13.750 50.453 1.00 94.38 349 VAL A CA 1
ATOM 2819 C C . VAL A 1 349 ? -29.304 -13.571 50.996 1.00 94.38 349 VAL A C 1
ATOM 2821 O O . VAL A 1 349 ? -29.592 -14.000 52.116 1.00 94.38 349 VAL A O 1
ATOM 2824 N N . VAL A 1 350 ? -30.096 -12.993 50.170 1.00 95.19 350 VAL A N 1
ATOM 2825 C CA . VAL A 1 350 ? -31.483 -12.759 50.635 1.00 95.19 350 VAL A CA 1
ATOM 2826 C C . VAL A 1 350 ? -32.198 -14.102 50.837 1.00 95.19 350 VAL A C 1
ATOM 2828 O O . VAL A 1 350 ? -32.897 -14.277 51.837 1.00 95.19 350 VAL A O 1
ATOM 2831 N N . VAL A 1 351 ? -31.998 -15.020 49.966 1.00 93.94 351 VAL A N 1
ATOM 2832 C CA . VAL A 1 351 ? -32.673 -16.330 50.096 1.00 93.94 351 VAL A CA 1
ATOM 2833 C C . VAL A 1 351 ? -32.112 -17.073 51.317 1.00 93.94 351 VAL A C 1
ATOM 2835 O O . VAL A 1 351 ? -32.875 -17.701 52.055 1.00 93.94 351 VAL A O 1
ATOM 2838 N N . ALA A 1 352 ? -30.822 -16.968 51.497 1.00 92.50 352 ALA A N 1
ATOM 2839 C CA . ALA A 1 352 ? -30.215 -17.666 52.650 1.00 92.50 352 ALA A CA 1
ATOM 2840 C C . ALA A 1 352 ? -30.750 -17.083 53.970 1.00 92.50 352 ALA A C 1
ATOM 2842 O O . ALA A 1 352 ? -31.045 -17.839 54.899 1.00 92.50 352 ALA A O 1
ATOM 2843 N N . VAL A 1 353 ? -30.820 -15.731 53.964 1.00 92.94 353 VAL A N 1
ATOM 2844 C CA . VAL A 1 353 ? -31.322 -15.087 55.198 1.00 92.94 353 VAL A CA 1
ATOM 2845 C C . VAL A 1 353 ? -32.802 -15.437 55.406 1.00 92.94 353 VAL A C 1
ATOM 2847 O O . VAL A 1 353 ? -33.214 -15.711 56.535 1.00 92.94 353 VAL A O 1
ATOM 2850 N N . ALA A 1 354 ? -33.582 -15.385 54.382 1.00 91.12 354 ALA A N 1
ATOM 2851 C CA . ALA A 1 354 ? -35.009 -15.741 54.495 1.00 91.12 354 ALA A CA 1
ATOM 2852 C C . ALA A 1 354 ? -35.193 -17.204 54.919 1.00 91.12 354 ALA A C 1
ATOM 2854 O O . ALA A 1 354 ? -36.057 -17.496 55.749 1.00 91.12 354 ALA A O 1
ATOM 2855 N N . THR A 1 355 ? -34.408 -18.076 54.332 1.00 89.75 355 THR A N 1
ATOM 2856 C CA . THR A 1 355 ? -34.517 -19.507 54.714 1.00 89.75 355 THR A CA 1
ATOM 2857 C C . THR A 1 355 ? -34.105 -19.693 56.179 1.00 89.75 355 THR A C 1
ATOM 2859 O O . THR A 1 355 ? -34.731 -20.477 56.895 1.00 89.75 355 THR A O 1
ATOM 2862 N N . ALA A 1 356 ? -33.032 -19.019 56.578 1.00 87.56 356 ALA A N 1
ATOM 2863 C CA . ALA A 1 356 ? -32.600 -19.119 57.983 1.00 87.56 356 ALA A CA 1
ATOM 2864 C C . ALA A 1 356 ? -33.697 -18.575 58.916 1.00 87.56 356 ALA A C 1
ATOM 2866 O O . ALA A 1 356 ? -33.923 -19.134 59.992 1.00 87.56 356 ALA A O 1
ATOM 2867 N N . ALA A 1 357 ? -34.291 -17.479 58.572 1.00 87.38 357 ALA A N 1
ATOM 2868 C CA . ALA A 1 357 ? -35.383 -16.900 59.377 1.00 87.38 357 ALA A CA 1
ATOM 2869 C C . ALA A 1 357 ? -36.588 -17.845 59.451 1.00 87.38 357 ALA A C 1
ATOM 2871 O O . ALA A 1 357 ? -37.188 -17.989 60.519 1.00 87.38 357 ALA A O 1
ATOM 2872 N N . VAL A 1 358 ? -36.965 -18.447 58.350 1.00 86.50 358 VAL A N 1
ATOM 2873 C CA . VAL A 1 358 ? -38.133 -19.358 58.350 1.00 86.50 358 VAL A CA 1
ATOM 2874 C C . VAL A 1 358 ? -37.792 -20.627 59.147 1.00 86.50 358 VAL A C 1
ATOM 2876 O O . VAL A 1 358 ? -38.641 -21.133 59.885 1.00 86.50 358 VAL A O 1
ATOM 2879 N N . THR A 1 359 ? -36.585 -21.151 58.944 1.00 83.06 359 THR A N 1
ATOM 2880 C CA . THR A 1 359 ? -36.173 -22.357 59.702 1.00 83.06 359 THR A CA 1
ATOM 2881 C C . THR A 1 359 ? -36.118 -22.040 61.201 1.00 83.06 359 THR A C 1
ATOM 2883 O O . THR A 1 359 ? -36.470 -22.892 62.019 1.00 83.06 359 THR A O 1
ATOM 2886 N N . ALA A 1 360 ? -35.600 -20.874 61.602 1.00 79.31 360 ALA A N 1
ATOM 2887 C CA . ALA A 1 360 ? -35.598 -20.447 63.013 1.00 79.31 360 ALA A CA 1
ATOM 2888 C C . ALA A 1 360 ? -37.029 -20.292 63.551 1.00 79.31 360 ALA A C 1
ATOM 2890 O O . ALA A 1 360 ? -37.289 -20.628 64.709 1.00 79.31 360 ALA A O 1
ATOM 2891 N N . LYS A 1 361 ? -37.904 -19.687 62.756 1.00 79.00 361 LYS A N 1
ATOM 2892 C CA . LYS A 1 361 ? -39.321 -19.581 63.158 1.00 79.00 361 LYS A CA 1
ATOM 2893 C C . LYS A 1 361 ? -39.977 -20.961 63.288 1.00 79.00 361 LYS A C 1
ATOM 2895 O O . LYS A 1 361 ? -40.782 -21.173 64.196 1.00 79.00 361 LYS A O 1
ATOM 2900 N N . ARG A 1 362 ? -39.682 -21.869 62.378 1.00 76.44 362 ARG A N 1
ATOM 2901 C CA . ARG A 1 362 ? -40.292 -23.220 62.440 1.00 76.44 362 ARG A CA 1
ATOM 2902 C C . ARG A 1 362 ? -39.697 -24.015 63.606 1.00 76.44 362 ARG A C 1
ATOM 2904 O O . ARG A 1 362 ? -40.394 -24.839 64.201 1.00 76.44 362 ARG A O 1
ATOM 2911 N N . ARG A 1 363 ? -38.391 -23.810 63.912 1.00 69.62 363 ARG A N 1
ATOM 2912 C CA . ARG A 1 363 ? -37.716 -24.521 65.019 1.00 69.62 363 ARG A CA 1
ATOM 2913 C C . ARG A 1 363 ? -38.171 -23.954 66.367 1.00 69.62 363 ARG A C 1
ATOM 2915 O O . ARG A 1 363 ? -38.253 -24.698 67.347 1.00 69.62 363 ARG A O 1
ATOM 2922 N N . TYR A 1 364 ? -38.673 -22.719 66.356 1.00 61.41 364 TYR A N 1
ATOM 2923 C CA . TYR A 1 364 ? -39.045 -22.119 67.656 1.00 61.41 364 TYR A CA 1
ATOM 2924 C C . TYR A 1 364 ? -40.566 -21.986 67.745 1.00 61.41 364 TYR A C 1
ATOM 2926 O O . TYR A 1 364 ? -41.080 -21.378 68.686 1.00 61.41 364 TYR A O 1
ATOM 2934 N N . ARG A 1 365 ? -41.373 -22.604 66.817 1.00 50.16 365 ARG A N 1
ATOM 2935 C CA . ARG A 1 365 ? -42.844 -22.699 66.807 1.00 50.16 365 ARG A CA 1
ATOM 2936 C C . ARG A 1 365 ? -43.281 -23.974 67.534 1.00 50.16 365 ARG A C 1
ATOM 2938 O O . ARG A 1 365 ? -44.474 -24.279 67.588 1.00 50.16 365 ARG A O 1
ATOM 2945 N N . GLY A 1 366 ? -42.459 -24.588 68.463 1.00 46.47 366 GLY A N 1
ATOM 2946 C CA . GLY A 1 366 ? -42.979 -25.470 69.538 1.00 46.47 366 GLY A CA 1
ATOM 2947 C C . GLY A 1 366 ? -42.522 -24.980 70.914 1.00 46.47 366 GLY A C 1
ATOM 2948 O O . GLY A 1 366 ? -42.608 -25.735 71.885 1.00 46.47 366 GLY A O 1
ATOM 2949 N N . SER A 1 367 ? -42.527 -23.687 71.216 1.00 44.38 367 SER A N 1
ATOM 2950 C CA . SER A 1 367 ? -42.315 -23.311 72.634 1.00 44.38 367 SER A CA 1
ATOM 2951 C C . SER A 1 367 ? -43.216 -22.115 72.978 1.00 44.38 367 SER A C 1
ATOM 2953 O O . SER A 1 367 ? -43.380 -21.189 72.181 1.00 44.38 367 SER A O 1
ATOM 2955 N N . PRO A 1 368 ? -44.268 -22.339 73.879 1.00 44.94 368 PRO A N 1
ATOM 2956 C CA . PRO A 1 368 ? -45.229 -21.308 74.298 1.00 44.94 368 PRO A CA 1
ATOM 2957 C C . PRO A 1 368 ? -44.522 -20.062 74.857 1.00 44.94 368 PRO A C 1
ATOM 2959 O O . PRO A 1 368 ? -43.412 -20.149 75.389 1.00 44.94 368 PRO A O 1
ATOM 2962 N N . TRP A 1 369 ? -44.482 -18.931 74.095 1.00 46.38 369 TRP A N 1
ATOM 2963 C CA . TRP A 1 369 ? -44.585 -17.565 74.656 1.00 46.38 369 TRP A CA 1
ATOM 2964 C C . TRP A 1 369 ? -43.523 -17.337 75.738 1.00 46.38 369 TRP A C 1
ATOM 2966 O O . TRP A 1 369 ? -43.533 -17.976 76.793 1.00 46.38 369 TRP A O 1
ATOM 2976 N N . LEU A 1 370 ? -42.287 -17.076 75.388 1.00 42.66 370 LEU A N 1
ATOM 2977 C CA . LEU A 1 370 ? -41.507 -16.220 76.320 1.00 42.66 370 LEU A CA 1
ATOM 2978 C C . LEU A 1 370 ? -41.546 -14.765 75.845 1.00 42.66 370 LEU A C 1
ATOM 2980 O O . LEU A 1 370 ? -41.390 -14.476 74.657 1.00 42.66 370 LEU A O 1
ATOM 2984 N N . ASN A 1 371 ? -42.576 -14.018 76.355 1.00 41.38 371 ASN A N 1
ATOM 2985 C CA . ASN A 1 371 ? -42.576 -12.722 77.073 1.00 41.38 371 ASN A CA 1
ATOM 2986 C C . ASN A 1 371 ? -41.886 -11.629 76.252 1.00 41.38 371 ASN A C 1
ATOM 2988 O O . ASN A 1 371 ? -40.686 -11.695 75.978 1.00 41.38 371 ASN A O 1
ATOM 2992 N N . VAL A 1 372 ? -42.504 -11.190 75.213 1.00 46.19 372 VAL A N 1
ATOM 2993 C CA . VAL A 1 372 ? -42.387 -9.810 74.678 1.00 46.19 372 VAL A CA 1
ATOM 2994 C C . VAL A 1 372 ? -42.400 -8.801 75.833 1.00 46.19 372 VAL A C 1
ATOM 2996 O O . VAL A 1 372 ? -43.412 -8.616 76.513 1.00 46.19 372 VAL A O 1
ATOM 2999 N N . SER A 1 373 ? -41.455 -8.932 76.775 1.00 41.94 373 SER A N 1
ATOM 3000 C CA . SER A 1 373 ? -41.243 -7.658 77.497 1.00 41.94 373 SER A CA 1
ATOM 3001 C C . SER A 1 373 ? -39.748 -7.469 77.763 1.00 41.94 373 SER A C 1
ATOM 3003 O O . SER A 1 373 ? -39.363 -6.586 78.532 1.00 41.94 373 SER A O 1
ATOM 3005 N N . ARG A 1 374 ? -38.889 -7.551 76.742 1.00 42.47 374 ARG A N 1
ATOM 3006 C CA . ARG A 1 374 ? -37.577 -7.001 77.186 1.00 42.47 374 ARG A CA 1
ATOM 3007 C C . ARG A 1 374 ? -36.826 -6.446 75.979 1.00 42.47 374 ARG A C 1
ATOM 3009 O O . ARG A 1 374 ? -36.114 -7.170 75.280 1.00 42.47 374 ARG A O 1
ATOM 3016 N N . TRP A 1 375 ? -37.509 -5.759 74.962 1.00 37.88 375 TRP A N 1
ATOM 3017 C CA . TRP A 1 375 ? -36.619 -4.986 74.058 1.00 37.88 375 TRP A CA 1
ATOM 3018 C C . TRP A 1 375 ? -37.215 -3.599 73.822 1.00 37.88 375 TRP A C 1
ATOM 3020 O O . TRP A 1 375 ? -37.490 -3.215 72.682 1.00 37.88 375 TRP A O 1
ATOM 3030 N N . LYS A 1 376 ? -38.055 -3.149 74.762 1.00 38.50 376 LYS A N 1
ATOM 3031 C CA . LYS A 1 376 ? -38.380 -1.709 74.618 1.00 38.50 376 LYS A CA 1
ATOM 3032 C C . LYS A 1 376 ? -37.379 -0.867 75.411 1.00 38.50 376 LYS A C 1
ATOM 3034 O O . LYS A 1 376 ? -37.358 0.358 75.271 1.00 38.50 376 LYS A O 1
ATOM 3039 N N . ASN A 1 377 ? -36.079 -1.375 75.609 1.00 45.00 377 ASN A N 1
ATOM 3040 C CA . ASN A 1 377 ? -35.252 -0.348 76.292 1.00 45.00 377 ASN A CA 1
ATOM 3041 C C . ASN A 1 377 ? -33.880 -0.251 75.628 1.00 45.00 377 ASN A C 1
ATOM 3043 O O . ASN A 1 377 ? -32.980 0.399 76.163 1.00 45.00 377 ASN A O 1
ATOM 3047 N N . LEU A 1 378 ? -33.766 -0.512 74.241 1.00 43.62 378 LEU A N 1
ATOM 3048 C CA . LEU A 1 378 ? -32.396 -0.254 73.721 1.00 43.62 378 LEU A CA 1
ATOM 3049 C C . LEU A 1 378 ? -32.430 0.917 72.741 1.00 43.62 378 LEU A C 1
ATOM 3051 O O . LEU A 1 378 ? -31.381 1.491 72.439 1.00 43.62 378 LEU A O 1
ATOM 3055 N N . PHE A 1 379 ? -33.677 1.687 72.637 1.00 45.72 379 PHE A N 1
ATOM 3056 C CA . PHE A 1 379 ? -33.637 2.964 71.886 1.00 45.72 379 PHE A CA 1
ATOM 3057 C C . PHE A 1 379 ? -34.378 4.038 72.678 1.00 45.72 379 PHE A C 1
ATOM 3059 O O . PHE A 1 379 ? -34.760 5.069 72.120 1.00 45.72 379 PHE A O 1
ATOM 3066 N N . ALA A 1 380 ? -34.339 3.989 74.084 1.00 41.28 380 ALA A N 1
ATOM 3067 C CA . ALA A 1 380 ? -34.899 5.152 74.815 1.00 41.28 380 ALA A CA 1
ATOM 3068 C C . ALA A 1 380 ? -33.814 6.228 74.976 1.00 41.28 380 ALA A C 1
ATOM 3070 O O . ALA A 1 380 ? -32.676 5.941 75.356 1.00 41.28 380 ALA A O 1
ATOM 3071 N N . LEU A 1 381 ? -33.640 7.038 74.000 1.00 49.41 381 LEU A N 1
ATOM 3072 C CA . LEU A 1 381 ? -33.031 8.373 74.151 1.00 49.41 381 LEU A CA 1
ATOM 3073 C C . LEU A 1 381 ? -33.352 8.978 75.524 1.00 49.41 381 LEU A C 1
ATOM 3075 O O . LEU A 1 381 ? -34.470 8.855 76.028 1.00 49.41 381 LEU A O 1
ATOM 3079 N N . PRO A 1 382 ? -32.324 9.343 76.387 1.00 42.28 382 PRO A N 1
ATOM 3080 C CA . PRO A 1 382 ? -32.642 9.960 77.686 1.00 42.28 382 PRO A CA 1
ATOM 3081 C C . PRO A 1 382 ? -33.443 11.262 77.515 1.00 42.28 382 PRO A C 1
ATOM 3083 O O . PRO A 1 382 ? -33.235 12.016 76.561 1.00 42.28 382 PRO A O 1
ATOM 3086 N N . GLU A 1 383 ? -34.777 11.285 77.804 1.00 38.03 383 GLU A N 1
ATOM 3087 C CA . GLU A 1 383 ? -35.678 12.411 78.139 1.00 38.03 383 GLU A CA 1
ATOM 3088 C C . GLU A 1 383 ? -35.051 13.317 79.208 1.00 38.03 383 GLU A C 1
ATOM 3090 O O . GLU A 1 383 ? -34.615 12.855 80.264 1.00 38.03 383 GLU A O 1
ATOM 3095 N N . ARG A 1 384 ? -34.259 14.332 78.849 1.00 41.19 384 ARG A N 1
ATOM 3096 C CA . ARG A 1 384 ? -33.857 15.547 79.595 1.00 41.19 384 ARG A CA 1
ATOM 3097 C C . ARG A 1 384 ? -35.088 16.296 80.123 1.00 41.19 384 ARG A C 1
ATOM 3099 O O . ARG A 1 384 ? -36.087 16.462 79.420 1.00 41.19 384 ARG A O 1
ATOM 3106 N N . GLN A 1 385 ? -35.434 16.091 81.409 1.00 40.16 385 GLN A N 1
ATOM 3107 C CA . GLN A 1 385 ? -36.230 16.928 82.326 1.00 40.16 385 GLN A CA 1
ATOM 3108 C C . GLN A 1 385 ? -36.121 18.417 81.975 1.00 40.16 385 GLN A C 1
ATOM 3110 O O . GLN A 1 385 ? -35.048 18.916 81.629 1.00 40.16 385 GLN A O 1
ATOM 3115 N N . PRO A 1 386 ? -37.293 19.123 81.945 1.00 36.56 386 PRO A N 1
ATOM 3116 C CA . PRO A 1 386 ? -37.347 20.590 81.822 1.00 36.56 386 PRO A CA 1
ATOM 3117 C C . PRO A 1 386 ? -37.228 21.278 83.192 1.00 36.56 386 PRO A C 1
ATOM 3119 O O . PRO A 1 386 ? -37.625 20.721 84.219 1.00 36.56 386 PRO A O 1
ATOM 3122 N N . LEU A 1 387 ? -36.099 21.870 83.433 1.00 35.38 387 LEU A N 1
ATOM 3123 C CA . LEU A 1 387 ? -36.088 22.794 84.597 1.00 35.38 387 LEU A CA 1
ATOM 3124 C C . LEU A 1 387 ? -36.315 24.230 84.116 1.00 35.38 387 LEU A C 1
ATOM 3126 O O . LEU A 1 387 ? -35.677 24.696 83.169 1.00 35.38 387 LEU A O 1
ATOM 3130 N N . ILE A 1 388 ? -37.584 24.637 84.173 1.00 34.53 388 ILE A N 1
ATOM 3131 C CA . ILE A 1 388 ? -37.890 26.074 84.369 1.00 34.53 388 ILE A CA 1
ATOM 3132 C C . ILE A 1 388 ? -37.721 26.423 85.853 1.00 34.53 388 ILE A C 1
ATOM 3134 O O . ILE A 1 388 ? -38.170 25.691 86.739 1.00 34.53 388 ILE A O 1
ATOM 3138 N N . CYS A 1 389 ? -36.796 27.365 86.204 1.00 30.12 389 CYS A N 1
ATOM 3139 C CA . CYS A 1 389 ? -37.100 28.713 86.752 1.00 30.12 389 CYS A CA 1
ATOM 3140 C C . CYS A 1 389 ? -35.787 29.459 86.992 1.00 30.12 389 CYS A C 1
ATOM 3142 O O . CYS A 1 389 ? -34.845 28.926 87.581 1.00 30.12 389 CYS A O 1
ATOM 3144 N N . SER A 1 390 ? -35.717 30.767 86.487 1.00 30.34 390 SER A N 1
ATOM 3145 C CA . SER A 1 390 ? -35.936 32.172 86.896 1.00 30.34 390 SER A CA 1
ATOM 3146 C C . SER A 1 390 ? -34.611 32.944 86.815 1.00 30.34 390 SER A C 1
ATOM 3148 O O . SER A 1 390 ? -33.543 32.417 87.135 1.00 30.34 390 SER A O 1
ATOM 3150 N N . SER A 1 391 ? -34.660 34.082 86.090 1.00 32.53 391 SER A N 1
ATOM 3151 C CA . SER A 1 391 ? -34.481 35.546 86.008 1.00 32.53 391 SER A CA 1
ATOM 3152 C C . SER A 1 391 ? -33.159 35.972 86.660 1.00 32.53 391 SER A C 1
ATOM 3154 O O . SER A 1 391 ? -32.781 35.479 87.724 1.00 32.53 391 SER A O 1
ATOM 3156 N N . ASP A 1 392 ? -32.293 36.670 85.850 1.00 31.58 392 ASP A N 1
ATOM 3157 C CA . ASP A 1 392 ? -31.802 38.067 85.904 1.00 31.58 392 ASP A CA 1
ATOM 3158 C C . ASP A 1 392 ? -30.293 38.085 85.619 1.00 31.58 392 ASP A C 1
ATOM 3160 O O . ASP A 1 392 ? -29.530 37.279 86.155 1.00 31.58 392 ASP A O 1
ATOM 3164 N N . ALA A 1 393 ? -29.873 38.781 84.498 1.00 29.86 393 ALA A N 1
ATOM 3165 C CA . ALA A 1 393 ? -29.126 40.058 84.427 1.00 29.86 393 ALA A CA 1
ATOM 3166 C C . ALA A 1 393 ? -27.738 39.811 83.817 1.00 29.86 393 ALA A C 1
ATOM 3168 O O . ALA A 1 393 ? -27.044 38.856 84.170 1.00 29.86 393 ALA A O 1
ATOM 3169 N N . VAL A 1 394 ? -27.460 40.362 82.594 1.00 30.95 394 VAL A N 1
ATOM 3170 C CA . VAL A 1 394 ? -26.623 41.524 82.218 1.00 30.95 394 VAL A CA 1
ATOM 3171 C C . VAL A 1 394 ? -25.295 41.007 81.647 1.00 30.95 394 VAL A C 1
ATOM 3173 O O . VAL A 1 394 ? -24.637 40.144 82.233 1.00 30.95 394 VAL A O 1
ATOM 3176 N N . GLU A 1 395 ? -25.018 41.238 80.323 1.00 30.70 395 GLU A N 1
ATOM 3177 C CA . GLU A 1 395 ? -23.989 42.141 79.755 1.00 30.70 395 GLU A CA 1
ATOM 3178 C C . GLU A 1 395 ? -23.053 41.345 78.835 1.00 30.70 395 GLU A C 1
ATOM 3180 O O . GLU A 1 395 ? -22.567 40.270 79.192 1.00 30.70 395 GLU A O 1
ATOM 3185 N N . THR A 1 396 ? -23.023 41.688 77.549 1.00 29.86 396 THR A N 1
ATOM 3186 C CA . THR A 1 396 ? -22.156 42.409 76.593 1.00 29.86 396 THR A CA 1
ATOM 3187 C C . THR A 1 396 ? -21.171 41.429 75.946 1.00 29.86 396 THR A C 1
ATOM 3189 O O . THR A 1 396 ? -20.616 40.548 76.606 1.00 29.86 396 THR A O 1
ATOM 3192 N N . SER A 1 397 ? -21.238 41.303 74.585 1.00 30.64 397 SER A N 1
ATOM 3193 C CA . SER A 1 397 ? -20.163 41.778 73.683 1.00 30.64 397 SER A CA 1
ATOM 3194 C C . SER A 1 397 ? -19.963 40.765 72.547 1.00 30.64 397 SER A C 1
ATOM 3196 O O . SER A 1 397 ? -19.837 39.561 72.778 1.00 30.64 397 SER A O 1
ATOM 3198 N N . GLN A 1 398 ? -20.493 41.072 71.347 1.00 33.28 398 GLN A N 1
ATOM 3199 C CA . GLN A 1 398 ? -19.964 41.403 70.005 1.00 33.28 398 GLN A CA 1
ATOM 3200 C C . GLN A 1 398 ? -18.588 40.769 69.775 1.00 33.28 398 GLN A C 1
ATOM 3202 O O . GLN A 1 398 ? -17.673 40.909 70.589 1.00 33.28 398 GLN A O 1
ATOM 3207 N N . ARG A 1 399 ? -18.527 39.795 68.774 1.00 35.38 399 ARG A N 1
ATOM 3208 C CA . ARG A 1 399 ? -17.423 39.888 67.787 1.00 35.38 399 ARG A CA 1
ATOM 3209 C C . ARG A 1 399 ? -17.535 38.727 66.793 1.00 35.38 399 ARG A C 1
ATOM 3211 O O . ARG A 1 399 ? -17.637 37.561 67.178 1.00 35.38 399 ARG A O 1
ATOM 3218 N N . ASN A 1 400 ? -17.953 39.016 65.556 1.00 32.75 400 ASN A N 1
ATOM 3219 C CA . ASN A 1 400 ? -17.520 39.084 64.143 1.00 32.75 400 ASN A CA 1
ATOM 3220 C C . ASN A 1 400 ? -16.328 38.163 63.866 1.00 32.75 400 ASN A C 1
ATOM 3222 O O . ASN A 1 400 ? -15.366 38.113 64.634 1.00 32.75 400 ASN A O 1
ATOM 3226 N N . TYR A 1 401 ? -16.436 37.260 62.804 1.00 38.28 401 TYR A N 1
ATOM 3227 C CA . TYR A 1 401 ? -15.719 37.244 61.511 1.00 38.28 401 TYR A CA 1
ATOM 3228 C C . TYR A 1 401 ? -15.737 35.820 60.944 1.00 38.28 401 TYR A C 1
ATOM 3230 O O . TYR A 1 401 ? -15.440 34.848 61.643 1.00 38.28 401 TYR A O 1
ATOM 3238 N N . GLN A 1 402 ? -16.298 35.732 59.679 1.00 36.41 402 GLN A N 1
ATOM 3239 C CA . GLN A 1 402 ? -15.861 35.790 58.265 1.00 36.41 402 GLN A CA 1
ATOM 3240 C C . GLN A 1 402 ? -15.448 34.393 57.782 1.00 36.41 402 GLN A C 1
ATOM 3242 O O . GLN A 1 402 ? -14.663 33.697 58.429 1.00 36.41 402 GLN A O 1
ATOM 3247 N N . THR A 1 403 ? -16.173 33.882 56.789 1.00 36.34 403 THR A N 1
ATOM 3248 C CA . THR A 1 403 ? -16.213 33.221 55.470 1.00 36.34 403 THR A CA 1
ATOM 3249 C C . THR A 1 403 ? -15.099 33.740 54.553 1.00 36.34 403 THR A C 1
ATOM 3251 O O . THR A 1 403 ? -14.867 34.946 54.443 1.00 36.34 403 THR A O 1
ATOM 3254 N N . VAL A 1 404 ? -14.027 32.945 54.432 1.00 42.66 404 VAL A N 1
ATOM 3255 C CA . VAL A 1 404 ? -12.924 32.954 53.448 1.00 42.66 404 VAL A CA 1
ATOM 3256 C C . VAL A 1 404 ? -13.393 32.229 52.178 1.00 42.66 404 VAL A C 1
ATOM 3258 O O . VAL A 1 404 ? -13.994 31.154 52.237 1.00 42.66 404 VAL A O 1
ATOM 3261 N N . MET A 1 405 ? -13.721 32.920 51.094 1.00 38.94 405 MET A N 1
ATOM 3262 C CA . MET A 1 405 ? -13.134 32.656 49.762 1.00 38.94 405 MET A CA 1
ATOM 3263 C C . MET A 1 405 ? -11.608 32.490 49.851 1.00 38.94 405 MET A C 1
ATOM 3265 O O . MET A 1 405 ? -10.922 33.257 50.529 1.00 38.94 405 MET A O 1
#

InterPro domains:
  IPR002227 Tyrosinase copper-binding domain [PF00264] (219-264)
  IPR002227 Tyrosinase copper-binding domain [PS00498] (245-256)
  IPR008922 Di-copper centre-containing domain superfamily [G3DSA:1.10.1280.10] (109-215)
  IPR008922 Di-copper centre-containing domain superfamily [G3DSA:1.10.1280.10] (216-326)
  IPR008922 Di-copper centre-containing domain superfamily [SSF48056] (76-313)
  IPR050316 Tyrosinase and Hemocyanin [PTHR11474] (219-313)